Protein AF-0000000081799880 (afdb_homodimer)

Radius of gyration: 46.5 Å; Cα contacts (8 Å, |Δi|>4): 422; chains: 2; bounding box: 68×187×144 Å

Structure (mmCIF, N/CA/C/O backbone):
data_AF-0000000081799880-model_v1
#
loop_
_entity.id
_entity.type
_entity.pdbx_description
1 polymer 'Uncharacterized protein LOC108681017'
#
loop_
_atom_site.group_PDB
_atom_site.id
_atom_site.type_symbol
_atom_site.label_atom_id
_atom_site.label_alt_id
_atom_site.label_comp_id
_atom_site.label_asym_id
_atom_site.label_entity_id
_atom_site.label_seq_id
_atom_site.pdbx_PDB_ins_code
_atom_site.Cartn_x
_atom_site.Cartn_y
_atom_site.Cartn_z
_atom_site.occupancy
_atom_site.B_iso_or_equiv
_atom_site.auth_seq_id
_atom_site.auth_comp_id
_atom_site.auth_asym_id
_atom_site.auth_atom_id
_atom_site.pdbx_PDB_model_num
ATOM 1 N N . MET A 1 1 ? -41.219 83.125 69.812 1 26.05 1 MET A N 1
ATOM 2 C CA . MET A 1 1 ? -40.938 83.125 68.375 1 26.05 1 MET A CA 1
ATOM 3 C C . MET A 1 1 ? -39.438 83.25 68.062 1 26.05 1 MET A C 1
ATOM 5 O O . MET A 1 1 ? -38.719 83.938 68.812 1 26.05 1 MET A O 1
ATOM 9 N N . ALA A 1 2 ? -38.938 82.5 66.875 1 29.02 2 ALA A N 1
ATOM 10 C CA . ALA A 1 2 ? -37.562 82.125 66.625 1 29.02 2 ALA A CA 1
ATOM 11 C C . ALA A 1 2 ? -36.719 83.25 66.125 1 29.02 2 ALA A C 1
ATOM 13 O O . ALA A 1 2 ? -37.25 84.188 65.5 1 29.02 2 ALA A O 1
ATOM 14 N N . PRO A 1 3 ? -35.094 83.188 66.125 1 29.33 3 PRO A N 1
ATOM 15 C CA . PRO A 1 3 ? -33.719 83.75 66.312 1 29.33 3 PRO A CA 1
ATOM 16 C C . PRO A 1 3 ? -33.094 84.062 64.938 1 29.33 3 PRO A C 1
ATOM 18 O O . PRO A 1 3 ? -32.906 83.188 64.125 1 29.33 3 PRO A O 1
ATOM 21 N N . LYS A 1 4 ? -33.125 85.375 64.312 1 34.03 4 LYS A N 1
ATOM 22 C CA . LYS A 1 4 ? -32.844 85.875 62.969 1 34.03 4 LYS A CA 1
ATOM 23 C C . LYS A 1 4 ? -31.359 85.875 62.656 1 34.03 4 LYS A C 1
ATOM 25 O O . LYS A 1 4 ? -30.922 86.5 61.688 1 34.03 4 LYS A O 1
ATOM 30 N N . ARG A 1 5 ? -30.359 85.188 63.625 1 28.98 5 ARG A N 1
ATOM 31 C CA . ARG A 1 5 ? -29.016 85.75 63.469 1 28.98 5 ARG A CA 1
ATOM 32 C C . ARG A 1 5 ? -28.438 85.438 62.094 1 28.98 5 ARG A C 1
ATOM 34 O O . ARG A 1 5 ? -28.906 84.5 61.406 1 28.98 5 ARG A O 1
ATOM 41 N N . ILE A 1 6 ? -27.078 85.75 61.688 1 30.75 6 ILE A N 1
ATOM 42 C CA . ILE A 1 6 ? -26.062 86.562 60.969 1 30.75 6 ILE A CA 1
ATOM 43 C C . ILE A 1 6 ? -25.312 85.625 60 1 30.75 6 ILE A C 1
ATOM 45 O O . ILE A 1 6 ? -24.859 84.562 60.406 1 30.75 6 ILE A O 1
ATOM 49 N N . PHE A 1 7 ? -25.078 85.875 58.562 1 31.64 7 PHE A N 1
ATOM 50 C CA . PHE A 1 7 ? -24.734 85.375 57.25 1 31.64 7 PHE A CA 1
ATOM 51 C C . PHE A 1 7 ? -23.234 85.438 57 1 31.64 7 PHE A C 1
ATOM 53 O O . PHE A 1 7 ? -22.75 85.125 55.906 1 31.64 7 PHE A O 1
ATOM 60 N N . TYR A 1 8 ? -22.25 85.688 57.844 1 29.42 8 TYR A N 1
ATOM 61 C CA . TYR A 1 8 ? -21.078 86.312 57.25 1 29.42 8 TYR A CA 1
ATOM 62 C C . TYR A 1 8 ? -20.406 85.375 56.25 1 29.42 8 TYR A C 1
ATOM 64 O O . TYR A 1 8 ? -20.547 84.125 56.344 1 29.42 8 TYR A O 1
ATOM 72 N N . LEU A 1 9 ? -19.531 85.875 55.188 1 33.25 9 LEU A N 1
ATOM 73 C CA . LEU A 1 9 ? -18.859 85.812 53.906 1 33.25 9 LEU A CA 1
ATOM 74 C C . LEU A 1 9 ? -17.578 85 54.031 1 33.25 9 LEU A C 1
ATOM 76 O O . LEU A 1 9 ? -16.578 85.438 54.594 1 33.25 9 LEU A O 1
ATOM 80 N N . PHE A 1 10 ? -17.516 83.625 54.281 1 33.22 10 PHE A N 1
ATOM 81 C CA . PHE A 1 10 ? -16.297 82.875 54.5 1 33.22 10 PHE A CA 1
ATOM 82 C C . PHE A 1 10 ? -15.453 82.812 53.219 1 33.22 10 PHE A C 1
ATOM 84 O O . PHE A 1 10 ? -15.969 82.562 52.125 1 33.22 10 PHE A O 1
ATOM 91 N N . LYS A 1 11 ? -14.203 83.625 53.156 1 33.72 11 LYS A N 1
ATOM 92 C CA . LYS A 1 11 ? -13.094 83.75 52.219 1 33.72 11 LYS A CA 1
ATOM 93 C C . LYS A 1 11 ? -12.664 82.375 51.688 1 33.72 11 LYS A C 1
ATOM 95 O O . LYS A 1 11 ? -12.352 81.438 52.469 1 33.72 11 LYS A O 1
ATOM 100 N N . ILE A 1 12 ? -12.828 82.062 50.375 1 36 12 ILE A N 1
ATOM 101 C CA . ILE A 1 12 ? -12.586 80.938 49.469 1 36 12 ILE A CA 1
ATOM 102 C C . ILE A 1 12 ? -11.078 80.75 49.25 1 36 12 ILE A C 1
ATOM 104 O O . ILE A 1 12 ? -10.43 81.625 48.656 1 36 12 ILE A O 1
ATOM 108 N N . PHE A 1 13 ? -10.203 80.5 50.312 1 36.09 13 PHE A N 1
ATOM 109 C CA . PHE A 1 13 ? -8.789 80.312 50 1 36.09 13 PHE A CA 1
ATOM 110 C C . PHE A 1 13 ? -8.586 79.25 48.906 1 36.09 13 PHE A C 1
ATOM 112 O O . PHE A 1 13 ? -9.055 78.125 49.062 1 36.09 13 PHE A O 1
ATOM 119 N N . LEU A 1 14 ? -8.25 79.625 47.656 1 30.84 14 LEU A N 1
ATOM 120 C CA . LEU A 1 14 ? -7.945 78.938 46.375 1 30.84 14 LEU A CA 1
ATOM 121 C C . LEU A 1 14 ? -6.699 78.062 46.531 1 30.84 14 LEU A C 1
ATOM 123 O O . LEU A 1 14 ? -5.586 78.562 46.625 1 30.84 14 LEU A O 1
ATOM 127 N N . VAL A 1 15 ? -6.621 77.062 47.406 1 31.48 15 VAL A N 1
ATOM 128 C CA . VAL A 1 15 ? -5.441 76.188 47.469 1 31.48 15 VAL A CA 1
ATOM 129 C C . VAL A 1 15 ? -5.172 75.625 46.062 1 31.48 15 VAL A C 1
ATOM 131 O O . VAL A 1 15 ? -6.043 74.938 45.469 1 31.48 15 VAL A O 1
ATOM 134 N N . TYR A 1 16 ? -4.254 76.188 45.281 1 32.91 16 TYR A N 1
ATOM 135 C CA . TYR A 1 16 ? -3.648 75.75 44 1 32.91 16 TYR A CA 1
ATOM 136 C C . TYR A 1 16 ? -3.07 74.312 44.125 1 32.91 16 TYR A C 1
ATOM 138 O O . TYR A 1 16 ? -2.064 74.125 44.812 1 32.91 16 TYR A O 1
ATOM 146 N N . PHE A 1 17 ? -3.846 73.312 44.344 1 34.97 17 PHE A N 1
ATOM 147 C CA . PHE A 1 17 ? -3.328 71.938 44.25 1 34.97 17 PHE A CA 1
ATOM 148 C C . PHE A 1 17 ? -2.693 71.688 42.906 1 34.97 17 PHE A C 1
ATOM 150 O O . PHE A 1 17 ? -3.389 71.625 41.875 1 34.97 17 PHE A O 1
ATOM 157 N N . SER A 1 18 ? -1.539 72.25 42.562 1 35.66 18 SER A N 1
ATOM 158 C CA . SER A 1 18 ? -0.854 71.812 41.344 1 35.66 18 SER A CA 1
ATOM 159 C C . SER A 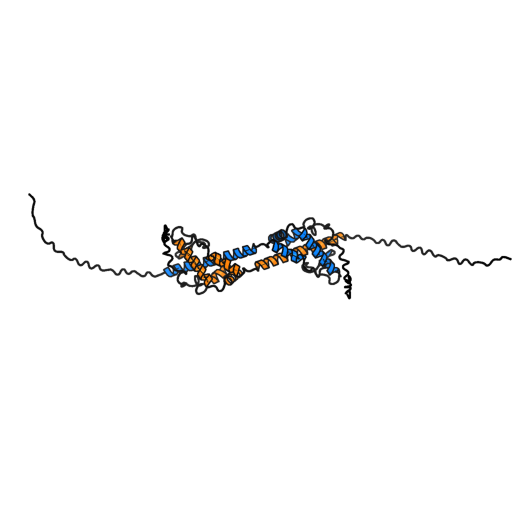1 18 ? -0.684 70.312 41.312 1 35.66 18 SER A C 1
ATOM 161 O O . SER A 1 18 ? -0.075 69.75 42.219 1 35.66 18 SER A O 1
ATOM 163 N N . LEU A 1 19 ? -1.609 69.562 40.719 1 33.81 19 LEU A N 1
ATOM 164 C CA . LEU A 1 19 ? -1.618 68.188 40.281 1 33.81 19 LEU A CA 1
ATOM 165 C C . LEU A 1 19 ? -0.362 67.875 39.469 1 33.81 19 LEU A C 1
ATOM 167 O O . LEU A 1 19 ? -0.137 68.5 38.406 1 33.81 19 LEU A O 1
ATOM 171 N N . ASN A 1 20 ? 0.802 67.875 40.094 1 35.25 20 ASN A N 1
ATOM 172 C CA . ASN A 1 20 ? 1.95 67.312 39.375 1 35.25 20 ASN A CA 1
ATOM 173 C C . ASN A 1 20 ? 1.619 65.938 38.781 1 35.25 20 ASN A C 1
ATOM 175 O O . ASN A 1 20 ? 1.229 65 39.469 1 35.25 20 ASN A O 1
ATOM 179 N N . PHE A 1 21 ? 1.078 65.938 37.531 1 32.31 21 PHE A N 1
ATOM 180 C CA . PHE A 1 21 ? 0.936 64.812 36.688 1 32.31 21 PHE A CA 1
ATOM 181 C C . PHE A 1 21 ? 2.244 64 36.625 1 32.31 21 PHE A C 1
ATOM 183 O O . PHE A 1 21 ? 3.236 64.5 36.062 1 32.31 21 PHE A O 1
ATOM 190 N N . GLY A 1 22 ? 2.678 63.406 37.688 1 29.98 22 GLY A N 1
ATOM 191 C CA . GLY A 1 22 ? 3.84 62.531 37.562 1 29.98 22 GLY A CA 1
ATOM 192 C C . GLY A 1 22 ? 3.791 61.656 36.312 1 29.98 22 GLY A C 1
ATOM 193 O O . GLY A 1 22 ? 2.721 61.188 35.906 1 29.98 22 GLY A O 1
ATOM 194 N N . SER A 1 23 ? 4.695 61.969 35.375 1 32.34 23 SER A N 1
ATOM 195 C CA . SER A 1 23 ? 4.945 61.219 34.156 1 32.34 23 SER A CA 1
ATOM 196 C C . SER A 1 23 ? 4.895 59.719 34.438 1 32.34 23 SER A C 1
ATOM 198 O O . SER A 1 23 ? 5.637 59.188 35.281 1 32.34 23 SER A O 1
ATOM 200 N N . VAL A 1 24 ? 3.697 59.219 34.594 1 33.09 24 VAL A N 1
ATOM 201 C CA . VAL A 1 24 ? 3.637 57.75 34.562 1 33.09 24 VAL A CA 1
ATOM 202 C C . VAL A 1 24 ? 4.531 57.219 33.438 1 33.09 24 VAL A C 1
ATOM 204 O O . VAL A 1 24 ? 4.363 57.594 32.281 1 33.09 24 VAL A O 1
ATOM 207 N N . ASN A 1 25 ? 5.824 57.156 33.781 1 31.14 25 ASN A N 1
ATOM 208 C CA . ASN A 1 25 ? 6.684 56.375 32.875 1 31.14 25 ASN A CA 1
ATOM 209 C C . ASN A 1 25 ? 6.051 55.031 32.531 1 31.14 25 ASN A C 1
ATOM 211 O O . ASN A 1 25 ? 5.902 54.156 33.406 1 31.14 25 ASN A O 1
ATOM 215 N N . VAL A 1 26 ? 4.945 55.094 31.781 1 34.97 26 VAL A N 1
ATOM 216 C CA . VAL A 1 26 ? 4.586 53.844 31.125 1 34.97 26 VAL A CA 1
ATOM 217 C C . VAL A 1 26 ? 5.844 53.125 30.641 1 34.97 26 VAL A C 1
ATOM 219 O O . VAL A 1 26 ? 6.492 53.562 29.688 1 34.97 26 VAL A O 1
ATOM 222 N N . GLY A 1 27 ? 6.695 52.812 31.484 1 30.3 27 GLY A N 1
ATOM 223 C CA . GLY A 1 27 ? 7.758 51.969 30.984 1 30.3 27 GLY A CA 1
ATOM 224 C C . GLY A 1 27 ? 7.273 50.938 29.969 1 30.3 27 GLY A C 1
ATOM 225 O O . GLY A 1 27 ? 6.262 50.281 30.188 1 30.3 27 GLY A O 1
ATOM 226 N N . ALA A 1 28 ? 7.445 51.188 28.688 1 35.44 28 ALA A N 1
ATOM 227 C CA . ALA A 1 28 ? 7.426 50.375 27.484 1 35.44 28 ALA A CA 1
ATOM 228 C C . ALA A 1 28 ? 7.949 48.969 27.766 1 35.44 28 ALA A C 1
ATOM 230 O O . ALA A 1 28 ? 9.156 48.75 27.781 1 35.44 28 ALA A O 1
ATOM 231 N N . THR A 1 29 ? 7.719 48.375 28.844 1 34.88 29 THR A N 1
ATOM 232 C CA . THR A 1 29 ? 8.273 47 28.781 1 34.88 29 THR A CA 1
ATOM 233 C C . THR A 1 29 ? 7.844 46.312 27.5 1 34.88 29 THR A C 1
ATOM 235 O O . THR A 1 29 ? 6.719 45.812 27.391 1 34.88 29 THR A O 1
ATOM 238 N N . ASP A 1 30 ? 7.883 46.781 26.406 1 36.31 30 ASP A N 1
ATOM 239 C CA . ASP A 1 30 ? 7.809 46.312 25.016 1 36.31 30 ASP A CA 1
ATOM 240 C C . ASP A 1 30 ? 8.445 44.938 24.875 1 36.31 30 ASP A C 1
ATOM 242 O O . ASP A 1 30 ? 8.758 44.5 23.766 1 36.31 30 ASP A O 1
ATOM 246 N N . ALA A 1 31 ? 9.219 44.5 25.812 1 38.53 31 ALA A N 1
ATOM 247 C CA . ALA A 1 31 ? 10.148 43.406 25.547 1 38.53 31 ALA A CA 1
ATOM 248 C C . ALA A 1 31 ? 9.469 42.312 24.75 1 38.53 31 ALA A C 1
ATOM 250 O O . ALA A 1 31 ? 9.914 41.938 23.656 1 38.53 31 ALA A O 1
ATOM 251 N N . ASN A 1 32 ? 9.461 40.875 25.281 1 40.19 32 ASN A N 1
ATOM 252 C CA . ASN A 1 32 ? 9.602 39.469 24.891 1 40.19 32 ASN A CA 1
ATOM 253 C C . ASN A 1 32 ? 8.297 38.906 24.344 1 40.19 32 ASN A C 1
ATOM 255 O O . ASN A 1 32 ? 8.031 37.719 24.469 1 40.19 32 ASN A O 1
ATOM 259 N N . GLU A 1 33 ? 7.402 39.5 24.266 1 45.22 33 GLU A N 1
ATOM 260 C CA . GLU A 1 33 ? 6.121 39.062 23.703 1 45.22 33 GLU A CA 1
ATOM 261 C C . GLU A 1 33 ? 6.297 38.469 22.312 1 45.22 33 GLU A C 1
ATOM 263 O O . GLU A 1 33 ? 5.504 37.594 21.906 1 45.22 33 GLU A O 1
ATOM 268 N N . GLY A 1 34 ? 7.168 39.031 21.562 1 49.84 34 GLY A N 1
ATOM 269 C CA . GLY A 1 34 ? 7.547 38.594 20.234 1 49.84 34 GLY A CA 1
ATOM 270 C C . GLY A 1 34 ? 7.977 37.125 20.188 1 49.84 34 GLY A C 1
ATOM 271 O O . GLY A 1 34 ? 7.676 36.406 19.234 1 49.84 34 GLY A O 1
ATOM 272 N N . ASP A 1 35 ? 8.805 36.844 21.266 1 55.59 35 ASP A N 1
ATOM 273 C CA . ASP A 1 35 ? 9.43 35.531 21.406 1 55.59 35 ASP A CA 1
ATOM 274 C C . ASP A 1 35 ? 8.398 34.438 21.75 1 55.59 35 ASP A C 1
ATOM 276 O O . ASP A 1 35 ? 8.508 33.312 21.297 1 55.59 35 ASP A O 1
ATOM 280 N N . ALA A 1 36 ? 7.402 34.969 22.547 1 66.44 36 ALA A N 1
ATOM 281 C CA . ALA A 1 36 ? 6.422 34 23.031 1 66.44 36 ALA A CA 1
ATOM 282 C C . ALA A 1 36 ? 5.527 33.5 21.906 1 66.44 36 ALA A C 1
ATOM 284 O O . ALA A 1 36 ? 5.199 32.312 21.844 1 66.44 36 ALA A O 1
ATOM 285 N N . GLU A 1 37 ? 5.445 34.406 20.875 1 84.44 37 GLU A N 1
ATOM 286 C CA . GLU A 1 37 ? 4.547 33.969 19.797 1 84.44 37 GLU A CA 1
ATOM 287 C C . GLU A 1 37 ? 5.266 33.094 18.781 1 84.44 37 GLU A C 1
ATOM 289 O O . GLU A 1 37 ? 4.652 32.219 18.172 1 84.44 37 GLU A O 1
ATOM 294 N N . ALA A 1 38 ? 6.648 33.375 18.844 1 87.62 38 ALA A N 1
ATOM 295 C CA . ALA A 1 38 ? 7.418 32.594 17.875 1 87.62 38 ALA A CA 1
ATOM 296 C C . ALA A 1 38 ? 7.371 31.109 18.203 1 87.62 38 ALA A C 1
ATOM 298 O O . ALA A 1 38 ? 7.227 30.281 17.312 1 87.62 38 ALA A O 1
ATOM 299 N N . ALA A 1 39 ? 7.449 30.844 19.516 1 92.12 39 ALA A N 1
ATOM 300 C CA . ALA A 1 39 ? 7.426 29.438 19.938 1 92.12 39 ALA A CA 1
ATOM 301 C C . ALA A 1 39 ? 6.074 28.797 19.641 1 92.12 39 ALA A C 1
ATOM 303 O O . ALA A 1 39 ? 6.008 27.641 19.234 1 92.12 39 ALA A O 1
ATOM 304 N N . VAL A 1 40 ? 5.016 29.516 19.812 1 92.88 40 VAL A N 1
ATOM 305 C CA . VAL A 1 40 ? 3.668 29 19.594 1 92.88 40 VAL A CA 1
ATOM 306 C C . VAL A 1 40 ? 3.445 28.781 18.094 1 92.88 40 VAL A C 1
ATOM 308 O O . VAL A 1 40 ? 2.842 27.797 17.688 1 92.88 40 VAL A O 1
ATOM 311 N N . LYS A 1 41 ? 3.951 29.719 17.297 1 94.75 41 LYS A N 1
ATOM 312 C CA . LYS A 1 41 ? 3.826 29.578 15.844 1 94.75 41 LYS A CA 1
ATOM 313 C C . LYS A 1 41 ? 4.594 28.359 15.344 1 94.75 41 LYS A C 1
ATOM 315 O O . LYS A 1 41 ? 4.117 27.641 14.461 1 94.75 41 LYS A O 1
ATOM 320 N N . CYS A 1 42 ? 5.719 28.156 15.914 1 96.56 42 CYS A N 1
ATOM 321 C CA . CYS A 1 42 ? 6.473 26.953 15.586 1 96.56 42 CYS A CA 1
ATOM 322 C C . CYS A 1 42 ? 5.699 25.703 15.977 1 96.56 42 CYS A C 1
ATOM 324 O O . CYS A 1 42 ? 5.586 24.766 15.188 1 96.56 42 CYS A O 1
ATOM 326 N N . ASP A 1 43 ? 5.145 25.719 17.188 1 96.12 43 ASP A N 1
ATOM 327 C CA . ASP A 1 43 ? 4.348 24.578 17.641 1 96.12 43 ASP A CA 1
ATOM 328 C C . ASP A 1 43 ? 3.174 24.312 16.703 1 96.12 43 ASP A C 1
ATOM 330 O O . ASP A 1 43 ? 2.863 23.172 16.391 1 96.12 43 ASP A O 1
ATOM 334 N N . ALA A 1 44 ? 2.531 25.391 16.266 1 97 44 ALA A N 1
ATOM 335 C CA . ALA A 1 44 ? 1.371 25.25 15.383 1 97 44 ALA A CA 1
ATOM 336 C C . ALA A 1 44 ? 1.762 24.641 14.039 1 97 44 ALA A C 1
ATOM 338 O O . ALA A 1 44 ? 1.071 23.75 13.539 1 97 44 ALA A O 1
ATOM 339 N N . CYS A 1 45 ? 2.842 25.078 13.477 1 98.31 45 CYS A N 1
ATOM 340 C CA . CYS A 1 45 ? 3.32 24.547 12.203 1 98.31 45 CYS A CA 1
ATOM 341 C C . CYS A 1 45 ? 3.688 23.062 12.344 1 98.31 45 CYS A C 1
ATOM 343 O O . CYS A 1 45 ? 3.328 22.25 11.492 1 98.31 45 CYS A O 1
ATOM 345 N N . MET A 1 46 ? 4.359 22.734 13.461 1 97.94 46 MET A N 1
ATOM 346 C CA . MET A 1 46 ? 4.738 21.359 13.711 1 97.94 46 MET A CA 1
ATOM 347 C C . MET A 1 46 ? 3.508 20.469 13.859 1 97.94 46 MET A C 1
ATOM 349 O O . MET A 1 46 ? 3.504 19.328 13.398 1 97.94 46 MET A O 1
ATOM 353 N N . LEU A 1 47 ? 2.49 21 14.5 1 98.06 47 LEU A N 1
ATOM 354 C CA . LEU A 1 47 ? 1.24 20.266 14.648 1 98.06 47 LEU A CA 1
ATOM 355 C C . LEU A 1 47 ? 0.622 19.969 13.289 1 98.06 47 LEU A C 1
ATOM 357 O O . LEU A 1 47 ? 0.183 18.844 13.039 1 98.06 47 LEU A O 1
ATOM 361 N N . ILE A 1 48 ? 0.599 20.922 12.391 1 98.56 48 ILE A N 1
ATOM 362 C CA . ILE A 1 48 ? 0.026 20.75 11.055 1 98.56 48 ILE A CA 1
ATOM 363 C C . ILE A 1 48 ? 0.826 19.703 10.281 1 98.56 48 ILE A C 1
ATOM 365 O O . ILE A 1 48 ? 0.25 18.812 9.656 1 98.56 48 ILE A O 1
ATOM 369 N N . ALA A 1 49 ? 2.16 19.75 10.352 1 98.5 49 ALA A N 1
ATOM 370 C CA . ALA A 1 49 ? 3.004 18.75 9.703 1 98.5 49 ALA A CA 1
ATOM 371 C C . ALA A 1 49 ? 2.713 17.359 10.242 1 98.5 49 ALA A C 1
ATOM 373 O O . ALA A 1 49 ? 2.646 16.391 9.477 1 98.5 49 ALA A O 1
ATOM 374 N N . THR A 1 50 ? 2.537 17.25 11.57 1 97.94 50 THR A N 1
ATOM 375 C CA . THR A 1 50 ? 2.205 15.977 12.203 1 97.94 50 THR A CA 1
ATOM 376 C C . THR A 1 50 ? 0.881 15.438 11.672 1 97.94 50 THR A C 1
ATOM 378 O O . THR A 1 50 ? 0.774 14.258 11.352 1 97.94 50 THR A O 1
ATOM 381 N N . LYS A 1 51 ? -0.061 16.297 11.555 1 98.19 51 LYS A N 1
ATOM 382 C CA . LYS A 1 51 ? -1.382 15.859 11.117 1 98.19 51 LYS A CA 1
ATOM 383 C C . LYS A 1 51 ? -1.374 15.484 9.641 1 98.19 51 LYS A C 1
ATOM 385 O O . LYS A 1 51 ? -2.064 14.555 9.227 1 98.19 51 LYS A O 1
ATOM 390 N N . PHE A 1 52 ? -0.557 16.188 8.789 1 98.44 52 PHE A N 1
ATOM 391 C CA . PHE A 1 52 ? -0.368 15.766 7.406 1 98.44 52 PHE A CA 1
ATOM 392 C C . PHE A 1 52 ? 0.267 14.383 7.344 1 98.44 52 PHE A C 1
ATOM 394 O O . PHE A 1 52 ? -0.168 13.531 6.566 1 98.44 52 PHE A O 1
ATOM 401 N N . SER A 1 53 ? 1.254 14.133 8.156 1 96.69 53 SER A N 1
ATOM 402 C CA . SER A 1 53 ? 1.931 12.836 8.188 1 96.69 53 SER A CA 1
ATOM 403 C C . SER A 1 53 ? 0.957 11.711 8.516 1 96.69 53 SER A C 1
ATOM 405 O O . SER A 1 53 ? 0.936 10.68 7.84 1 96.69 53 SER A O 1
ATOM 407 N N . LYS A 1 54 ? 0.157 11.945 9.492 1 95.81 54 LYS A N 1
ATOM 408 C CA . LYS A 1 54 ? -0.83 10.938 9.883 1 95.81 54 LYS A CA 1
ATOM 409 C C . LYS A 1 54 ? -1.834 10.695 8.758 1 95.81 54 LYS A C 1
ATOM 411 O O . LYS A 1 54 ? -2.221 9.555 8.5 1 95.81 54 LYS A O 1
ATOM 416 N N . SER A 1 55 ? -2.211 11.781 8.125 1 96.5 55 SER A N 1
ATOM 417 C CA . SER A 1 55 ? -3.201 11.664 7.059 1 96.5 55 SER A CA 1
ATOM 418 C C . SER A 1 55 ? -2.643 10.898 5.863 1 96.5 55 SER A C 1
ATOM 420 O O . SER A 1 55 ? -3.332 10.062 5.281 1 96.5 55 SER A O 1
ATOM 422 N N . PHE A 1 56 ? -1.393 11.219 5.465 1 93.69 56 PHE A N 1
ATOM 423 C CA . PHE A 1 56 ? -0.751 10.492 4.379 1 93.69 56 PHE A CA 1
ATOM 424 C C . PHE A 1 56 ? -0.632 9.008 4.719 1 93.69 56 PHE A C 1
ATOM 426 O O . PHE A 1 56 ? -0.895 8.148 3.875 1 93.69 56 PHE A O 1
ATOM 433 N N . SER A 1 57 ? -0.188 8.719 5.949 1 90.5 57 SER A N 1
ATOM 434 C CA . SER A 1 57 ? -0.069 7.332 6.391 1 90.5 57 SER A CA 1
ATOM 435 C C . SER A 1 57 ? -1.405 6.602 6.297 1 90.5 57 SER A C 1
ATOM 437 O O . SER A 1 57 ? -1.467 5.469 5.816 1 90.5 57 SER A O 1
ATOM 439 N N . ALA A 1 58 ? -2.408 7.285 6.801 1 88.19 58 ALA A N 1
ATOM 440 C CA . ALA A 1 58 ? -3.74 6.688 6.75 1 88.19 58 ALA A CA 1
ATOM 441 C C . ALA A 1 58 ? -4.191 6.469 5.309 1 88.19 58 ALA A C 1
ATOM 443 O O . ALA A 1 58 ? -4.809 5.449 4.996 1 88.19 58 ALA A O 1
ATOM 444 N N . ALA A 1 59 ? -3.951 7.453 4.449 1 87.31 59 ALA A N 1
ATOM 445 C CA . ALA A 1 59 ? -4.324 7.324 3.045 1 87.31 59 ALA A CA 1
ATOM 446 C C . ALA A 1 59 ? -3.613 6.145 2.393 1 87.31 59 ALA A C 1
ATOM 448 O O . ALA A 1 59 ? -4.223 5.383 1.635 1 87.31 59 ALA A O 1
ATOM 449 N N . GLU A 1 60 ? -2.287 6.074 2.717 1 81.06 60 GLU A N 1
ATOM 450 C CA . GLU A 1 60 ? -1.542 4.934 2.193 1 81.06 60 GLU A CA 1
ATOM 451 C C . GLU A 1 60 ? -2.111 3.617 2.715 1 81.06 60 GLU A C 1
ATOM 453 O O . GLU A 1 60 ? -2.213 2.641 1.969 1 81.06 60 GLU A O 1
ATOM 458 N N . GLU A 1 61 ? -2.299 3.604 4.078 1 75.38 61 GLU A N 1
ATOM 459 C CA . GLU A 1 61 ? -2.855 2.393 4.672 1 75.38 61 GLU A CA 1
ATOM 460 C C . GLU A 1 61 ? -4.176 2.01 4.012 1 75.38 61 GLU A C 1
ATOM 462 O O . GLU A 1 61 ? -4.438 0.828 3.775 1 75.38 61 GLU A O 1
ATOM 467 N N . ARG A 1 62 ? -5.02 3.086 3.824 1 75.94 62 ARG A N 1
ATOM 468 C CA . ARG A 1 62 ? -6.301 2.84 3.17 1 75.94 62 ARG A CA 1
ATOM 469 C C . ARG A 1 62 ? -6.102 2.219 1.791 1 75.94 62 ARG A C 1
ATOM 471 O O . ARG A 1 62 ? -6.855 1.325 1.393 1 75.94 62 ARG A O 1
ATOM 478 N N . ILE A 1 63 ? -5.027 2.734 1.146 1 67.94 63 ILE A N 1
ATOM 479 C CA . ILE A 1 63 ? -4.742 2.201 -0.182 1 67.94 63 ILE A CA 1
ATOM 480 C C . ILE A 1 63 ? -4.117 0.813 -0.059 1 67.94 63 ILE A C 1
ATOM 482 O O . ILE A 1 63 ? -4.414 -0.081 -0.856 1 67.94 63 ILE A O 1
ATOM 486 N N . ARG A 1 64 ? -3.115 0.918 0.963 1 58.16 64 ARG A N 1
ATOM 487 C CA . ARG A 1 64 ? -2.488 -0.378 1.196 1 58.16 64 ARG A CA 1
ATOM 488 C C . ARG A 1 64 ? -3.506 -1.398 1.694 1 58.16 64 ARG A C 1
ATOM 490 O O . ARG A 1 64 ? -3.379 -2.594 1.425 1 58.16 64 ARG A O 1
ATOM 497 N N . SER A 1 65 ? -4.031 -0.791 2.889 1 57.19 65 SER A N 1
ATOM 498 C CA . SER A 1 65 ? -5.086 -1.684 3.357 1 57.19 65 SER A CA 1
ATOM 499 C C . SER A 1 65 ? -6.031 -2.062 2.223 1 57.19 65 SER A C 1
ATOM 501 O O . SER A 1 65 ? -6.734 -3.072 2.305 1 57.19 65 SER A O 1
ATOM 503 N N . VAL A 1 66 ? -5.82 -1.194 1.349 1 55.03 66 VAL A N 1
ATOM 504 C CA . VAL A 1 66 ? -6.578 -1.496 0.139 1 55.03 66 VAL A CA 1
ATOM 505 C C . VAL A 1 66 ? -6.117 -2.832 -0.439 1 55.03 66 VAL A C 1
ATOM 507 O O . VAL A 1 66 ? -4.969 -2.969 -0.861 1 55.03 66 VAL A O 1
ATOM 510 N N . ARG A 1 67 ? -5.996 -3.824 0.419 1 65 67 ARG A N 1
ATOM 511 C CA . ARG A 1 67 ? -6.125 -5.223 0.023 1 65 67 ARG A CA 1
ATOM 512 C C . ARG A 1 67 ? -6.691 -5.344 -1.387 1 65 67 ARG A C 1
ATOM 514 O O . ARG A 1 67 ? -7.547 -4.551 -1.787 1 65 67 ARG A O 1
ATOM 521 N N . LEU A 1 68 ? -5.75 -6.043 -2.076 1 80.06 68 LEU A N 1
ATOM 522 C CA . LEU A 1 68 ? -6.32 -6.289 -3.396 1 80.06 68 LEU A CA 1
ATOM 523 C C . LEU A 1 68 ? -7.812 -6.586 -3.295 1 80.06 68 LEU A C 1
ATOM 525 O O . LEU A 1 68 ? -8.242 -7.316 -2.4 1 80.06 68 LEU A O 1
ATOM 529 N N . SER A 1 69 ? -8.578 -5.762 -3.955 1 80.12 69 SER A N 1
ATOM 530 C CA . SER A 1 69 ? -9.992 -6.09 -4.074 1 80.12 69 SER A CA 1
ATOM 531 C C . SER A 1 69 ? -10.188 -7.504 -4.613 1 80.12 69 SER A C 1
ATOM 533 O O . SER A 1 69 ? -9.219 -8.156 -5.027 1 80.12 69 SER A O 1
ATOM 535 N N . ASP A 1 70 ? -11.469 -8.047 -4.562 1 88.19 70 ASP A N 1
ATOM 536 C CA . ASP A 1 70 ? -11.812 -9.328 -5.168 1 88.19 70 ASP A CA 1
ATOM 537 C C . ASP A 1 70 ? -11.398 -9.367 -6.637 1 88.19 70 ASP A C 1
ATOM 539 O O . ASP A 1 70 ? -10.82 -10.359 -7.102 1 88.19 70 ASP A O 1
ATOM 543 N N . GLN A 1 71 ? -11.625 -8.258 -7.285 1 89.69 71 GLN A N 1
ATOM 544 C CA . GLN A 1 71 ? -11.328 -8.188 -8.711 1 89.69 71 GLN A CA 1
ATOM 545 C C . GLN A 1 71 ? -9.82 -8.188 -8.953 1 89.69 71 GLN A C 1
ATOM 547 O O . GLN A 1 71 ? -9.328 -8.852 -9.867 1 89.69 71 GLN A O 1
ATOM 552 N N . GLN A 1 72 ? -9.094 -7.406 -8.102 1 89.25 72 GLN A N 1
ATOM 553 C CA . GLN A 1 72 ? -7.648 -7.324 -8.266 1 89.25 72 GLN A CA 1
ATOM 554 C C . GLN A 1 72 ? -6.984 -8.664 -7.957 1 89.25 72 GLN A C 1
ATOM 556 O O . GLN A 1 72 ? -6.027 -9.062 -8.625 1 89.25 72 GLN A O 1
ATOM 561 N N . SER A 1 73 ? -7.465 -9.352 -6.922 1 94 73 SER A N 1
ATOM 562 C CA . SER A 1 73 ? -6.938 -10.672 -6.59 1 94 73 SER A CA 1
ATOM 563 C C . SER A 1 73 ? -7.176 -11.664 -7.723 1 94 73 SER A C 1
ATOM 565 O O . SER A 1 73 ? -6.297 -12.461 -8.055 1 94 73 SER A O 1
ATOM 567 N N . MET A 1 74 ? -8.367 -11.602 -8.391 1 96.12 74 MET A N 1
ATOM 568 C CA . MET A 1 74 ? -8.711 -12.445 -9.523 1 96.12 74 MET A CA 1
ATOM 569 C C . MET A 1 74 ? -7.789 -12.164 -10.711 1 96.12 74 MET A C 1
ATOM 571 O O . MET A 1 74 ? -7.277 -13.094 -11.336 1 96.12 74 MET A O 1
ATOM 575 N N . GLU A 1 75 ? -7.555 -10.875 -10.922 1 95.94 75 GLU A N 1
ATOM 576 C CA . GLU A 1 75 ? -6.691 -10.5 -12.039 1 95.94 75 GLU A CA 1
ATOM 577 C C . GLU A 1 75 ? -5.266 -10.992 -11.82 1 95.94 75 GLU A C 1
ATOM 579 O O . GLU A 1 75 ? -4.613 -11.461 -12.758 1 95.94 75 GLU A O 1
ATOM 584 N N . ALA A 1 76 ? -4.812 -10.875 -10.609 1 96.25 76 ALA A N 1
ATOM 585 C CA . ALA A 1 76 ? -3.438 -11.258 -10.289 1 96.25 76 ALA A CA 1
ATOM 586 C C . ALA A 1 76 ? -3.217 -12.75 -10.508 1 96.25 76 ALA A C 1
ATOM 588 O O . ALA A 1 76 ? -2.164 -13.164 -11 1 96.25 76 ALA A O 1
ATOM 589 N N . THR A 1 77 ? -4.184 -13.586 -10.195 1 98.5 77 THR A N 1
ATOM 590 C CA . THR A 1 77 ? -4.039 -15.031 -10.344 1 98.5 77 THR A CA 1
ATOM 591 C C . THR A 1 77 ? -4.336 -15.469 -11.773 1 98.5 77 THR A C 1
ATOM 593 O O . THR A 1 77 ? -3.592 -16.266 -12.352 1 98.5 77 THR A O 1
ATOM 596 N N . GLU A 1 78 ? -5.355 -14.961 -12.398 1 98 78 GLU A N 1
ATOM 597 C CA . GLU A 1 78 ? -5.742 -15.344 -13.75 1 98 78 GLU A CA 1
ATOM 598 C C . GLU A 1 78 ? -4.664 -14.969 -14.758 1 98 78 GLU A C 1
ATOM 600 O O . GLU A 1 78 ? -4.422 -15.703 -15.719 1 98 78 GLU A O 1
ATOM 605 N N . SER A 1 79 ? -4.027 -13.844 -14.523 1 97.5 79 SER A N 1
ATOM 606 C CA . SER A 1 79 ? -2.969 -13.43 -15.445 1 97.5 79 SER A CA 1
ATOM 607 C C . SER A 1 79 ? -1.805 -14.414 -15.414 1 97.5 79 SER A C 1
ATOM 609 O O . SER A 1 79 ? -1.139 -14.625 -16.438 1 97.5 79 SER A O 1
ATOM 611 N N . VAL A 1 80 ? -1.567 -15 -14.312 1 98 80 VAL A N 1
ATOM 612 C CA . VAL A 1 80 ? -0.517 -16.016 -14.203 1 98 80 VAL A CA 1
ATOM 613 C C . VAL A 1 80 ? -0.909 -17.25 -15.008 1 98 80 VAL A C 1
ATOM 615 O O . VAL A 1 80 ? -0.125 -17.75 -15.82 1 98 80 VAL A O 1
ATOM 618 N N . CYS A 1 81 ? -2.131 -17.734 -14.781 1 98.19 81 CYS A N 1
ATOM 619 C CA . CYS A 1 81 ? -2.562 -18.969 -15.414 1 98.19 81 CYS A CA 1
ATOM 620 C C . CYS A 1 81 ? -2.717 -18.797 -16.922 1 98.19 81 CYS A C 1
ATOM 622 O O . CYS A 1 81 ? -2.523 -19.734 -17.688 1 98.19 81 CYS A O 1
ATOM 624 N N . ASP A 1 82 ? -2.934 -17.609 -17.344 1 96.06 82 ASP A N 1
ATOM 625 C CA . ASP A 1 82 ? -3.115 -17.312 -18.766 1 96.06 82 ASP A CA 1
ATOM 626 C C . ASP A 1 82 ? -1.779 -16.984 -19.438 1 96.06 82 ASP A C 1
ATOM 628 O O . ASP A 1 82 ? -1.723 -16.766 -20.641 1 96.06 82 ASP A O 1
ATOM 632 N N . SER A 1 83 ? -0.713 -16.969 -18.625 1 94.25 83 SER A N 1
ATOM 633 C CA . SER A 1 83 ? 0.583 -16.625 -19.203 1 94.25 83 SER A CA 1
ATOM 634 C C . SER A 1 83 ? 1.126 -17.75 -20.062 1 94.25 83 SER A C 1
ATOM 636 O O . SER A 1 83 ? 0.54 -18.828 -20.109 1 94.25 83 SER A O 1
ATOM 638 N N . GLN A 1 84 ? 2.223 -17.406 -20.703 1 89.69 84 GLN A N 1
ATOM 639 C CA . GLN A 1 84 ? 2.871 -18.422 -21.531 1 89.69 84 GLN A CA 1
ATOM 640 C C . GLN A 1 84 ? 3.91 -19.188 -20.734 1 89.69 84 GLN A C 1
ATOM 642 O O . GLN A 1 84 ? 4.793 -18.594 -20.109 1 89.69 84 GLN A O 1
ATOM 647 N N . TRP A 1 85 ? 3.66 -20.375 -20.484 1 93.81 85 TRP A N 1
ATOM 648 C CA . TRP A 1 85 ? 4.578 -21.266 -19.781 1 93.81 85 TRP A CA 1
ATOM 649 C C . TRP A 1 85 ? 5.605 -21.859 -20.734 1 93.81 85 TRP A C 1
ATOM 651 O O . TRP A 1 85 ? 5.418 -22.969 -21.25 1 93.81 85 TRP A O 1
ATOM 661 N N . VAL A 1 86 ? 6.695 -21.078 -20.922 1 90.5 86 VAL A N 1
ATOM 662 C CA . VAL A 1 86 ? 7.672 -21.469 -21.938 1 90.5 86 VAL A CA 1
ATOM 663 C C . VAL A 1 86 ? 8.984 -21.859 -21.25 1 90.5 86 VAL A C 1
ATOM 665 O O . VAL A 1 86 ? 9.305 -21.359 -20.172 1 90.5 86 VAL A O 1
ATOM 668 N N . ASN A 1 87 ? 9.688 -22.766 -21.828 1 89.06 87 ASN A N 1
ATOM 669 C CA . ASN A 1 87 ? 11.047 -23.141 -21.453 1 89.06 87 ASN A CA 1
ATOM 670 C C . ASN A 1 87 ? 11.062 -23.984 -20.172 1 89.06 87 ASN A C 1
ATOM 672 O O . ASN A 1 87 ? 11.898 -23.766 -19.297 1 89.06 87 ASN A O 1
ATOM 676 N N . TYR A 1 88 ? 10.055 -24.797 -20.125 1 92.12 88 TYR A N 1
ATOM 677 C CA . TYR A 1 88 ? 10.047 -25.75 -19.031 1 92.12 88 TYR A CA 1
ATOM 678 C C . TYR A 1 88 ? 10.328 -27.172 -19.531 1 92.12 88 TYR A C 1
ATOM 680 O O . TYR A 1 88 ? 9.992 -27.5 -20.672 1 92.12 88 TYR A O 1
ATOM 688 N N . SER A 1 89 ? 11 -27.922 -18.75 1 90.75 89 SER A N 1
ATOM 689 C CA . SER A 1 89 ? 11.336 -29.312 -19.016 1 90.75 89 SER A CA 1
ATOM 690 C C . SER A 1 89 ? 11.578 -30.078 -17.734 1 90.75 89 SER A C 1
ATOM 692 O O . SER A 1 89 ? 11.453 -29.531 -16.641 1 90.75 89 SER A O 1
ATOM 694 N N . THR A 1 90 ? 11.719 -31.391 -17.844 1 90.12 90 THR A N 1
ATOM 695 C CA . THR A 1 90 ? 12.133 -32.188 -16.688 1 90.12 90 THR A CA 1
ATOM 696 C C . THR A 1 90 ? 13.625 -32.531 -16.766 1 90.12 90 THR A C 1
ATOM 698 O O . THR A 1 90 ? 14.156 -32.719 -17.859 1 90.12 90 THR A O 1
ATOM 701 N N . VAL A 1 91 ? 14.242 -32.469 -15.719 1 89.62 91 VAL A N 1
ATOM 702 C CA . VAL A 1 91 ? 15.656 -32.844 -15.633 1 89.62 91 VAL A CA 1
ATOM 703 C C . VAL A 1 91 ? 15.875 -33.844 -14.5 1 89.62 91 VAL A C 1
ATOM 705 O O . VAL A 1 91 ? 15.078 -33.906 -13.562 1 89.62 91 VAL A O 1
ATOM 708 N N . MET A 1 92 ? 16.875 -34.656 -14.664 1 88.5 92 MET A N 1
ATOM 709 C CA . MET A 1 92 ? 17.219 -35.594 -13.617 1 88.5 92 MET A CA 1
ATOM 710 C C . MET A 1 92 ? 18.141 -34.938 -12.586 1 88.5 92 MET A C 1
ATOM 712 O O . MET A 1 92 ? 19.203 -34.406 -12.93 1 88.5 92 MET A O 1
ATOM 716 N N . VAL A 1 93 ? 17.656 -34.875 -11.328 1 87.88 93 VAL A N 1
ATOM 717 C CA . VAL A 1 93 ? 18.453 -34.312 -10.227 1 87.88 93 VAL A CA 1
ATOM 718 C C . VAL A 1 93 ? 18.562 -35.375 -9.117 1 87.88 93 VAL A C 1
ATOM 720 O O . VAL A 1 93 ? 17.578 -35.75 -8.492 1 87.88 93 VAL A O 1
ATOM 723 N N . ASP A 1 94 ? 19.844 -35.75 -8.883 1 88 94 ASP A N 1
ATOM 724 C CA . ASP A 1 94 ? 20.125 -36.719 -7.824 1 88 94 ASP A CA 1
ATOM 725 C C . ASP A 1 94 ? 19.219 -37.969 -7.941 1 88 94 ASP A C 1
ATOM 727 O O . ASP A 1 94 ? 18.625 -38.375 -6.957 1 88 94 ASP A O 1
ATOM 731 N N . GLY A 1 95 ? 18.969 -38.312 -9.094 1 87.06 95 GLY A N 1
ATOM 732 C CA . GLY A 1 95 ? 18.266 -39.531 -9.352 1 87.06 95 GLY A CA 1
ATOM 733 C C . GLY A 1 95 ? 16.75 -39.375 -9.422 1 87.06 95 GLY A C 1
ATOM 734 O O . GLY A 1 95 ? 16.016 -40.344 -9.555 1 87.06 95 GLY A O 1
ATOM 735 N N . ALA A 1 96 ? 16.328 -38.125 -9.281 1 86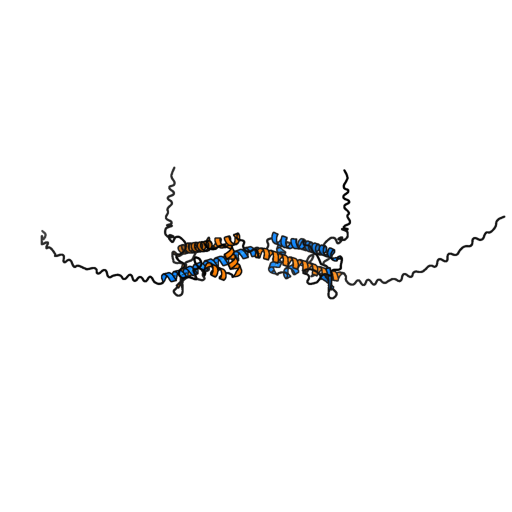.81 96 ALA A N 1
ATOM 736 C CA . ALA A 1 96 ? 14.883 -37.844 -9.344 1 86.81 96 ALA A CA 1
ATOM 737 C C . ALA A 1 96 ? 14.555 -36.844 -10.453 1 86.81 96 ALA A C 1
ATOM 739 O O . ALA A 1 96 ? 15.289 -35.875 -10.664 1 86.81 96 ALA A O 1
ATOM 740 N N . MET A 1 97 ? 13.5 -37.125 -11.156 1 89.25 97 MET A N 1
ATOM 741 C CA . MET A 1 97 ? 13.016 -36.188 -12.172 1 89.25 97 MET A CA 1
ATOM 742 C C . MET A 1 97 ? 12.414 -34.938 -11.523 1 89.25 97 MET A C 1
ATOM 744 O O . MET A 1 97 ? 11.594 -35.062 -10.609 1 89.25 97 MET A O 1
ATOM 748 N N . ARG A 1 98 ? 12.883 -33.75 -11.992 1 92.94 98 ARG A N 1
ATOM 749 C CA . ARG A 1 98 ? 12.422 -32.5 -11.438 1 92.94 98 ARG A CA 1
ATOM 750 C C . ARG A 1 98 ? 12.031 -31.516 -12.547 1 92.94 98 ARG A C 1
ATOM 752 O O . ARG A 1 98 ? 12.602 -31.562 -13.641 1 92.94 98 ARG A O 1
ATOM 759 N N . LEU A 1 99 ? 11.023 -30.75 -12.227 1 92.5 99 LEU A N 1
ATOM 760 C CA . LEU A 1 99 ? 10.688 -29.672 -13.156 1 92.5 99 LEU A CA 1
ATOM 761 C C . LEU A 1 99 ? 11.781 -28.609 -13.188 1 92.5 99 LEU A C 1
ATOM 763 O O . LEU A 1 99 ? 12.312 -28.234 -12.141 1 92.5 99 LEU A O 1
ATOM 767 N N . ALA A 1 100 ? 12.133 -28.156 -14.414 1 92.44 100 ALA A N 1
ATOM 768 C CA . ALA A 1 100 ? 13.148 -27.125 -14.602 1 92.44 100 ALA A CA 1
ATOM 769 C C . ALA A 1 100 ? 12.641 -26.016 -15.508 1 92.44 100 ALA A C 1
ATOM 771 O O . ALA A 1 100 ? 11.766 -26.234 -16.344 1 92.44 100 ALA A O 1
ATOM 772 N N . GLY A 1 101 ? 13.211 -24.828 -15.32 1 91.88 101 GLY A N 1
ATOM 773 C CA . GLY A 1 101 ? 12.805 -23.656 -16.094 1 91.88 101 GLY A CA 1
ATOM 774 C C . GLY A 1 101 ? 12.727 -22.391 -15.258 1 91.88 101 GLY A C 1
ATOM 775 O O . GLY A 1 101 ? 13.156 -22.375 -14.102 1 91.88 101 GLY A O 1
ATOM 776 N N . PRO A 1 102 ? 12.117 -21.375 -15.828 1 93 102 PRO A N 1
ATOM 777 C CA . PRO A 1 102 ? 12.016 -20.094 -15.117 1 93 102 PRO A CA 1
ATOM 778 C C . PRO A 1 102 ? 11.336 -20.234 -13.758 1 93 102 PRO A C 1
ATOM 780 O O . PRO A 1 102 ? 10.289 -20.875 -13.648 1 93 102 PRO A O 1
ATOM 783 N N . ASP A 1 103 ? 11.977 -19.734 -12.719 1 94 103 ASP A N 1
ATOM 784 C CA . ASP A 1 103 ? 11.43 -19.578 -11.375 1 94 103 ASP A CA 1
ATOM 785 C C . ASP A 1 103 ? 11.422 -20.922 -10.633 1 94 103 ASP A C 1
ATOM 787 O O . ASP A 1 103 ? 10.828 -21.047 -9.562 1 94 103 ASP A O 1
ATOM 791 N N . THR A 1 104 ? 12.109 -22 -11.211 1 95.88 104 THR A N 1
ATOM 792 C CA . THR A 1 104 ? 12.18 -23.297 -10.531 1 95.88 104 THR A CA 1
ATOM 793 C C . THR A 1 104 ? 13.5 -23.438 -9.789 1 95.88 104 THR A C 1
ATOM 795 O O . THR A 1 104 ? 13.648 -24.328 -8.953 1 95.88 104 THR A O 1
ATOM 798 N N . GLY A 1 105 ? 14.453 -22.625 -10.133 1 91.75 105 GLY A N 1
ATOM 799 C CA . GLY A 1 105 ? 15.789 -22.75 -9.578 1 91.75 105 GLY A CA 1
ATOM 800 C C . GLY A 1 105 ? 16.656 -23.734 -10.328 1 91.75 105 GLY A C 1
ATOM 801 O O . GLY A 1 105 ? 17.797 -24 -9.938 1 91.75 105 GLY A O 1
ATOM 802 N N . ARG A 1 106 ? 16.125 -24.375 -11.453 1 91.75 106 ARG A N 1
ATOM 803 C CA . ARG A 1 106 ? 16.812 -25.359 -12.289 1 91.75 106 ARG A CA 1
ATOM 804 C C . ARG A 1 106 ? 16.75 -24.953 -13.758 1 91.75 106 ARG A C 1
ATOM 806 O O . ARG A 1 106 ? 15.711 -24.484 -14.234 1 91.75 106 ARG A O 1
ATOM 813 N N . GLU A 1 107 ? 17.859 -25.141 -14.484 1 90.25 107 GLU A N 1
ATOM 814 C CA . GLU A 1 107 ? 17.891 -24.781 -15.898 1 90.25 107 GLU A CA 1
ATOM 815 C C . GLU A 1 107 ? 17.266 -25.875 -16.766 1 90.25 107 GLU A C 1
ATOM 817 O O . GLU A 1 107 ? 17.562 -27.062 -16.594 1 90.25 107 GLU A O 1
ATOM 822 N N . ALA A 1 108 ? 16.297 -25.438 -17.578 1 87.69 108 ALA A N 1
ATOM 823 C CA . ALA A 1 108 ? 15.609 -26.375 -18.469 1 87.69 108 ALA A CA 1
ATOM 824 C C . ALA A 1 108 ? 16.578 -26.984 -19.484 1 87.69 108 ALA A C 1
ATOM 826 O O . ALA A 1 108 ? 17.594 -26.391 -19.812 1 87.69 108 ALA A O 1
ATOM 827 N N . SER A 1 109 ? 16.422 -28.219 -19.844 1 78.56 109 SER A N 1
ATOM 828 C CA . SER A 1 109 ? 17.25 -28.875 -20.844 1 78.56 109 SER A CA 1
ATOM 829 C C . SER A 1 109 ? 16.797 -28.516 -22.266 1 78.56 109 SER A C 1
ATOM 831 O O . SER A 1 109 ? 15.617 -28.25 -22.5 1 78.56 109 SER A O 1
ATOM 833 N N . VAL A 1 110 ? 17.469 -27.703 -23.25 1 63.25 110 VAL A N 1
ATOM 834 C CA . VAL A 1 110 ? 17.219 -27.297 -24.625 1 63.25 110 VAL A CA 1
ATOM 835 C C . VAL A 1 110 ? 16.547 -28.438 -25.391 1 63.25 110 VAL A C 1
ATOM 837 O O . VAL A 1 110 ? 15.828 -28.203 -26.359 1 63.25 110 VAL A O 1
ATOM 840 N N . LEU A 1 111 ? 16.844 -29.672 -25.156 1 53 111 LEU A N 1
ATOM 841 C CA . LEU A 1 111 ? 16.547 -30.703 -26.141 1 53 111 LEU A CA 1
ATOM 842 C C . LEU A 1 111 ? 15.039 -30.828 -26.359 1 53 111 LEU A C 1
ATOM 844 O O . LEU A 1 111 ? 14.594 -31.266 -27.422 1 53 111 LEU A O 1
ATOM 848 N N . ASP A 1 112 ? 14.344 -31.359 -25.375 1 49.69 112 ASP A N 1
ATOM 849 C CA . ASP A 1 112 ? 13.227 -32.25 -25.641 1 49.69 112 ASP A CA 1
ATOM 850 C C . ASP A 1 112 ? 11.992 -31.484 -26.125 1 49.69 112 ASP A C 1
ATOM 852 O O . ASP A 1 112 ? 11.789 -30.344 -25.719 1 49.69 112 ASP A O 1
ATOM 856 N N . GLY A 1 113 ? 11.453 -31.719 -27.359 1 49.62 113 GLY A N 1
ATOM 857 C CA . GLY A 1 113 ? 10.086 -31.516 -27.812 1 49.62 113 GLY A CA 1
ATOM 858 C C . GLY A 1 113 ? 9.117 -31.219 -26.688 1 49.62 113 GLY A C 1
ATOM 859 O O . GLY A 1 113 ? 7.906 -31.172 -26.891 1 49.62 113 GLY A O 1
ATOM 860 N N . GLY A 1 114 ? 9.609 -31.297 -25.516 1 52.09 114 GLY A N 1
ATOM 861 C CA . GLY A 1 114 ? 8.984 -31.297 -24.203 1 52.09 114 GLY A CA 1
ATOM 862 C C . GLY A 1 114 ? 8.398 -29.953 -23.812 1 52.09 114 GLY A C 1
ATOM 863 O O . GLY A 1 114 ? 7.648 -29.844 -22.844 1 52.09 114 GLY A O 1
ATOM 864 N N . ASP A 1 115 ? 8.836 -28.922 -24.531 1 57 115 ASP A N 1
ATOM 865 C CA . ASP A 1 115 ? 8.445 -27.547 -24.219 1 57 115 ASP A CA 1
ATOM 866 C C . ASP A 1 115 ? 6.93 -27.375 -24.297 1 57 115 ASP A C 1
ATOM 868 O O . ASP A 1 115 ? 6.324 -26.719 -23.453 1 57 115 ASP A O 1
ATOM 872 N N . ASN A 1 116 ? 6.355 -28.172 -25.266 1 74.56 116 ASN A N 1
ATOM 873 C CA . ASN A 1 116 ? 4.957 -27.875 -25.547 1 74.56 116 ASN A CA 1
ATOM 874 C C . ASN A 1 116 ? 4.02 -28.578 -24.562 1 74.56 116 ASN A C 1
ATOM 876 O O . ASN A 1 116 ? 2.992 -28.031 -24.172 1 74.56 116 ASN A O 1
ATOM 880 N N . VAL A 1 117 ? 4.559 -29.734 -23.969 1 83.81 117 VAL A N 1
ATOM 881 C CA . VAL A 1 117 ? 3.621 -30.438 -23.094 1 83.81 117 VAL A CA 1
ATOM 882 C C . VAL A 1 117 ? 3.537 -29.719 -21.75 1 83.81 117 VAL A C 1
ATOM 884 O O . VAL A 1 117 ? 2.459 -29.625 -21.156 1 83.81 117 VAL A O 1
ATOM 887 N N . TRP A 1 118 ? 4.684 -29.141 -21.406 1 90.62 118 TRP A N 1
ATOM 888 C CA . TRP A 1 118 ? 4.723 -28.531 -20.078 1 90.62 118 TRP A CA 1
ATOM 889 C C . TRP A 1 118 ? 3.986 -27.203 -20.062 1 90.62 118 TRP A C 1
ATOM 891 O O . TRP A 1 118 ? 3.438 -26.797 -19.031 1 90.62 118 TRP A O 1
ATOM 901 N N . SER A 1 119 ? 3.943 -26.547 -21.172 1 90.94 119 SER A N 1
ATOM 902 C CA . SER A 1 119 ? 3.146 -25.328 -21.25 1 90.94 119 SER A CA 1
ATOM 903 C C . SER A 1 119 ? 1.68 -25.594 -20.938 1 90.94 119 SER A C 1
ATOM 905 O O . SER A 1 119 ? 1.074 -24.922 -20.109 1 90.94 119 SER A O 1
ATOM 907 N N . HIS A 1 120 ? 1.212 -26.656 -21.516 1 90.06 120 HIS A N 1
ATOM 908 C CA . HIS A 1 120 ? -0.192 -27 -21.328 1 90.06 120 HIS A CA 1
ATOM 909 C C . HIS A 1 120 ? -0.434 -27.609 -19.953 1 90.06 120 HIS A C 1
ATOM 911 O O . HIS A 1 120 ? -1.433 -27.312 -19.297 1 90.06 120 HIS A O 1
ATOM 917 N N . ARG A 1 121 ? 0.499 -28.438 -19.562 1 91.5 121 ARG A N 1
ATOM 918 C CA . ARG A 1 121 ? 0.352 -29.094 -18.266 1 91.5 121 ARG A CA 1
ATOM 919 C C . ARG A 1 121 ? 0.316 -28.062 -17.125 1 91.5 121 ARG A C 1
ATOM 921 O O . ARG A 1 121 ? -0.521 -28.156 -16.234 1 91.5 121 ARG A O 1
ATOM 928 N N . LEU A 1 122 ? 1.192 -27.109 -17.25 1 95.44 122 LEU A N 1
ATOM 929 C CA . LEU A 1 122 ? 1.264 -26.094 -16.203 1 95.44 122 LEU A CA 1
ATOM 930 C C . LEU A 1 122 ? 0.045 -25.188 -16.25 1 95.44 122 LEU A C 1
ATOM 932 O O . LEU A 1 122 ? -0.489 -24.797 -15.211 1 95.44 122 LEU A O 1
ATOM 936 N N . GLN A 1 123 ? -0.392 -24.844 -17.406 1 95.81 123 GLN A N 1
ATOM 937 C CA . GLN A 1 123 ? -1.6 -24.031 -17.531 1 95.81 123 GLN A CA 1
ATOM 938 C C . GLN A 1 123 ? -2.814 -24.766 -16.969 1 95.81 123 GLN A C 1
ATOM 940 O O . GLN A 1 123 ? -3.6 -24.188 -16.219 1 95.81 123 GLN A O 1
ATOM 945 N N . ASP A 1 124 ? -2.867 -26.047 -17.344 1 95.62 124 ASP A N 1
ATOM 946 C CA . ASP A 1 124 ? -4 -26.859 -16.891 1 95.62 124 ASP A CA 1
ATOM 947 C C . ASP A 1 124 ? -3.998 -27 -15.375 1 95.62 124 ASP A C 1
ATOM 949 O O . ASP A 1 124 ? -5.051 -26.922 -14.734 1 95.62 124 ASP A O 1
ATOM 953 N N . LEU A 1 125 ? -2.848 -27.297 -14.852 1 97.31 125 LEU A N 1
ATOM 954 C CA . LEU A 1 125 ? -2.762 -27.438 -13.406 1 97.31 125 LEU A CA 1
ATOM 955 C C . LEU A 1 125 ? -3.135 -26.125 -12.711 1 97.31 125 LEU A C 1
ATOM 957 O O . LEU A 1 125 ? -3.85 -26.125 -11.711 1 97.31 125 LEU A O 1
ATOM 961 N N . CYS A 1 126 ? -2.623 -24.984 -13.266 1 98.44 126 CYS A N 1
ATOM 962 C CA . CYS A 1 126 ? -2.959 -23.672 -12.734 1 98.44 126 CYS A CA 1
ATOM 963 C C . CYS A 1 126 ? -4.469 -23.453 -12.734 1 98.44 126 CYS A C 1
ATOM 965 O O . CYS A 1 126 ? -5.039 -23.031 -11.727 1 98.44 126 CYS A O 1
ATOM 967 N N . ASP A 1 127 ? -5.117 -23.797 -13.789 1 97.69 127 ASP A N 1
ATOM 968 C CA . ASP A 1 127 ? -6.562 -23.625 -13.922 1 97.69 127 ASP A CA 1
ATOM 969 C C . ASP A 1 127 ? -7.312 -24.547 -12.953 1 97.69 127 ASP A C 1
ATOM 971 O O . ASP A 1 127 ? -8.32 -24.141 -12.367 1 97.69 127 ASP A O 1
ATOM 975 N N . GLU A 1 128 ? -6.832 -25.719 -12.812 1 97.31 128 GLU A N 1
ATOM 976 C CA . 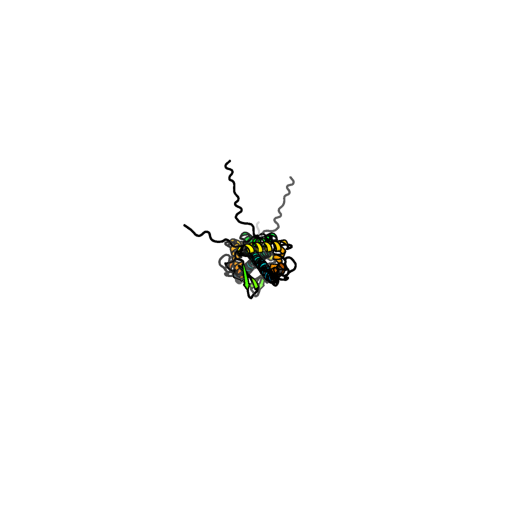GLU A 1 128 ? -7.469 -26.672 -11.906 1 97.31 128 GLU A CA 1
ATOM 977 C C . GLU A 1 128 ? -7.398 -26.188 -10.461 1 97.31 128 GLU A C 1
ATOM 979 O O . GLU A 1 128 ? -8.383 -26.266 -9.727 1 97.31 128 GLU A O 1
ATOM 984 N N . LEU A 1 129 ? -6.246 -25.688 -10.078 1 98 129 LEU A N 1
ATOM 985 C CA . LEU A 1 129 ? -6.098 -25.156 -8.727 1 98 129 LEU A CA 1
ATOM 986 C C . LEU A 1 129 ? -7.055 -24 -8.492 1 98 129 LEU A C 1
ATOM 988 O O . LEU A 1 129 ? -7.742 -23.953 -7.465 1 98 129 LEU A O 1
ATOM 992 N N . LEU A 1 130 ? -7.133 -23.062 -9.438 1 97.81 130 LEU A N 1
ATOM 993 C CA . LEU A 1 130 ? -7.984 -21.891 -9.289 1 97.81 130 LEU A CA 1
ATOM 994 C C . LEU A 1 130 ? -9.461 -22.281 -9.273 1 97.81 130 LEU A C 1
ATOM 996 O O . LEU A 1 130 ? -10.266 -21.641 -8.594 1 97.81 130 LEU A O 1
ATOM 1000 N N . ALA A 1 131 ? -9.781 -23.359 -9.992 1 96.81 131 ALA A N 1
ATOM 1001 C CA . ALA A 1 131 ? -11.172 -23.812 -10.039 1 96.81 131 ALA A CA 1
ATOM 1002 C C . ALA A 1 131 ? -11.609 -24.375 -8.688 1 96.81 131 ALA A C 1
ATOM 1004 O O . ALA A 1 131 ? -12.789 -24.328 -8.344 1 96.81 131 ALA A O 1
ATOM 1005 N N . GLU A 1 132 ? -10.688 -24.859 -7.965 1 96.44 132 GLU A N 1
ATOM 1006 C CA . GLU A 1 132 ? -11.008 -25.562 -6.723 1 96.44 132 GLU A CA 1
ATOM 1007 C C . GLU A 1 132 ? -11.031 -24.594 -5.535 1 96.44 132 GLU A C 1
ATOM 1009 O O . GLU A 1 132 ? -11.672 -24.875 -4.52 1 96.44 132 GLU A O 1
ATOM 1014 N N . VAL A 1 133 ? -10.359 -23.484 -5.668 1 96.06 133 VAL A N 1
ATOM 1015 C CA . VAL A 1 133 ? -10.32 -22.562 -4.543 1 96.06 133 VAL A CA 1
ATOM 1016 C C . VAL A 1 133 ? -11.672 -21.875 -4.383 1 96.06 133 VAL A C 1
ATOM 1018 O O . VAL A 1 133 ? -12.367 -21.625 -5.371 1 96.06 133 VAL A O 1
ATOM 1021 N N . THR A 1 134 ? -12.031 -21.547 -3.082 1 91.38 134 THR A N 1
ATOM 1022 C CA . THR A 1 134 ? -13.297 -20.891 -2.787 1 91.38 134 THR A CA 1
ATOM 1023 C C . THR A 1 134 ? -13.352 -19.5 -3.426 1 91.38 134 THR A C 1
ATOM 1025 O O . THR A 1 134 ? -14.367 -19.109 -4.004 1 91.38 134 THR A O 1
ATOM 1028 N N . SER A 1 135 ? -12.312 -18.734 -3.27 1 94.69 135 SER A N 1
ATOM 1029 C CA . SER A 1 135 ? -12.125 -17.422 -3.889 1 94.69 135 SER A CA 1
ATOM 1030 C C . SER A 1 135 ? -10.641 -17.094 -4.035 1 94.69 135 SER A C 1
ATOM 1032 O O . SER A 1 135 ? -9.812 -17.562 -3.248 1 94.69 135 SER A O 1
ATOM 1034 N N . GLU A 1 136 ? -10.391 -16.344 -5.051 1 95.56 136 GLU A N 1
ATOM 1035 C CA . GLU A 1 136 ? -9.008 -15.922 -5.246 1 95.56 136 GLU A CA 1
ATOM 1036 C C . GLU A 1 136 ? -8.586 -14.898 -4.191 1 95.56 136 GLU A C 1
ATOM 1038 O O . GLU A 1 136 ? -7.398 -14.742 -3.912 1 95.56 136 GLU A O 1
ATOM 1043 N N . ARG A 1 137 ? -9.57 -14.258 -3.592 1 92.12 137 ARG A N 1
ATOM 1044 C CA . ARG A 1 137 ? -9.297 -13.352 -2.479 1 92.12 137 ARG A CA 1
ATOM 1045 C C . ARG A 1 137 ? -8.711 -14.109 -1.291 1 92.12 137 ARG A C 1
ATOM 1047 O O . ARG A 1 137 ? -7.828 -13.594 -0.595 1 92.12 137 ARG A O 1
ATOM 1054 N N . MET A 1 138 ? -9.227 -15.297 -1.117 1 94.56 138 MET A N 1
ATOM 1055 C CA . MET A 1 138 ? -8.711 -16.109 -0.02 1 94.56 138 MET A CA 1
ATOM 1056 C C . MET A 1 138 ? -7.234 -16.422 -0.223 1 94.56 138 MET A C 1
ATOM 1058 O O . MET A 1 138 ? -6.461 -16.438 0.737 1 94.56 138 MET A O 1
ATOM 1062 N N . LEU A 1 139 ? -6.797 -16.594 -1.48 1 96.88 139 LEU A N 1
ATOM 1063 C CA . LEU A 1 139 ? -5.395 -16.844 -1.786 1 96.88 139 LEU A CA 1
ATOM 1064 C C . LEU A 1 139 ? -4.543 -15.625 -1.476 1 96.88 139 LEU A C 1
ATOM 1066 O O . LEU A 1 139 ? -3.461 -15.742 -0.898 1 96.88 139 LEU A O 1
ATOM 1070 N N . TYR A 1 140 ? -5.133 -14.477 -1.834 1 94.94 140 TYR A N 1
ATOM 1071 C CA . TYR A 1 140 ? -4.43 -13.234 -1.538 1 94.94 140 TYR A CA 1
ATOM 1072 C C . TYR A 1 140 ? -4.27 -13.039 -0.034 1 94.94 140 TYR A C 1
ATOM 1074 O O . TYR A 1 140 ? -3.197 -12.664 0.439 1 94.94 140 TYR A O 1
ATOM 1082 N N . GLU A 1 141 ? -5.297 -13.281 0.638 1 90.81 141 GLU A N 1
ATOM 1083 C CA . GLU A 1 141 ? -5.242 -13.102 2.086 1 90.81 141 GLU A CA 1
ATOM 1084 C C . GLU A 1 141 ? -4.234 -14.047 2.721 1 90.81 141 GLU A C 1
ATOM 1086 O O . GLU A 1 141 ? -3.516 -13.672 3.65 1 90.81 141 GLU A O 1
ATOM 1091 N N . ALA A 1 142 ? -4.188 -15.281 2.244 1 93.44 142 ALA A N 1
ATOM 1092 C CA . ALA A 1 142 ? -3.193 -16.234 2.729 1 93.44 142 ALA A CA 1
ATOM 1093 C C . ALA A 1 142 ? -1.775 -15.727 2.477 1 93.44 142 ALA A C 1
ATOM 1095 O O . ALA A 1 142 ? -0.926 -15.773 3.369 1 93.44 142 ALA A O 1
ATOM 1096 N N . TRP A 1 143 ? -1.631 -15.211 1.332 1 94.81 143 TRP A N 1
ATOM 1097 C CA . TRP A 1 143 ? -0.324 -14.672 0.969 1 94.81 143 TRP A CA 1
ATOM 1098 C C . TRP A 1 143 ? 0.029 -13.469 1.84 1 94.81 143 TRP A C 1
ATOM 1100 O O . TRP A 1 143 ? 1.157 -13.359 2.328 1 94.81 143 TRP A O 1
ATOM 1110 N N . ALA A 1 144 ? -0.943 -12.641 1.98 1 86.94 144 ALA A N 1
ATOM 1111 C CA . ALA A 1 144 ? -0.71 -11.406 2.727 1 86.94 144 ALA A CA 1
ATOM 1112 C C . ALA A 1 144 ? -0.34 -11.703 4.176 1 86.94 144 ALA A C 1
ATOM 1114 O O . ALA A 1 144 ? 0.405 -10.945 4.801 1 86.94 144 ALA A O 1
ATOM 1115 N N . SER A 1 145 ? -0.833 -12.828 4.684 1 86 145 SER A N 1
ATOM 1116 C CA . SER A 1 145 ? -0.633 -13.18 6.086 1 86 145 SER A CA 1
ATOM 1117 C C . SER A 1 145 ? 0.623 -14.023 6.273 1 86 145 SER A C 1
ATOM 1119 O O . SER A 1 145 ? 1.277 -13.953 7.312 1 86 145 SER A O 1
ATOM 1121 N N . GLY A 1 146 ? 1.015 -14.789 5.305 1 90.25 146 GLY A N 1
ATOM 1122 C CA . GLY A 1 146 ? 2.084 -15.75 5.52 1 90.25 146 GLY A CA 1
ATOM 1123 C C . GLY A 1 146 ? 3.074 -15.812 4.371 1 90.25 146 GLY A C 1
ATOM 1124 O O . GLY A 1 146 ? 3.939 -16.688 4.336 1 90.25 146 GLY A O 1
ATOM 1125 N N . GLY A 1 147 ? 2.914 -14.961 3.434 1 91.25 147 GLY A N 1
ATOM 1126 C CA . GLY A 1 147 ? 3.842 -14.906 2.314 1 91.25 147 GLY A CA 1
ATOM 1127 C C . GLY A 1 147 ? 3.74 -16.109 1.392 1 91.25 147 GLY A C 1
ATOM 1128 O O . GLY A 1 147 ? 2.684 -16.734 1.29 1 91.25 147 GLY A O 1
ATOM 1129 N N . GLU A 1 148 ? 4.766 -16.344 0.628 1 94.88 148 GLU A N 1
ATOM 1130 C CA . GLU A 1 148 ? 4.836 -17.438 -0.341 1 94.88 148 GLU A CA 1
ATOM 1131 C C . GLU A 1 148 ? 4.652 -18.797 0.337 1 94.88 148 GLU A C 1
ATOM 1133 O O . GLU A 1 148 ? 3.992 -19.688 -0.206 1 94.88 148 GLU A O 1
ATOM 1138 N N . ASP A 1 149 ? 5.195 -18.906 1.523 1 95.44 149 ASP A N 1
ATOM 1139 C CA . ASP A 1 149 ? 5.105 -20.172 2.254 1 95.44 149 ASP A CA 1
ATOM 1140 C C . ASP A 1 149 ? 3.648 -20.547 2.529 1 95.44 149 ASP A C 1
ATOM 1142 O O . ASP A 1 149 ? 3.264 -21.703 2.404 1 95.44 149 ASP A O 1
ATOM 1146 N N . ALA A 1 150 ? 2.885 -19.609 2.889 1 95.62 150 ALA A N 1
ATOM 1147 C CA . ALA A 1 150 ? 1.47 -19.844 3.16 1 95.62 150 ALA A CA 1
ATOM 1148 C C . ALA A 1 150 ? 0.737 -20.281 1.895 1 95.62 150 ALA A C 1
ATOM 1150 O O . ALA A 1 150 ? -0.118 -21.172 1.941 1 95.62 150 ALA A O 1
ATOM 1151 N N . LEU A 1 151 ? 1.068 -19.688 0.698 1 96.56 151 LEU A N 1
ATOM 1152 C CA . LEU A 1 151 ? 0.464 -20.062 -0.575 1 96.56 151 LEU A CA 1
ATOM 1153 C C . LEU A 1 151 ? 0.824 -21.5 -0.944 1 96.56 151 LEU A C 1
ATOM 1155 O O . LEU A 1 151 ? -0.042 -22.266 -1.358 1 96.56 151 LEU A O 1
ATOM 1159 N N . GLU A 1 152 ? 2.109 -21.812 -0.754 1 97.19 152 GLU A N 1
ATOM 1160 C CA . GLU A 1 152 ? 2.572 -23.156 -1.057 1 97.19 152 GLU A CA 1
ATOM 1161 C C . GLU A 1 152 ? 1.848 -24.203 -0.205 1 97.19 152 GLU A C 1
ATOM 1163 O O . GLU A 1 152 ? 1.457 -25.25 -0.704 1 97.19 152 GLU A O 1
ATOM 1168 N N . HIS A 1 153 ? 1.715 -23.828 1.056 1 96.25 153 HIS A N 1
ATOM 1169 C CA . HIS A 1 153 ? 1.011 -24.75 1.945 1 96.25 153 HIS A CA 1
ATOM 1170 C C . HIS A 1 153 ? -0.448 -24.906 1.532 1 96.25 153 HIS A C 1
ATOM 1172 O O . HIS A 1 153 ? -0.962 -26.016 1.469 1 96.25 153 HIS A O 1
ATOM 1178 N N . THR A 1 154 ? -1.076 -23.812 1.219 1 96.56 154 THR A N 1
ATOM 1179 C CA . THR A 1 154 ? -2.494 -23.797 0.875 1 96.56 154 THR A CA 1
ATOM 1180 C C . THR A 1 154 ? -2.74 -24.516 -0.444 1 96.56 154 THR A C 1
ATOM 1182 O O . THR A 1 154 ? -3.688 -25.297 -0.562 1 96.56 154 THR A O 1
ATOM 1185 N N . LEU A 1 155 ? -1.874 -24.344 -1.406 1 97.94 155 LEU A N 1
ATOM 1186 C CA . LEU A 1 155 ? -2.133 -24.812 -2.762 1 97.94 155 LEU A CA 1
ATOM 1187 C C . LEU A 1 155 ? -1.545 -26.219 -2.971 1 97.94 155 LEU A C 1
ATOM 1189 O O . LEU A 1 155 ? -2.047 -26.984 -3.789 1 97.94 155 LEU A O 1
ATOM 1193 N N . CYS A 1 156 ? -0.449 -26.578 -2.172 1 98.19 156 CYS A N 1
ATOM 1194 C CA . CYS A 1 156 ? 0.328 -27.719 -2.648 1 98.19 156 CYS A CA 1
ATOM 1195 C C . CYS A 1 156 ? 0.484 -28.766 -1.554 1 98.19 156 CYS A C 1
ATOM 1197 O O . CYS A 1 156 ? 0.93 -29.891 -1.818 1 98.19 156 CYS A O 1
ATOM 1199 N N . ARG A 1 157 ? 0.114 -28.516 -0.334 1 97.25 157 ARG A N 1
ATOM 1200 C CA . ARG A 1 157 ? 0.382 -29.453 0.753 1 97.25 157 ARG A CA 1
ATOM 1201 C C . ARG A 1 157 ? -0.896 -29.797 1.512 1 97.25 157 ARG A C 1
ATOM 1203 O O . A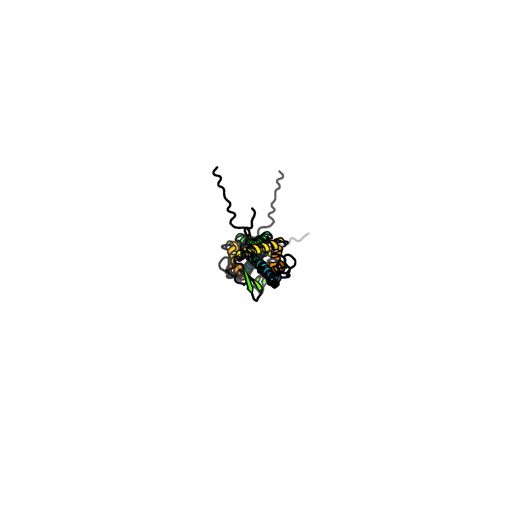RG A 1 157 ? -0.85 -30.141 2.695 1 97.25 157 ARG A O 1
ATOM 1210 N N . GLY A 1 158 ? -2.01 -29.609 0.87 1 94.94 158 GLY A N 1
ATOM 1211 C CA . GLY A 1 158 ? -3.311 -29.938 1.429 1 94.94 158 GLY A CA 1
ATOM 1212 C C . GLY A 1 158 ? -3.82 -31.297 0.99 1 94.94 158 GLY A C 1
ATOM 1213 O O . GLY A 1 158 ? -3.057 -32.281 0.935 1 94.94 158 GLY A O 1
ATOM 1214 N N . VAL A 1 159 ? -5.113 -31.344 0.769 1 94.06 159 VAL A N 1
ATOM 1215 C CA . VAL A 1 159 ? -5.777 -32.594 0.39 1 94.06 159 VAL A CA 1
ATOM 1216 C C . VAL A 1 159 ? -6.406 -32.438 -0.993 1 94.06 159 VAL A C 1
ATOM 1218 O O . VAL A 1 159 ? -6.527 -31.328 -1.509 1 94.06 159 VAL A O 1
ATOM 1221 N N . GLY A 1 160 ? -6.684 -33.5 -1.674 1 92.88 160 GLY A N 1
ATOM 1222 C CA . GLY A 1 160 ? -7.34 -33.469 -2.971 1 92.88 160 GLY A CA 1
ATOM 1223 C C . GLY A 1 160 ? -6.508 -32.781 -4.035 1 92.88 160 GLY A C 1
ATOM 1224 O O . GLY A 1 160 ? -5.34 -33.125 -4.238 1 92.88 160 GLY A O 1
ATOM 1225 N N . THR A 1 161 ? -7.148 -31.766 -4.703 1 94.75 161 THR A N 1
ATOM 1226 C CA . THR A 1 161 ? -6.488 -31.016 -5.766 1 94.75 161 THR A CA 1
ATOM 1227 C C . THR A 1 161 ? -5.254 -30.297 -5.23 1 94.75 161 THR A C 1
ATOM 1229 O O . THR A 1 161 ? -4.34 -29.969 -5.992 1 94.75 161 THR A O 1
ATOM 1232 N N . PHE A 1 162 ? -5.188 -30.141 -3.92 1 96.88 162 PHE A N 1
ATOM 1233 C CA . PHE A 1 162 ? -4.117 -29.375 -3.301 1 96.88 162 PHE A CA 1
ATOM 1234 C C . PHE A 1 162 ? -3.076 -30.297 -2.674 1 96.88 162 PHE A C 1
ATOM 1236 O O . PHE A 1 162 ? -2.291 -29.859 -1.826 1 96.88 162 PHE A O 1
ATOM 1243 N N . SER A 1 163 ? -2.91 -31.562 -3.098 1 96.75 163 SER A N 1
ATOM 1244 C CA . SER A 1 163 ? -2.117 -32.562 -2.391 1 96.75 163 SER A CA 1
ATOM 1245 C C . SER A 1 163 ? -0.856 -32.906 -3.17 1 96.75 163 SER A C 1
ATOM 1247 O O . SER A 1 163 ? -0.228 -33.938 -2.906 1 96.75 163 SER A O 1
ATOM 1249 N N . ALA A 1 164 ? -0.474 -32.125 -4.184 1 96.25 164 ALA A N 1
ATOM 1250 C CA . ALA A 1 164 ? 0.63 -32.469 -5.074 1 96.25 164 ALA A CA 1
ATOM 1251 C C . ALA A 1 164 ? 1.91 -32.719 -4.285 1 96.25 164 ALA A C 1
ATOM 1253 O O . ALA A 1 164 ? 2.758 -33.5 -4.707 1 96.25 164 ALA A O 1
ATOM 1254 N N . CYS A 1 165 ? 2.004 -32.094 -3.078 1 96.5 165 CYS A N 1
ATOM 1255 C CA . CYS A 1 165 ? 3.236 -32.219 -2.312 1 96.5 165 CYS A CA 1
ATOM 1256 C C . CYS A 1 165 ? 2.986 -33 -1.019 1 96.5 165 CYS A C 1
ATOM 1258 O O . CYS A 1 165 ? 3.889 -33.125 -0.193 1 96.5 165 CYS A O 1
ATOM 1260 N N . SER A 1 166 ? 1.825 -33.375 -0.767 1 94.44 166 SER A N 1
ATOM 1261 C CA . SER A 1 166 ? 1.52 -34.031 0.498 1 94.44 166 SER A CA 1
ATOM 1262 C C . SER A 1 166 ? 1.096 -35.5 0.277 1 94.44 166 SER A C 1
ATOM 1264 O O . SER A 1 166 ? 0.894 -36.219 1.237 1 94.44 166 SER A O 1
ATOM 1266 N N . SER A 1 167 ? 0.894 -35.875 -1.015 1 87.94 167 SER A N 1
ATOM 1267 C CA . SER A 1 167 ? 0.495 -37.25 -1.365 1 87.94 167 SER A CA 1
ATOM 1268 C C . SER A 1 167 ? 1.26 -37.75 -2.584 1 87.94 167 SER A C 1
ATOM 1270 O O . SER A 1 167 ? 1.597 -36.969 -3.479 1 87.94 167 SER A O 1
ATOM 1272 N N . ASP A 1 168 ? 1.56 -39.031 -2.596 1 85.06 168 ASP A N 1
ATOM 1273 C CA . ASP A 1 168 ? 2.158 -39.625 -3.779 1 85.06 168 ASP A CA 1
ATOM 1274 C C . ASP A 1 168 ? 1.085 -40.062 -4.77 1 85.06 168 ASP A C 1
ATOM 1276 O O . ASP A 1 168 ? 1.399 -40.594 -5.84 1 85.06 168 ASP A O 1
ATOM 1280 N N . ASN A 1 169 ? -0.135 -39.844 -4.375 1 84.81 169 ASN A N 1
ATOM 1281 C CA . ASN A 1 169 ? -1.259 -40.25 -5.207 1 84.81 169 ASN A CA 1
ATOM 1282 C C . ASN A 1 169 ? -2.076 -39.062 -5.688 1 84.81 169 ASN A C 1
ATOM 1284 O O . ASN A 1 169 ? -3.305 -39.062 -5.578 1 84.81 169 ASN A O 1
ATOM 1288 N N . PHE A 1 170 ? -1.542 -37.969 -6.215 1 88.38 170 PHE A N 1
ATOM 1289 C CA . PHE A 1 170 ? -2.189 -36.781 -6.727 1 88.38 170 PHE A CA 1
ATOM 1290 C C . PHE A 1 170 ? -3.08 -37.094 -7.918 1 88.38 170 PHE A C 1
ATOM 1292 O O . PHE A 1 170 ? -4.078 -36.406 -8.156 1 88.38 170 PHE A O 1
ATOM 1299 N N . GLY A 1 171 ? -2.943 -38.188 -8.523 1 86.75 171 GLY A N 1
ATOM 1300 C CA . GLY A 1 171 ? -3.725 -38.562 -9.695 1 86.75 171 GLY A CA 1
ATOM 1301 C C . GLY A 1 171 ? -3.115 -38.062 -10.992 1 86.75 171 GLY A C 1
ATOM 1302 O O . GLY A 1 171 ? -1.975 -37.594 -11.008 1 86.75 171 GLY A O 1
ATOM 1303 N N . PRO A 1 172 ? -3.809 -38.188 -12.164 1 88.88 172 PRO A N 1
ATOM 1304 C CA . PRO A 1 172 ? -3.279 -37.781 -13.461 1 88.88 172 PRO A CA 1
ATOM 1305 C C . PRO A 1 172 ? -3.135 -36.25 -13.586 1 88.88 172 PRO A C 1
ATOM 1307 O O . PRO A 1 172 ? -3.746 -35.531 -12.812 1 88.88 172 PRO A O 1
ATOM 1310 N N . TRP A 1 173 ? -2.256 -35.812 -14.453 1 90.38 173 TRP A N 1
ATOM 1311 C CA . TRP A 1 173 ? -2.188 -34.406 -14.781 1 90.38 173 TRP A CA 1
ATOM 1312 C C . TRP A 1 173 ? -3.545 -33.875 -15.25 1 90.38 173 TRP A C 1
ATOM 1314 O O . TRP A 1 173 ? -4.262 -34.594 -15.977 1 90.38 173 TRP A O 1
ATOM 1324 N N . PRO A 1 174 ? -3.854 -32.656 -14.719 1 90.06 174 PRO A N 1
ATOM 1325 C CA . PRO A 1 174 ? -5.086 -32.062 -15.266 1 90.06 174 PRO A CA 1
ATOM 1326 C C . PRO A 1 174 ? -5.012 -31.828 -16.766 1 90.06 174 PRO A C 1
ATOM 1328 O O . PRO A 1 174 ? -3.932 -31.562 -17.297 1 90.06 174 PRO A O 1
ATOM 1331 N N . GLY A 1 175 ? -6.164 -31.797 -17.359 1 81.31 175 GLY A N 1
ATOM 1332 C CA . GLY A 1 175 ? -6.258 -31.547 -18.797 1 81.31 175 GLY A CA 1
ATOM 1333 C C . GLY A 1 175 ? -6.238 -32.812 -19.625 1 81.31 175 GLY A C 1
ATOM 1334 O O . GLY A 1 175 ? -6.051 -33.906 -19.094 1 81.31 175 GLY A O 1
ATOM 1335 N N . ASP A 1 176 ? -6.773 -32.875 -20.969 1 62.28 176 ASP A N 1
ATOM 1336 C CA . ASP A 1 176 ? -6.902 -34 -21.875 1 62.28 176 ASP A CA 1
ATOM 1337 C C . ASP A 1 176 ? -5.543 -34.406 -22.438 1 62.28 176 ASP A C 1
ATOM 1339 O O . ASP A 1 176 ? -4.742 -33.562 -22.828 1 62.28 176 ASP A O 1
ATOM 1343 N N . ASP A 1 177 ? -4.859 -35.375 -21.844 1 56.12 177 ASP A N 1
ATOM 1344 C CA . ASP A 1 177 ? -3.613 -35.938 -22.359 1 56.12 177 ASP A CA 1
ATOM 1345 C C . ASP A 1 177 ? -3.578 -35.875 -23.891 1 56.12 177 ASP A C 1
ATOM 1347 O O . ASP A 1 177 ? -2.598 -36.281 -24.516 1 56.12 177 ASP A O 1
ATOM 1351 N N . ASP A 1 178 ? -4.676 -35.781 -24.531 1 52.75 178 ASP A N 1
ATOM 1352 C CA . ASP A 1 178 ? -4.605 -35.906 -25.984 1 52.75 178 ASP A CA 1
ATOM 1353 C C . ASP A 1 178 ? -3.9 -34.719 -26.594 1 52.75 178 ASP A C 1
ATOM 1355 O O . ASP A 1 178 ? -4.504 -33.938 -27.359 1 52.75 178 ASP A O 1
ATOM 1359 N N . TYR A 1 179 ? -3.029 -34.156 -25.906 1 49.78 179 TYR A N 1
ATOM 1360 C CA . TYR A 1 179 ? -2.402 -33 -26.562 1 49.78 179 TYR A CA 1
ATOM 1361 C C . TYR A 1 179 ? -1.787 -33.406 -27.906 1 49.78 179 TYR A C 1
ATOM 1363 O O . TYR A 1 179 ? -1.021 -32.656 -28.5 1 49.78 179 TYR A O 1
ATOM 1371 N N . ASP A 1 180 ? -1.745 -34.688 -28.188 1 42.88 180 ASP A N 1
ATOM 1372 C CA . ASP A 1 180 ? -1.08 -35.094 -29.422 1 42.88 180 ASP A CA 1
ATOM 1373 C C . ASP A 1 180 ? -1.567 -34.281 -30.609 1 42.88 180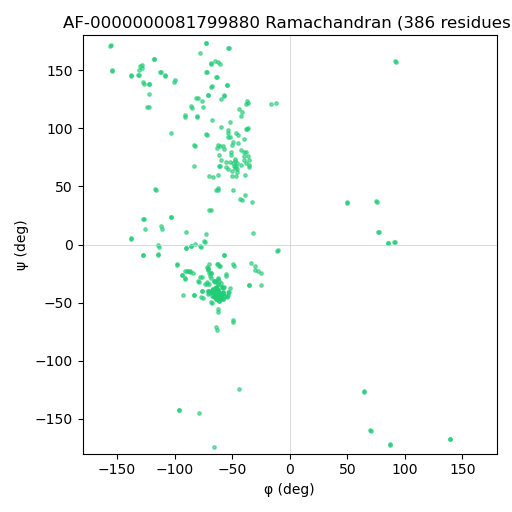 ASP A C 1
ATOM 1375 O O . ASP A 1 180 ? -0.78 -33.938 -31.5 1 42.88 180 ASP A O 1
ATOM 1379 N N . ASP A 1 181 ? -2.961 -34.5 -30.984 1 41.56 181 ASP A N 1
ATOM 1380 C CA . ASP A 1 181 ? -3.32 -34.469 -32.406 1 41.56 181 ASP A CA 1
ATOM 1381 C C . ASP A 1 181 ? -3.418 -33.062 -32.938 1 41.56 181 ASP A C 1
ATOM 1383 O O . ASP A 1 181 ? -4.086 -32.781 -33.938 1 41.56 181 ASP A O 1
ATOM 1387 N N . TYR A 1 182 ? -3.229 -32.062 -32.188 1 39.84 182 TYR A N 1
ATOM 1388 C CA . TYR A 1 182 ? -3.377 -30.891 -33.062 1 39.84 182 TYR A CA 1
ATOM 1389 C C . TYR A 1 182 ? -2.311 -30.891 -34.156 1 39.84 182 TYR A C 1
ATOM 1391 O O . TYR A 1 182 ? -1.183 -30.453 -33.938 1 39.84 182 TYR A O 1
ATOM 1399 N N . ASP A 1 183 ? -2.109 -31.969 -34.844 1 36.53 183 ASP A N 1
ATOM 1400 C CA . ASP A 1 183 ? -1.382 -31.906 -36.125 1 36.53 183 ASP A CA 1
ATOM 1401 C C . ASP A 1 183 ? -1.717 -30.625 -36.875 1 36.53 183 ASP A C 1
ATOM 1403 O O . ASP A 1 183 ? -2.889 -30.266 -37.031 1 36.53 183 ASP A O 1
ATOM 1407 N N . GLU A 1 184 ? -0.839 -29.688 -36.781 1 40.47 184 GLU A N 1
ATOM 1408 C CA . GLU A 1 184 ? -0.809 -28.516 -37.625 1 40.47 184 GLU A CA 1
ATOM 1409 C C . GLU A 1 184 ? -1.434 -28.812 -39 1 40.47 184 GLU A C 1
ATOM 1411 O O . GLU A 1 184 ? -1.581 -27.906 -39.844 1 40.47 184 GLU A O 1
ATOM 1416 N N . ASN A 1 185 ? -1.44 -30.078 -39.344 1 36.91 185 ASN A N 1
ATOM 1417 C CA . ASN A 1 185 ? -1.79 -30.281 -40.75 1 36.91 185 ASN A CA 1
ATOM 1418 C C . ASN A 1 185 ? -3.281 -30.062 -40.969 1 36.91 185 ASN A C 1
ATOM 1420 O O . ASN A 1 185 ? -3.844 -30.594 -41.938 1 36.91 185 ASN A O 1
ATOM 1424 N N . ASP A 1 186 ? -4.082 -29.672 -40 1 37.47 186 ASP A N 1
ATOM 1425 C CA . ASP A 1 186 ? -5.398 -29.422 -40.562 1 37.47 186 ASP A CA 1
ATOM 1426 C C . ASP A 1 186 ? -5.336 -28.297 -41.625 1 37.47 186 ASP A C 1
ATOM 1428 O O . ASP A 1 186 ? -5.168 -27.125 -41.281 1 37.47 186 ASP A O 1
ATOM 1432 N N . ASP A 1 187 ? -4.691 -28.594 -42.688 1 35.06 187 ASP A N 1
ATOM 1433 C CA . ASP A 1 187 ? -4.84 -27.891 -43.969 1 35.06 187 ASP A CA 1
ATOM 1434 C C . ASP A 1 187 ? -6.289 -27.453 -44.188 1 35.06 187 ASP A C 1
ATOM 1436 O O . ASP A 1 187 ? -7.168 -28.297 -44.406 1 35.06 187 ASP A O 1
ATOM 1440 N N . PHE A 1 188 ? -6.848 -26.531 -43.406 1 35.12 188 PHE A N 1
ATOM 1441 C CA . PHE A 1 188 ? -8.055 -25.875 -43.875 1 35.12 188 PHE A CA 1
ATOM 1442 C C . PHE A 1 188 ? -7.949 -25.625 -45.375 1 35.12 188 PHE A C 1
ATOM 1444 O O . PHE A 1 188 ? -7.164 -24.781 -45.844 1 35.12 188 PHE A O 1
ATOM 1451 N N . ASP A 1 189 ? -8.18 -26.609 -46.156 1 35.47 189 ASP A N 1
ATOM 1452 C CA . ASP A 1 189 ? -8.492 -26.422 -47.562 1 35.47 189 ASP A CA 1
ATOM 1453 C C . ASP A 1 189 ? -9.531 -25.312 -47.75 1 35.47 189 ASP A C 1
ATOM 1455 O O . ASP A 1 189 ? -10.695 -25.484 -47.375 1 35.47 189 ASP A O 1
ATOM 1459 N N . TYR A 1 190 ? -9.203 -24.031 -47.344 1 35.81 190 TYR A N 1
ATOM 1460 C CA . TYR A 1 190 ? -9.992 -22.938 -47.906 1 35.81 190 TYR A CA 1
ATOM 1461 C C . TYR A 1 190 ? -10.328 -23.219 -49.375 1 35.81 190 TYR A C 1
ATOM 1463 O O . TYR A 1 190 ? -9.445 -23.188 -50.25 1 35.81 190 TYR A O 1
ATOM 1471 N N . VAL A 1 191 ? -11.164 -24.156 -49.625 1 35.22 191 VAL A N 1
ATOM 1472 C CA . VAL A 1 191 ? -11.797 -24.219 -50.938 1 35.22 191 VAL A CA 1
ATOM 1473 C C . VAL A 1 191 ? -12.414 -22.859 -51.281 1 35.22 191 VAL A C 1
ATOM 1475 O O . VAL A 1 191 ? -13.273 -22.359 -50.562 1 35.22 191 VAL A O 1
ATOM 1478 N N . HIS A 1 192 ? -11.594 -21.828 -51.562 1 36.84 192 HIS A N 1
ATOM 1479 C CA . HIS A 1 192 ? -12.047 -20.688 -52.375 1 36.84 192 HIS A CA 1
ATOM 1480 C C . HIS A 1 192 ? -13.016 -21.141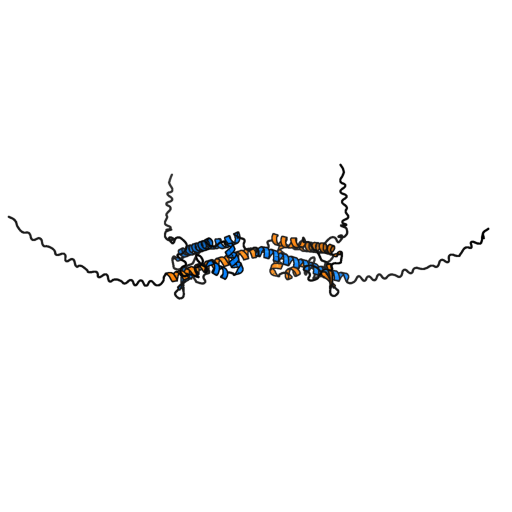 -53.469 1 36.84 192 HIS A C 1
ATOM 1482 O O . HIS A 1 192 ? -12.633 -21.859 -54.375 1 36.84 192 HIS A O 1
ATOM 1488 N N . ASP A 1 193 ? -14.234 -21.484 -53.062 1 33.06 193 ASP A N 1
ATOM 1489 C CA . ASP A 1 193 ? -15.258 -21.594 -54.094 1 33.06 193 ASP A CA 1
ATOM 1490 C C . ASP A 1 193 ? -15.211 -20.391 -55.031 1 33.06 193 ASP A C 1
ATOM 1492 O O . ASP A 1 193 ? -15.172 -19.25 -54.594 1 33.06 193 ASP A O 1
ATOM 1496 N N . GLU A 1 194 ? -14.539 -20.547 -56.125 1 35.06 194 GLU A N 1
ATOM 1497 C CA . GLU A 1 194 ? -14.688 -19.766 -57.344 1 35.06 194 GLU A CA 1
ATOM 1498 C C . GLU A 1 194 ? -16.156 -19.531 -57.688 1 35.06 194 GLU A C 1
ATOM 1500 O O . GLU A 1 194 ? -16.469 -18.984 -58.75 1 35.06 194 GLU A O 1
ATOM 1505 N N . PHE A 1 195 ? -17.141 -19.25 -56.719 1 27.09 195 PHE A N 1
ATOM 1506 C CA . PHE A 1 195 ? -18.312 -18.719 -57.375 1 27.09 195 PHE A CA 1
ATOM 1507 C C . PHE A 1 195 ? -18.062 -17.281 -57.844 1 27.09 195 PHE A C 1
ATOM 1509 O O . PHE A 1 195 ? -17.297 -16.547 -57.25 1 27.09 195 PHE A O 1
ATOM 1516 N N . MET B 1 1 ? -2.564 -99.812 -76.562 1 23.97 1 MET B N 1
ATOM 1517 C CA . MET B 1 1 ? -1.964 -100.125 -75.25 1 23.97 1 MET B CA 1
ATOM 1518 C C . MET B 1 1 ? -1.479 -98.875 -74.5 1 23.97 1 MET B C 1
ATOM 1520 O O . MET B 1 1 ? -1.186 -97.875 -75.125 1 23.97 1 MET B O 1
ATOM 1524 N N . ALA B 1 2 ? -1.128 -99 -73 1 30.95 2 ALA B N 1
ATOM 1525 C CA . ALA B 1 2 ? -1.368 -98.188 -71.75 1 30.95 2 ALA B CA 1
ATOM 1526 C C . ALA B 1 2 ? -0.198 -97.25 -71.5 1 30.95 2 ALA B C 1
ATOM 1528 O O . ALA B 1 2 ? -0.397 -96.125 -71.062 1 30.95 2 ALA B O 1
ATOM 1529 N N . PRO B 1 3 ? 1.021 -97.375 -71.562 1 27.78 3 PRO B N 1
ATOM 1530 C CA . PRO B 1 3 ? 1.644 -97.375 -70.25 1 27.78 3 PRO B CA 1
ATOM 1531 C C . PRO B 1 3 ? 1.779 -95.938 -69.688 1 27.78 3 PRO B C 1
ATOM 1533 O O . PRO B 1 3 ? 1.534 -95 -70.375 1 27.78 3 PRO B O 1
ATOM 1536 N N . LYS B 1 4 ? 3.018 -95.75 -68.875 1 31.06 4 LYS B N 1
ATOM 1537 C CA . LYS B 1 4 ? 3.688 -95.75 -67.562 1 31.06 4 LYS B CA 1
ATOM 1538 C C . LYS B 1 4 ? 4.402 -94.438 -67.312 1 31.06 4 LYS B C 1
ATOM 1540 O O . LYS B 1 4 ? 5.359 -94.375 -66.5 1 31.06 4 LYS B O 1
ATOM 1545 N N . ARG B 1 5 ? 4.195 -93.312 -68.062 1 31.72 5 ARG B N 1
ATOM 1546 C CA . ARG B 1 5 ? 5.285 -92.375 -67.75 1 31.72 5 ARG B CA 1
ATOM 1547 C C . ARG B 1 5 ? 5.309 -92 -66.25 1 31.72 5 ARG B C 1
ATOM 1549 O O . ARG B 1 5 ? 4.254 -91.875 -65.625 1 31.72 5 ARG B O 1
ATOM 1556 N N . ILE B 1 6 ? 6.375 -92.125 -65.438 1 33.88 6 ILE B N 1
ATOM 1557 C CA . ILE B 1 6 ? 7.074 -92 -64.188 1 33.88 6 ILE B CA 1
ATOM 1558 C C . ILE B 1 6 ? 7.105 -90.562 -63.656 1 33.88 6 ILE B C 1
ATOM 1560 O O . ILE B 1 6 ? 7.684 -89.688 -64.312 1 33.88 6 ILE B O 1
ATOM 1564 N N . PHE B 1 7 ? 6.109 -90.062 -63 1 31.3 7 PHE B N 1
ATOM 1565 C CA . PHE B 1 7 ? 5.945 -88.75 -62.375 1 31.3 7 PHE B CA 1
ATOM 1566 C C . PHE B 1 7 ? 6.93 -88.5 -61.25 1 31.3 7 PHE B C 1
ATOM 1568 O O . PHE B 1 7 ? 6.949 -89.312 -60.281 1 31.3 7 PHE B O 1
ATOM 1575 N N . TYR B 1 8 ? 8.148 -88.062 -61.531 1 28.7 8 TYR B N 1
ATOM 1576 C CA . TYR B 1 8 ? 9.203 -87.812 -60.562 1 28.7 8 TYR B CA 1
ATOM 1577 C C . TYR B 1 8 ? 8.727 -86.875 -59.469 1 28.7 8 TYR B C 1
ATOM 1579 O O . TYR B 1 8 ? 8.273 -85.75 -59.781 1 28.7 8 TYR B O 1
ATOM 1587 N N . LEU B 1 9 ? 8.273 -87.312 -58.312 1 31.55 9 LEU B N 1
ATOM 1588 C CA . LEU B 1 9 ? 7.84 -86.75 -57.031 1 31.55 9 LEU B CA 1
ATOM 1589 C C . LEU B 1 9 ? 8.961 -86 -56.344 1 31.55 9 LEU B C 1
ATOM 1591 O O . LEU B 1 9 ? 9.977 -86.562 -55.938 1 31.55 9 LEU B O 1
ATOM 1595 N N . PHE B 1 10 ? 9.258 -84.75 -56.812 1 34.81 10 PHE B N 1
ATOM 1596 C CA . PHE B 1 10 ? 10.242 -83.875 -56.188 1 34.81 10 PHE B CA 1
ATOM 1597 C C . PHE B 1 10 ? 9.883 -83.562 -54.75 1 34.81 10 PHE B C 1
ATOM 1599 O O . PHE B 1 10 ? 8.766 -83.125 -54.438 1 34.81 10 PHE B O 1
ATOM 1606 N N . LYS B 1 11 ? 10.539 -84.25 -53.75 1 33.22 11 LYS B N 1
ATOM 1607 C CA . LYS B 1 11 ? 10.469 -84.188 -52.281 1 33.22 11 LYS B CA 1
ATOM 1608 C C . LYS B 1 11 ? 10.852 -82.812 -51.781 1 33.22 11 LYS B C 1
ATOM 1610 O O . LYS B 1 11 ? 12.008 -82.438 -51.906 1 33.22 11 LYS B O 1
ATOM 1615 N N . ILE B 1 12 ? 9.969 -81.875 -51.719 1 36 12 ILE B N 1
ATOM 1616 C CA . ILE B 1 12 ? 10.125 -80.562 -51.094 1 36 12 ILE B CA 1
ATOM 1617 C C . ILE B 1 12 ? 10.477 -80.75 -49.625 1 36 12 ILE B C 1
ATOM 1619 O O . ILE B 1 12 ? 9.719 -81.312 -48.844 1 36 12 ILE B O 1
ATOM 1623 N N . PHE B 1 13 ? 11.75 -80.938 -49.281 1 34.19 13 PHE B N 1
ATOM 1624 C CA . PHE B 1 13 ? 12.211 -81.062 -47.906 1 34.19 13 PHE B CA 1
ATOM 1625 C C . PHE B 1 13 ? 11.906 -79.75 -47.156 1 34.19 13 PHE B C 1
ATOM 1627 O O . PHE B 1 13 ? 12.438 -78.688 -47.5 1 34.19 13 PHE B O 1
ATOM 1634 N N . LEU B 1 14 ? 10.727 -79.562 -46.594 1 31.5 14 LEU B N 1
ATOM 1635 C CA . LEU B 1 14 ? 10.25 -78.5 -45.719 1 31.5 14 LEU B CA 1
ATOM 1636 C C . LEU B 1 14 ? 11.102 -78.438 -44.438 1 31.5 14 LEU B C 1
ATOM 1638 O O . LEU B 1 14 ? 11.07 -79.312 -43.625 1 31.5 14 LEU B O 1
ATOM 1642 N N . VAL B 1 15 ? 12.359 -77.938 -44.531 1 32 15 VAL B N 1
ATOM 1643 C CA . VAL B 1 15 ? 13.148 -77.688 -43.312 1 32 15 VAL B CA 1
ATOM 1644 C C . VAL B 1 15 ? 12.367 -76.812 -42.344 1 32 15 VAL B C 1
ATOM 1646 O O . VAL B 1 15 ? 11.953 -75.688 -42.688 1 32 15 VAL B O 1
ATOM 1649 N N . TYR B 1 16 ? 11.625 -77.375 -41.406 1 34.97 16 TYR B N 1
ATOM 1650 C CA . TYR B 1 16 ? 10.969 -76.812 -40.25 1 34.97 16 TYR B CA 1
ATOM 1651 C C . TYR B 1 16 ? 11.961 -76.062 -39.375 1 34.97 16 TYR B C 1
ATOM 1653 O O . TYR B 1 16 ? 12.844 -76.625 -38.75 1 34.97 16 TYR B O 1
ATOM 1661 N N . PHE B 1 17 ? 12.508 -74.938 -39.906 1 35.16 17 PHE B N 1
ATOM 1662 C CA . PHE B 1 17 ? 13.297 -74.062 -39 1 35.16 17 PHE B CA 1
ATOM 1663 C C . PHE B 1 17 ? 12.516 -73.75 -37.719 1 35.16 17 PHE B C 1
ATOM 1665 O O . PHE B 1 17 ? 11.414 -73.25 -37.781 1 35.16 17 PHE B O 1
ATOM 1672 N N . SER B 1 18 ? 12.586 -74.625 -36.688 1 36.06 18 SER B N 1
ATOM 1673 C CA . SER B 1 18 ? 12.172 -74.438 -35.312 1 36.06 18 SER B CA 1
ATOM 1674 C C . SER B 1 18 ? 12.75 -73.125 -34.75 1 36.06 18 SER B C 1
ATOM 1676 O O . SER B 1 18 ? 13.93 -73.062 -34.406 1 36.06 18 SER B O 1
ATOM 1678 N N . LEU B 1 19 ? 12.359 -71.938 -35.312 1 33.97 19 LEU B N 1
ATOM 1679 C CA . LEU B 1 19 ? 12.719 -70.688 -34.656 1 33.97 19 LEU B CA 1
ATOM 1680 C C . LEU B 1 19 ? 12.344 -70.688 -33.188 1 33.97 19 LEU B C 1
ATOM 1682 O O . LEU B 1 19 ? 11.164 -70.875 -32.844 1 33.97 19 LEU B O 1
ATOM 1686 N N . ASN B 1 20 ? 13.141 -71.375 -32.312 1 35.84 20 ASN B N 1
ATOM 1687 C CA . ASN B 1 20 ? 13.055 -71.188 -30.875 1 35.84 20 ASN B CA 1
ATOM 1688 C C . ASN B 1 20 ? 13.039 -69.75 -30.484 1 35.84 20 ASN B C 1
ATOM 1690 O O . ASN B 1 20 ? 14.047 -69 -30.641 1 35.84 20 ASN B O 1
ATOM 1694 N N . PHE B 1 21 ? 11.961 -69 -30.688 1 32.5 21 PHE B N 1
ATOM 1695 C CA . PHE B 1 21 ? 11.828 -67.688 -30.141 1 32.5 21 PHE B CA 1
ATOM 1696 C C . PHE B 1 21 ? 12.125 -67.688 -28.641 1 32.5 21 PHE B C 1
ATOM 1698 O O . PHE B 1 21 ? 11.406 -68.312 -27.859 1 32.5 21 PHE B O 1
ATOM 1705 N N . GLY B 1 22 ? 13.391 -67.688 -28.203 1 31.75 22 GLY B N 1
ATOM 1706 C CA . GLY B 1 22 ? 13.75 -67.5 -26.812 1 31.75 22 GLY B CA 1
ATOM 1707 C C . GLY B 1 22 ? 12.977 -66.375 -26.172 1 31.75 22 GLY B C 1
ATOM 1708 O O . GLY B 1 22 ? 12.695 -65.375 -26.812 1 31.75 22 GLY B O 1
ATOM 1709 N N . SER B 1 23 ? 12.172 -66.75 -25.156 1 32.84 23 SER B N 1
ATOM 1710 C CA . SER B 1 23 ? 11.383 -65.875 -24.297 1 32.84 23 SER B CA 1
ATOM 1711 C C . SER B 1 23 ? 12.211 -64.688 -23.812 1 32.84 23 SER B C 1
ATOM 1713 O O . SER B 1 23 ? 13.219 -64.875 -23.125 1 32.84 23 SER B O 1
ATOM 1715 N N . VAL B 1 24 ? 12.555 -63.75 -24.719 1 34.47 24 VAL B N 1
ATOM 1716 C CA . VAL B 1 24 ? 13.141 -62.562 -24.125 1 34.47 24 VAL B CA 1
ATOM 1717 C C . VAL B 1 24 ? 12.336 -62.125 -22.906 1 34.47 24 VAL B C 1
ATOM 1719 O O . VAL B 1 24 ? 11.117 -61.938 -23 1 34.47 24 VAL B O 1
ATOM 1722 N N . ASN B 1 25 ? 12.688 -62.688 -21.75 1 32.12 25 ASN B N 1
ATOM 1723 C CA . ASN B 1 25 ? 12.227 -62.156 -20.484 1 32.12 25 ASN B CA 1
ATOM 1724 C C . ASN B 1 25 ? 12.359 -60.625 -20.422 1 32.12 25 ASN B C 1
ATOM 1726 O O . ASN B 1 25 ? 13.469 -60.094 -20.391 1 32.12 25 ASN B O 1
ATOM 1730 N N . VAL B 1 26 ? 11.625 -59.969 -21.25 1 35.25 26 VAL B N 1
ATOM 1731 C CA . VAL B 1 26 ? 11.539 -58.531 -20.969 1 35.25 26 VAL B CA 1
ATOM 1732 C C . VAL B 1 26 ? 11.367 -58.312 -19.469 1 35.25 26 VAL B C 1
ATOM 1734 O O . VAL B 1 26 ? 10.328 -58.625 -18.891 1 35.25 26 VAL B O 1
ATOM 1737 N N . GLY B 1 27 ? 12.344 -58.594 -18.703 1 30.8 27 GLY B N 1
ATOM 1738 C CA . GLY B 1 27 ? 12.266 -58.156 -17.328 1 30.8 27 GLY B CA 1
ATOM 1739 C C . GLY B 1 27 ? 11.664 -56.781 -17.188 1 30.8 27 GLY B C 1
ATOM 1740 O O . GLY B 1 27 ? 12.148 -55.812 -17.797 1 30.8 27 GLY B O 1
ATOM 1741 N N . ALA B 1 28 ? 10.352 -56.688 -17.031 1 35.41 28 ALA B N 1
ATOM 1742 C CA . ALA B 1 28 ? 9.531 -55.562 -16.578 1 35.41 28 ALA B CA 1
ATOM 1743 C C . ALA B 1 28 ? 10.219 -54.812 -15.438 1 35.41 28 ALA B C 1
ATOM 1745 O O . ALA B 1 28 ? 10.203 -55.25 -14.289 1 35.41 28 ALA B O 1
ATOM 1746 N N . THR B 1 29 ? 11.43 -54.562 -15.461 1 35.53 29 THR B N 1
ATOM 1747 C CA . THR B 1 29 ? 11.766 -53.75 -14.305 1 35.53 29 THR B CA 1
ATOM 1748 C C . THR B 1 29 ? 10.766 -52.594 -14.148 1 35.53 29 THR B C 1
ATOM 1750 O O . THR B 1 29 ? 10.688 -51.719 -14.992 1 35.53 29 THR B O 1
ATOM 1753 N N . ASP B 1 30 ? 9.578 -52.781 -13.773 1 35.31 30 ASP B N 1
ATOM 1754 C CA . ASP B 1 30 ? 8.523 -51.938 -13.219 1 35.31 30 ASP B CA 1
ATOM 1755 C C . ASP B 1 30 ? 9.117 -50.812 -12.367 1 35.31 30 ASP B C 1
ATOM 1757 O O . ASP B 1 30 ? 9.047 -50.844 -11.141 1 35.31 30 ASP B O 1
ATOM 1761 N N . ALA B 1 31 ? 10.289 -50.562 -12.336 1 39.59 31 ALA B N 1
ATOM 1762 C CA . ALA B 1 31 ? 10.734 -49.469 -11.492 1 39.59 31 ALA B CA 1
ATOM 1763 C C . ALA B 1 31 ? 9.727 -48.312 -11.508 1 39.59 31 ALA B C 1
ATOM 1765 O O . ALA B 1 31 ? 9.109 -48.031 -12.539 1 39.59 31 ALA B O 1
ATOM 1766 N N . ASN B 1 32 ? 9.117 -47.781 -10.258 1 41.47 32 ASN B N 1
ATOM 1767 C CA . ASN B 1 32 ? 7.949 -47.031 -9.828 1 41.47 32 ASN B CA 1
ATOM 1768 C C . ASN B 1 32 ? 7.773 -45.75 -10.656 1 41.47 32 ASN B C 1
ATOM 1770 O O . ASN B 1 32 ? 8.406 -44.719 -10.375 1 41.47 32 ASN B O 1
ATOM 1774 N N . GLU B 1 33 ? 7.645 -45.688 -11.781 1 45.34 33 GLU B N 1
ATOM 1775 C CA . GLU B 1 33 ? 7.207 -44.625 -12.688 1 45.34 33 GLU B CA 1
ATOM 1776 C C . GLU B 1 33 ? 6.301 -43.625 -11.969 1 45.34 33 GLU B C 1
ATOM 1778 O O . GLU B 1 33 ? 6.223 -42.469 -12.359 1 45.34 33 GLU B O 1
ATOM 1783 N N . GLY B 1 34 ? 5.488 -44.125 -11.023 1 49.97 34 GLY B N 1
ATOM 1784 C CA . GLY B 1 34 ? 4.543 -43.406 -10.195 1 49.97 34 GLY B CA 1
ATOM 1785 C C . GLY B 1 34 ? 5.188 -42.312 -9.375 1 49.97 34 GLY B C 1
ATOM 1786 O O . GLY B 1 34 ? 4.594 -41.25 -9.18 1 49.97 34 GLY B O 1
ATOM 1787 N N . ASP B 1 35 ? 6.395 -42.656 -8.828 1 56.03 35 ASP B N 1
ATOM 1788 C CA . ASP B 1 35 ? 7.129 -41.812 -7.887 1 56.03 35 ASP B CA 1
ATOM 1789 C C . ASP B 1 35 ? 7.766 -40.625 -8.594 1 56.03 35 ASP B C 1
ATOM 1791 O O . ASP B 1 35 ? 7.836 -39.531 -8.031 1 56.03 35 ASP B O 1
ATOM 1795 N N . ALA B 1 36 ? 8.18 -40.906 -9.844 1 66.56 36 ALA B N 1
ATOM 1796 C CA . ALA B 1 36 ? 8.922 -39.875 -10.562 1 66.56 36 ALA B CA 1
ATOM 1797 C C . ALA B 1 36 ? 8.008 -38.719 -10.945 1 66.56 36 ALA B C 1
ATOM 1799 O O . ALA B 1 36 ? 8.414 -37.562 -10.898 1 66.56 36 ALA B O 1
ATOM 1800 N N . GLU B 1 37 ? 6.695 -39.062 -10.992 1 84.69 37 GLU B N 1
ATOM 1801 C CA . GLU B 1 37 ? 5.797 -38 -11.43 1 84.69 37 GLU B CA 1
ATOM 1802 C C . GLU B 1 37 ? 5.332 -37.156 -10.25 1 84.69 37 GLU B C 1
ATOM 1804 O O . GLU B 1 37 ? 5.062 -35.969 -10.414 1 84.69 37 GLU B O 1
ATOM 1809 N N . ALA B 1 38 ? 5.461 -37.906 -9.07 1 87.94 38 ALA B N 1
ATOM 1810 C CA . ALA B 1 38 ? 4.98 -37.188 -7.895 1 87.94 38 ALA B CA 1
ATOM 1811 C C . ALA B 1 38 ? 5.859 -35.969 -7.598 1 87.94 38 ALA B C 1
ATOM 1813 O O . ALA B 1 38 ? 5.352 -34.906 -7.27 1 87.94 38 ALA B O 1
ATOM 1814 N N . ALA B 1 39 ? 7.168 -36.188 -7.785 1 92.31 39 ALA B N 1
ATOM 1815 C CA . ALA B 1 39 ? 8.094 -35.094 -7.508 1 92.31 39 ALA B CA 1
ATOM 1816 C C . ALA B 1 39 ? 7.902 -33.938 -8.5 1 92.31 39 ALA B C 1
ATOM 1818 O O . ALA B 1 39 ? 7.98 -32.781 -8.133 1 92.31 39 ALA B O 1
ATOM 1819 N N . VAL B 1 40 ? 7.648 -34.25 -9.727 1 92.88 40 VAL B N 1
ATOM 1820 C CA . VAL B 1 40 ? 7.469 -33.25 -10.773 1 92.88 40 VAL B CA 1
ATOM 1821 C C . VAL B 1 40 ? 6.168 -32.469 -10.531 1 92.88 40 VAL B C 1
ATOM 1823 O O . VAL B 1 40 ? 6.113 -31.266 -10.703 1 92.88 40 VAL B O 1
ATOM 1826 N N . LYS B 1 41 ? 5.125 -33.219 -10.125 1 94.81 41 LYS B N 1
ATOM 1827 C CA . LYS B 1 41 ? 3.848 -32.562 -9.836 1 94.81 41 LYS B CA 1
ATOM 1828 C C . LYS B 1 41 ? 3.971 -31.625 -8.648 1 94.81 41 LYS B C 1
ATOM 1830 O O . LYS B 1 41 ? 3.396 -30.531 -8.656 1 94.81 41 LYS B O 1
ATOM 1835 N N . CYS B 1 42 ? 4.723 -32.031 -7.695 1 96.62 42 CYS B N 1
ATOM 1836 C CA . CYS B 1 42 ? 4.992 -31.156 -6.566 1 96.62 42 CYS B CA 1
ATOM 1837 C C . CYS B 1 42 ? 5.746 -29.906 -7.02 1 96.62 42 CYS B C 1
ATOM 1839 O O . CYS B 1 42 ? 5.379 -28.797 -6.656 1 96.62 42 CYS B O 1
ATOM 1841 N N . ASP B 1 43 ? 6.766 -30.109 -7.852 1 96.12 43 ASP B N 1
ATOM 1842 C CA . ASP B 1 43 ? 7.527 -28.984 -8.383 1 96.12 43 ASP B CA 1
ATOM 1843 C C . ASP B 1 43 ? 6.625 -28.016 -9.148 1 96.12 43 ASP B C 1
ATOM 1845 O O . ASP B 1 43 ? 6.758 -26.797 -9.023 1 96.12 43 ASP B O 1
ATOM 1849 N N . ALA B 1 44 ? 5.719 -28.578 -9.93 1 97 44 ALA B N 1
ATOM 1850 C CA . ALA B 1 44 ? 4.824 -27.766 -10.742 1 97 44 ALA B CA 1
ATOM 1851 C C . ALA B 1 44 ? 3.896 -26.922 -9.867 1 97 44 ALA B C 1
ATOM 1853 O O . ALA B 1 44 ? 3.695 -25.734 -10.117 1 97 44 ALA B O 1
ATOM 1854 N N . CYS B 1 45 ? 3.346 -27.516 -8.852 1 98.31 45 CYS B N 1
ATOM 1855 C CA . CYS B 1 45 ? 2.465 -26.797 -7.93 1 98.31 45 CYS B CA 1
ATOM 1856 C C . CYS B 1 45 ? 3.219 -25.688 -7.203 1 98.31 45 CYS B C 1
ATOM 1858 O O . CYS B 1 45 ? 2.721 -24.562 -7.082 1 98.31 45 CYS B O 1
ATOM 1860 N N . MET B 1 46 ? 4.445 -26.016 -6.77 1 97.94 46 MET B N 1
ATOM 1861 C CA . MET B 1 46 ? 5.273 -25.016 -6.082 1 97.94 46 MET B CA 1
ATOM 1862 C C . MET B 1 46 ? 5.598 -23.844 -7.004 1 97.94 46 MET B C 1
ATOM 1864 O O . MET B 1 46 ? 5.637 -22.703 -6.562 1 97.94 46 MET B O 1
ATOM 1868 N N . LEU B 1 47 ? 5.844 -24.156 -8.258 1 98.06 47 LEU B N 1
ATOM 1869 C CA . LEU B 1 47 ? 6.109 -23.109 -9.242 1 98.06 47 LEU B CA 1
ATOM 1870 C C . LEU B 1 47 ? 4.91 -22.188 -9.383 1 98.06 47 LEU B C 1
ATOM 1872 O O . LEU B 1 47 ? 5.074 -20.953 -9.398 1 98.06 47 LEU B O 1
ATOM 1876 N N . ILE B 1 48 ? 3.709 -22.719 -9.445 1 98.56 48 ILE B N 1
ATOM 1877 C CA . ILE B 1 48 ? 2.494 -21.922 -9.586 1 98.56 48 ILE B CA 1
ATOM 1878 C C . ILE B 1 48 ? 2.303 -21.047 -8.344 1 98.56 48 ILE B C 1
ATOM 1880 O O . ILE B 1 48 ? 2.008 -19.859 -8.461 1 98.56 48 ILE B O 1
ATOM 1884 N N . ALA B 1 49 ? 2.521 -21.594 -7.156 1 98.5 49 ALA B N 1
ATOM 1885 C CA . ALA B 1 49 ? 2.432 -20.812 -5.922 1 98.5 49 ALA B CA 1
ATOM 1886 C C . ALA B 1 49 ? 3.438 -19.672 -5.926 1 98.5 49 ALA B C 1
ATOM 1888 O O . ALA B 1 49 ? 3.113 -18.547 -5.512 1 98.5 49 ALA B O 1
ATOM 1889 N N . THR B 1 50 ? 4.652 -19.938 -6.398 1 97.94 50 THR B N 1
ATOM 1890 C CA . THR B 1 50 ? 5.691 -18.922 -6.496 1 97.94 50 THR B CA 1
ATOM 1891 C C . THR B 1 50 ? 5.254 -17.797 -7.43 1 97.94 50 THR B C 1
ATOM 1893 O O . THR B 1 50 ? 5.41 -16.609 -7.102 1 97.94 50 THR B O 1
ATOM 1896 N N . LYS B 1 51 ? 4.691 -18.172 -8.516 1 98.19 51 LYS B N 1
ATOM 1897 C CA . LYS B 1 51 ? 4.301 -17.156 -9.5 1 98.19 51 LYS B CA 1
ATOM 1898 C C . LYS B 1 51 ? 3.096 -16.359 -9.016 1 98.19 51 LYS B C 1
ATOM 1900 O O . LYS B 1 51 ? 2.994 -15.156 -9.281 1 98.19 51 LYS B O 1
ATOM 1905 N N . PHE B 1 52 ? 2.16 -16.984 -8.227 1 98.44 52 PHE B N 1
ATOM 1906 C CA . PHE B 1 52 ? 1.09 -16.234 -7.582 1 98.44 52 PHE B CA 1
ATOM 1907 C C . PHE B 1 52 ? 1.657 -15.242 -6.578 1 98.44 52 PHE B C 1
ATOM 1909 O O . PHE B 1 52 ? 1.229 -14.086 -6.531 1 98.44 52 PHE B O 1
ATOM 1916 N N . SER B 1 53 ? 2.621 -15.633 -5.824 1 96.62 53 SER B N 1
ATOM 1917 C CA . SER B 1 53 ? 3.246 -14.766 -4.832 1 96.62 53 SER B CA 1
ATOM 1918 C C . SER B 1 53 ? 3.867 -13.531 -5.488 1 96.62 53 SER B C 1
ATOM 1920 O O . SER B 1 53 ? 3.648 -12.406 -5.043 1 96.62 53 SER B O 1
ATOM 1922 N N . LYS B 1 54 ? 4.559 -13.773 -6.547 1 95.75 54 LYS B N 1
ATOM 1923 C CA . LYS B 1 54 ? 5.184 -12.664 -7.262 1 95.75 54 LYS B CA 1
ATOM 1924 C C . LYS B 1 54 ? 4.129 -11.719 -7.836 1 95.75 54 LYS B C 1
ATOM 1926 O O . LYS B 1 54 ? 4.297 -10.5 -7.797 1 95.75 54 LYS B O 1
ATOM 1931 N N . SER B 1 55 ? 3.068 -12.32 -8.328 1 96.5 55 SER B N 1
ATOM 1932 C CA . SER B 1 55 ? 2.018 -11.516 -8.938 1 96.5 55 SER B CA 1
ATOM 1933 C C . SER B 1 55 ? 1.303 -10.656 -7.898 1 96.5 55 SER B C 1
ATOM 1935 O O . SER B 1 55 ? 1.016 -9.484 -8.148 1 96.5 55 SER B O 1
ATOM 1937 N N . PHE B 1 56 ? 0.984 -11.258 -6.734 1 93.75 56 PHE B N 1
ATOM 1938 C CA . PHE B 1 56 ? 0.365 -10.5 -5.656 1 93.75 56 PHE B CA 1
ATOM 1939 C C . PHE B 1 56 ? 1.273 -9.367 -5.199 1 93.75 56 PHE B C 1
ATOM 1941 O O . PHE B 1 56 ? 0.811 -8.242 -4.977 1 93.75 56 PHE B O 1
ATOM 1948 N N . SER B 1 57 ? 2.557 -9.664 -5.027 1 90.44 57 SER B N 1
ATOM 1949 C CA . SER B 1 57 ? 3.52 -8.641 -4.625 1 90.44 57 SER B CA 1
ATOM 1950 C C . SER B 1 57 ? 3.551 -7.492 -5.625 1 90.44 57 SER B C 1
ATOM 1952 O O . SER B 1 57 ? 3.557 -6.324 -5.23 1 90.44 57 SER B O 1
ATOM 1954 N N . ALA B 1 58 ? 3.619 -7.879 -6.867 1 88.44 58 ALA B N 1
ATOM 1955 C CA . ALA B 1 58 ? 3.643 -6.859 -7.91 1 88.44 58 ALA B CA 1
ATOM 1956 C C . ALA B 1 58 ? 2.359 -6.031 -7.898 1 88.44 58 ALA B C 1
ATOM 1958 O O . ALA B 1 58 ? 2.396 -4.812 -8.086 1 88.44 58 ALA B O 1
ATOM 1959 N N . ALA B 1 59 ? 1.219 -6.699 -7.75 1 87.38 59 ALA B N 1
ATOM 1960 C CA . ALA B 1 59 ? -0.058 -5.992 -7.699 1 87.38 59 ALA B CA 1
ATOM 1961 C C . ALA B 1 59 ? -0.094 -5.008 -6.531 1 87.38 59 ALA B C 1
ATOM 1963 O O . ALA B 1 59 ? -0.562 -3.877 -6.68 1 87.38 59 ALA B O 1
ATOM 1964 N N . GLU B 1 60 ? 0.399 -5.527 -5.371 1 81.12 60 GLU B N 1
ATOM 1965 C CA . GLU B 1 60 ? 0.464 -4.633 -4.219 1 81.12 60 GLU B CA 1
ATOM 1966 C C . GLU B 1 60 ? 1.386 -3.447 -4.492 1 81.12 60 GLU B C 1
ATOM 1968 O O . GLU B 1 60 ? 1.079 -2.316 -4.109 1 81.12 60 GLU B O 1
ATOM 1973 N N . GLU B 1 61 ? 2.604 -3.807 -5.004 1 75.62 61 GLU B N 1
ATOM 1974 C CA . GLU B 1 61 ? 3.553 -2.74 -5.312 1 75.62 61 GLU B CA 1
ATOM 1975 C C . GLU B 1 61 ? 2.936 -1.705 -6.25 1 75.62 61 GLU B C 1
ATOM 1977 O O . GLU B 1 61 ? 3.15 -0.503 -6.078 1 75.62 61 GLU B O 1
ATOM 1982 N N . ARG B 1 62 ? 2.244 -2.27 -7.297 1 76.12 62 ARG B N 1
ATOM 1983 C CA . ARG B 1 62 ? 1.581 -1.373 -8.234 1 76.12 62 ARG B CA 1
ATOM 1984 C C . ARG B 1 62 ? 0.595 -0.457 -7.52 1 76.12 62 ARG B C 1
ATOM 1986 O O . ARG B 1 62 ? 0.488 0.727 -7.848 1 76.12 62 ARG B O 1
ATOM 1993 N N . ILE B 1 63 ? -0.056 -1.091 -6.492 1 68.5 63 ILE B N 1
ATOM 1994 C CA . ILE B 1 63 ? -1.024 -0.3 -5.742 1 68.5 63 ILE B CA 1
ATOM 1995 C C . ILE B 1 63 ? -0.293 0.627 -4.773 1 68.5 63 ILE B C 1
ATOM 1997 O O . ILE B 1 63 ? -0.714 1.767 -4.559 1 68.5 63 ILE B O 1
ATOM 2001 N N . ARG B 1 64 ? 0.72 -0.162 -4.141 1 58.59 64 ARG B N 1
ATOM 2002 C CA . ARG B 1 64 ? 1.507 0.651 -3.219 1 58.59 64 ARG B CA 1
ATOM 2003 C C . ARG B 1 64 ? 2.234 1.769 -3.959 1 58.59 64 ARG B C 1
ATOM 2005 O O . ARG B 1 64 ? 2.475 2.84 -3.398 1 58.59 64 ARG B O 1
ATOM 2012 N N . SER B 1 65 ? 2.984 1.052 -4.957 1 57.5 65 SER B N 1
ATOM 2013 C CA . SER B 1 65 ? 3.654 2.082 -5.742 1 57.5 65 SER B CA 1
ATOM 2014 C C . SER B 1 65 ? 2.678 3.168 -6.176 1 57.5 65 SER B C 1
ATOM 2016 O O . SER B 1 65 ? 3.092 4.254 -6.59 1 57.5 65 SER B O 1
ATOM 2018 N N . VAL B 1 66 ? 1.57 2.646 -6.02 1 55.22 66 VAL B N 1
ATOM 2019 C CA . VAL B 1 66 ? 0.541 3.629 -6.34 1 55.22 66 VAL B CA 1
ATOM 2020 C C . VAL B 1 66 ? 0.567 4.758 -5.312 1 55.22 66 VAL B C 1
ATOM 2022 O O . VAL B 1 66 ? 0.361 4.523 -4.121 1 55.22 66 VAL B O 1
ATOM 2025 N N . ARG B 1 67 ? 1.703 5.426 -5.176 1 65.69 67 ARG B N 1
ATOM 2026 C CA . ARG B 1 67 ? 1.819 6.816 -4.746 1 65.69 67 ARG B CA 1
ATOM 2027 C C . ARG B 1 67 ? 0.479 7.539 -4.855 1 65.69 67 ARG B C 1
ATOM 2029 O O . ARG B 1 67 ? -0.29 7.293 -5.785 1 65.69 67 ARG B O 1
ATOM 2036 N N . LEU B 1 68 ? 0.183 7.973 -3.578 1 80.12 68 LEU B N 1
ATOM 2037 C CA . LEU B 1 68 ? -1.022 8.789 -3.678 1 80.12 68 LEU B CA 1
ATOM 2038 C C . LEU B 1 68 ? -1.02 9.602 -4.965 1 80.12 68 LEU B C 1
ATOM 2040 O O . LEU B 1 68 ? 0.015 10.148 -5.359 1 80.12 68 LEU B O 1
ATOM 2044 N N . SER B 1 69 ? -2.045 9.391 -5.746 1 80.12 69 SER B N 1
ATOM 2045 C CA . SER B 1 69 ? -2.219 10.273 -6.895 1 80.12 69 SER B CA 1
ATOM 2046 C C . SER B 1 69 ? -2.229 11.742 -6.473 1 80.12 69 SER B C 1
ATOM 2048 O O . SER B 1 69 ? -2.248 12.047 -5.277 1 80.12 69 SER B O 1
ATOM 2050 N N . ASP B 1 70 ? -2.154 12.695 -7.477 1 88.25 70 ASP B N 1
ATOM 2051 C CA . ASP B 1 70 ? -2.291 14.125 -7.207 1 88.25 70 ASP B CA 1
ATOM 2052 C C . ASP B 1 70 ? -3.58 14.414 -6.445 1 88.25 70 ASP B C 1
ATOM 2054 O O . ASP B 1 70 ? -3.576 15.18 -5.48 1 88.25 70 ASP B O 1
ATOM 2058 N N . GLN B 1 71 ? -4.613 13.719 -6.867 1 89.88 71 GLN B N 1
ATOM 2059 C CA . GLN B 1 71 ? -5.918 13.953 -6.25 1 89.88 71 GLN B CA 1
ATOM 2060 C C . GLN B 1 71 ? -5.953 13.43 -4.82 1 89.88 71 GLN B C 1
ATOM 2062 O O . GLN B 1 71 ? -6.488 14.086 -3.924 1 89.88 71 GLN B O 1
ATOM 2067 N N . GLN B 1 72 ? -5.352 12.219 -4.625 1 89.44 72 GLN B N 1
ATOM 2068 C CA . GLN B 1 72 ? -5.34 11.625 -3.293 1 89.44 72 GLN B CA 1
ATOM 2069 C C . GLN B 1 72 ? -4.488 12.445 -2.332 1 89.44 72 GLN B C 1
ATOM 2071 O O . GLN B 1 72 ? -4.844 12.609 -1.163 1 89.44 72 GLN B O 1
ATOM 2076 N N . SER B 1 73 ? -3.34 12.93 -2.807 1 94.12 73 SER B N 1
ATOM 2077 C CA . SER B 1 73 ? -2.484 13.781 -1.981 1 94.12 73 SER B CA 1
ATOM 2078 C C . SER B 1 73 ? -3.199 15.07 -1.589 1 94.12 73 SER B C 1
ATOM 2080 O O . SER B 1 73 ? -3.1 15.516 -0.445 1 94.12 73 SER B O 1
ATOM 2082 N N . MET B 1 74 ? -3.992 15.664 -2.521 1 96.19 74 MET B N 1
ATOM 2083 C CA . MET B 1 74 ? -4.777 16.875 -2.268 1 96.19 74 MET B CA 1
ATOM 2084 C C . MET B 1 74 ? -5.855 16.609 -1.221 1 96.19 74 MET B C 1
ATOM 2086 O O . MET B 1 74 ? -6.027 17.391 -0.29 1 96.19 74 MET B O 1
ATOM 2090 N N . GLU B 1 75 ? -6.492 15.453 -1.381 1 96 75 GLU B N 1
ATOM 2091 C CA . GLU B 1 75 ? -7.551 15.102 -0.434 1 96 75 GLU B CA 1
ATOM 2092 C C . GLU B 1 75 ? -6.988 14.906 0.971 1 96 75 GLU B C 1
ATOM 2094 O O . GLU B 1 75 ? -7.602 15.328 1.954 1 96 75 GLU B O 1
ATOM 2099 N N . ALA B 1 76 ? -5.855 14.281 1.03 1 96.31 76 ALA B N 1
ATOM 2100 C CA . ALA B 1 76 ? -5.246 13.977 2.324 1 96.31 76 ALA B CA 1
ATOM 2101 C C . ALA B 1 76 ? -4.883 15.258 3.07 1 96.31 76 ALA B C 1
ATOM 2103 O O . ALA B 1 76 ? -5.051 15.344 4.289 1 96.31 76 ALA B O 1
ATOM 2104 N N . THR B 1 77 ? -4.41 16.281 2.389 1 98.5 77 THR B N 1
ATOM 2105 C CA . THR B 1 77 ? -4 17.531 3.029 1 98.5 77 THR B CA 1
ATOM 2106 C C . THR B 1 77 ? -5.203 18.438 3.268 1 98.5 77 THR B C 1
ATOM 2108 O O . THR B 1 77 ? -5.355 19 4.352 1 98.5 77 THR B O 1
ATOM 2111 N N . GLU B 1 78 ? -6.09 18.578 2.334 1 98 78 GLU B N 1
ATOM 2112 C CA . GLU B 1 78 ? -7.254 19.453 2.449 1 98 78 GLU B CA 1
ATOM 2113 C C . GLU B 1 78 ? -8.18 18.984 3.568 1 98 78 GLU B C 1
ATOM 2115 O O . GLU B 1 78 ? -8.766 19.812 4.277 1 98 78 GLU B O 1
ATOM 2120 N N . SER B 1 79 ? -8.297 17.688 3.709 1 97.5 79 SER B N 1
ATOM 2121 C CA . SER B 1 79 ? -9.156 17.172 4.77 1 97.5 79 SER B CA 1
ATOM 2122 C C . SER B 1 79 ? -8.625 17.562 6.148 1 97.5 79 SER B C 1
ATOM 2124 O O . SER B 1 79 ? -9.406 17.781 7.078 1 97.5 79 SER B O 1
ATOM 2126 N N . VAL B 1 80 ? -7.367 17.672 6.281 1 97.94 80 VAL B N 1
ATOM 2127 C CA . VAL B 1 80 ? -6.773 18.094 7.539 1 97.94 80 VAL B CA 1
ATOM 2128 C C . VAL B 1 80 ? -7.109 19.562 7.793 1 97.94 80 VAL B C 1
ATOM 2130 O O . VAL B 1 80 ? -7.574 19.922 8.875 1 97.94 80 VAL B O 1
ATOM 2133 N N . CYS B 1 81 ? -6.879 20.406 6.789 1 98.12 81 CYS B N 1
ATOM 2134 C CA . CYS B 1 81 ? -7.062 21.844 6.961 1 98.12 81 CYS B CA 1
ATOM 2135 C C . CYS B 1 81 ? -8.539 22.188 7.145 1 98.12 81 CYS B C 1
ATOM 2137 O O . CYS B 1 81 ? -8.875 23.156 7.824 1 98.12 81 CYS B O 1
ATOM 2139 N N . ASP B 1 82 ? -9.383 21.344 6.66 1 96.06 82 ASP B N 1
ATOM 2140 C CA . ASP B 1 82 ? -10.82 21.578 6.762 1 96.06 82 ASP B CA 1
ATOM 2141 C C . ASP B 1 82 ? -11.391 20.969 8.039 1 96.06 82 ASP B C 1
ATOM 2143 O O . ASP B 1 82 ? -12.578 21.094 8.328 1 96.06 82 ASP B O 1
ATOM 2147 N N . SER B 1 83 ? -10.516 20.297 8.797 1 94.25 83 SER B N 1
ATOM 2148 C CA . SER B 1 83 ? -11.008 19.656 10.008 1 94.25 83 SER B CA 1
ATOM 2149 C C . SER B 1 83 ? -11.328 20.688 11.094 1 94.25 83 SER B C 1
ATOM 2151 O O . SER B 1 83 ? -11.055 21.875 10.922 1 94.25 83 SER B O 1
ATOM 2153 N N . GLN B 1 84 ? -11.906 20.125 12.148 1 89.5 84 GLN B N 1
ATOM 2154 C CA . GLN B 1 84 ? -12.227 21 13.273 1 89.5 84 GLN B CA 1
ATOM 2155 C C . GLN B 1 84 ? -11.078 21.047 14.281 1 89.5 84 GLN B C 1
ATOM 2157 O O . GLN B 1 84 ? -10.633 20 14.758 1 89.5 84 GLN B O 1
ATOM 2162 N N . TRP B 1 85 ? -10.43 22.078 14.367 1 93.75 85 TRP B N 1
ATOM 2163 C CA . TRP B 1 85 ? -9.344 22.281 15.312 1 93.75 85 TRP B CA 1
ATOM 2164 C C . TRP B 1 85 ? -9.883 22.672 16.688 1 93.75 85 TRP B C 1
ATOM 2166 O O . TRP B 1 85 ? -9.969 23.859 17.016 1 93.75 85 TRP B O 1
ATOM 2176 N N . VAL B 1 86 ? -10.227 21.609 17.453 1 90.5 86 VAL B N 1
ATOM 2177 C CA . VAL B 1 86 ? -10.891 21.859 18.734 1 90.5 86 VAL B CA 1
ATOM 2178 C C . VAL B 1 86 ? -9.961 21.469 19.891 1 90.5 86 VAL B C 1
ATOM 2180 O O . VAL B 1 86 ? -9.102 20.594 19.734 1 90.5 86 VAL B O 1
ATOM 2183 N N . ASN B 1 87 ? -10.07 22.156 20.984 1 89.12 87 ASN B N 1
ATOM 2184 C CA . ASN B 1 87 ? -9.414 21.828 22.25 1 89.12 87 ASN B CA 1
ATOM 2185 C C . ASN B 1 87 ? -7.934 22.188 22.219 1 89.12 87 ASN B C 1
ATOM 2187 O O . ASN B 1 87 ? -7.094 21.422 22.672 1 89.12 87 ASN B O 1
ATOM 2191 N N . TYR B 1 88 ? -7.723 23.297 21.547 1 92.06 88 TYR B N 1
ATOM 2192 C CA . TYR B 1 88 ? -6.359 23.828 21.594 1 92.06 88 TYR B CA 1
ATOM 2193 C C . TYR B 1 88 ? -6.277 25.078 22.438 1 92.06 88 TYR B C 1
ATOM 2195 O O . TYR B 1 88 ? -7.25 25.844 22.531 1 92.06 88 TYR B O 1
ATOM 2203 N N . SER B 1 89 ? -5.188 25.25 23.094 1 90.75 89 SER B N 1
ATOM 2204 C CA . SER B 1 89 ? -4.898 26.422 23.922 1 90.75 89 SER B CA 1
ATOM 2205 C C . SER B 1 89 ? -3.395 26.625 24.078 1 90.75 89 SER B C 1
ATOM 2207 O O . SER B 1 89 ? -2.598 25.875 23.516 1 90.75 89 SER B O 1
ATOM 2209 N N . THR B 1 90 ? -3.021 27.75 24.641 1 90.06 90 THR B N 1
ATOM 2210 C CA . THR B 1 90 ? -1.617 27.938 24.984 1 90.06 90 THR B CA 1
ATOM 2211 C C . THR B 1 90 ? -1.385 27.672 26.469 1 90.06 90 THR B C 1
ATOM 2213 O O . THR B 1 90 ? -2.248 27.953 27.312 1 90.06 90 THR B O 1
ATOM 2216 N N . VAL B 1 91 ? -0.332 27.094 26.766 1 89.56 91 VAL B N 1
ATOM 2217 C CA . VAL B 1 91 ? 0.048 26.812 28.141 1 89.56 91 VAL B CA 1
ATOM 2218 C C . VAL B 1 91 ? 1.486 27.266 28.391 1 89.56 91 VAL B C 1
ATOM 2220 O O . VAL B 1 91 ? 2.275 27.375 27.453 1 89.56 91 VAL B O 1
ATOM 2223 N N . MET B 1 92 ? 1.742 27.641 29.609 1 88.5 92 MET B N 1
ATOM 2224 C CA . MET B 1 92 ? 3.104 28.016 29.969 1 88.5 92 MET B CA 1
ATOM 2225 C C . MET B 1 92 ? 3.934 26.797 30.344 1 88.5 92 MET B C 1
ATOM 2227 O O . MET B 1 92 ? 3.549 26.016 31.219 1 88.5 92 MET B O 1
ATOM 2231 N N . VAL B 1 93 ? 5.012 26.547 29.547 1 87.88 93 VAL B N 1
ATOM 2232 C CA . VAL B 1 93 ? 5.926 25.453 29.828 1 87.88 93 VAL B CA 1
ATOM 2233 C C . VAL B 1 93 ? 7.348 25.984 30 1 87.88 93 VAL B C 1
ATOM 2235 O O . VAL B 1 93 ? 7.934 26.516 29.047 1 87.88 93 VAL B O 1
ATOM 2238 N N . ASP B 1 94 ? 7.863 25.75 31.219 1 87.94 94 ASP B N 1
ATOM 2239 C CA . ASP B 1 94 ? 9.227 26.172 31.531 1 87.94 94 ASP B CA 1
ATOM 2240 C C . ASP B 1 94 ? 9.453 27.625 31.141 1 87.94 94 ASP B C 1
ATOM 2242 O O . ASP B 1 94 ? 10.445 27.953 30.484 1 87.94 94 ASP B O 1
ATOM 2246 N N . GLY B 1 95 ? 8.5 28.359 31.312 1 87.06 95 GLY B N 1
ATOM 2247 C CA . GLY B 1 95 ? 8.625 29.797 31.141 1 87.06 95 GLY B CA 1
ATOM 2248 C C . GLY B 1 95 ? 8.305 30.25 29.719 1 87.06 95 GLY B C 1
ATOM 2249 O O . GLY B 1 95 ? 8.445 31.438 29.406 1 87.06 95 GLY B O 1
ATOM 2250 N N . ALA B 1 96 ? 7.918 29.312 28.875 1 86.75 96 ALA B N 1
ATOM 2251 C CA . ALA B 1 96 ? 7.586 29.656 27.5 1 86.75 96 ALA B CA 1
ATOM 2252 C C . ALA B 1 96 ? 6.156 29.25 27.156 1 86.75 96 ALA B C 1
ATOM 2254 O O . ALA B 1 96 ? 5.699 28.172 27.562 1 86.75 96 ALA B O 1
ATOM 2255 N N . MET B 1 97 ? 5.477 30.109 26.469 1 89.38 97 MET B N 1
ATOM 2256 C CA . MET B 1 97 ? 4.141 29.781 25.984 1 89.38 97 MET B CA 1
ATOM 2257 C C . MET B 1 97 ? 4.211 28.75 24.859 1 89.38 97 MET B C 1
ATOM 2259 O O . MET B 1 97 ? 4.992 28.906 23.922 1 89.38 97 MET B O 1
ATOM 2263 N N . ARG B 1 98 ? 3.408 27.656 25.016 1 92.94 98 ARG B N 1
ATOM 2264 C CA . ARG B 1 98 ? 3.4 26.578 24.031 1 92.94 98 ARG B CA 1
ATOM 2265 C C . ARG B 1 98 ? 1.974 26.219 23.641 1 92.94 98 ARG B C 1
ATOM 2267 O O . ARG B 1 98 ? 1.051 26.328 24.453 1 92.94 98 ARG B O 1
ATOM 2274 N N . LEU B 1 99 ? 1.868 25.844 22.375 1 92.56 99 LEU B N 1
ATOM 2275 C CA . LEU B 1 99 ? 0.577 25.312 21.953 1 92.56 99 LEU B CA 1
ATOM 2276 C C . LEU B 1 99 ? 0.308 23.953 22.609 1 92.56 99 LEU B C 1
ATOM 2278 O O . LEU B 1 99 ? 1.206 23.125 22.703 1 92.56 99 LEU B O 1
ATOM 2282 N N . ALA B 1 100 ? -0.955 23.781 23.109 1 92.44 100 ALA B N 1
ATOM 2283 C CA . ALA B 1 100 ? -1.367 22.531 23.734 1 92.44 100 ALA B CA 1
ATOM 2284 C C . ALA B 1 100 ? -2.672 22.016 23.125 1 92.44 100 ALA B C 1
ATOM 2286 O O . ALA B 1 100 ? -3.473 22.797 22.609 1 92.44 100 ALA B O 1
ATOM 2287 N N . GLY B 1 101 ? -2.855 20.688 23.219 1 91.88 101 GLY B N 1
ATOM 2288 C CA . GLY B 1 101 ? -4.039 20.062 22.672 1 91.88 101 GLY B CA 1
ATOM 2289 C C . GLY B 1 101 ? -3.738 18.75 21.969 1 91.88 101 GLY B C 1
ATOM 2290 O O . GLY B 1 101 ? -2.623 18.234 22.062 1 91.88 101 GLY B O 1
ATOM 2291 N N . PRO B 1 102 ? -4.723 18.266 21.234 1 93.06 102 PRO B N 1
ATOM 2292 C CA . PRO B 1 102 ? -4.543 16.984 20.547 1 93.06 102 PRO B CA 1
ATOM 2293 C C . PRO B 1 102 ? -3.326 16.984 19.609 1 93.06 102 PRO B C 1
ATOM 2295 O O . PRO B 1 102 ? -3.119 17.922 18.859 1 93.06 102 PRO B O 1
ATOM 2298 N N . ASP B 1 103 ? -2.459 15.969 19.766 1 94 103 ASP B N 1
ATOM 2299 C CA . ASP B 1 103 ? -1.337 15.664 18.891 1 94 103 ASP B CA 1
ATOM 2300 C C . ASP B 1 103 ? -0.175 16.625 19.125 1 94 103 ASP B C 1
ATOM 2302 O O . ASP B 1 103 ? 0.781 16.656 18.344 1 94 103 ASP B O 1
ATOM 2306 N N . THR B 1 104 ? -0.225 17.469 20.25 1 95.88 104 THR B N 1
ATOM 2307 C CA . THR B 1 104 ? 0.875 18.375 20.562 1 95.88 104 THR B CA 1
ATOM 2308 C C . THR B 1 104 ? 1.784 17.766 21.625 1 95.88 104 THR B C 1
ATOM 2310 O O . THR B 1 104 ? 2.898 18.25 21.844 1 95.88 104 THR B O 1
ATOM 2313 N N . GLY B 1 105 ? 1.302 16.781 22.312 1 91.88 105 GLY B N 1
ATOM 2314 C CA . GLY B 1 105 ? 2.027 16.203 23.438 1 91.88 105 GLY B CA 1
ATOM 2315 C C . GLY B 1 105 ? 1.799 16.938 24.734 1 91.88 105 GLY B C 1
ATOM 2316 O O . GLY B 1 105 ? 2.4 16.609 25.766 1 91.88 105 GLY B O 1
ATOM 2317 N N . ARG B 1 106 ? 0.925 18.047 24.734 1 91.81 106 ARG B N 1
ATOM 2318 C CA . ARG B 1 106 ? 0.595 18.875 25.891 1 91.81 106 ARG B CA 1
ATOM 2319 C C . ARG B 1 106 ? -0.915 18.969 26.078 1 91.81 106 ARG B C 1
ATOM 2321 O O . ARG B 1 106 ? -1.658 19.109 25.109 1 91.81 106 ARG B O 1
ATOM 2328 N N . GLU B 1 107 ? -1.378 18.875 27.328 1 90.31 107 GLU B N 1
ATOM 2329 C CA . GLU B 1 107 ? -2.809 18.969 27.609 1 90.31 107 GLU B CA 1
ATOM 2330 C C . GLU B 1 107 ? -3.289 20.406 27.609 1 90.31 107 GLU B C 1
ATOM 2332 O O . GLU B 1 107 ? -2.664 21.281 28.234 1 90.31 107 GLU B O 1
ATOM 2337 N N . ALA B 1 108 ? -4.332 20.641 26.797 1 87.81 108 ALA B N 1
ATOM 2338 C CA . ALA B 1 108 ? -4.898 21.984 26.703 1 87.81 108 ALA B CA 1
ATOM 2339 C C . ALA B 1 108 ? -5.492 22.422 28.031 1 87.81 108 ALA B C 1
ATOM 2341 O O . ALA B 1 108 ? -5.891 21.594 28.844 1 87.81 108 ALA B O 1
ATOM 2342 N N . SER B 1 109 ? -5.402 23.656 28.391 1 78.62 109 SER B N 1
ATOM 2343 C CA . SER B 1 109 ? -5.988 24.203 29.625 1 78.62 109 SER B CA 1
ATOM 2344 C C . SER B 1 109 ? -7.477 24.484 29.438 1 78.62 109 SER B C 1
ATOM 2346 O O . SER B 1 109 ? -7.93 24.797 28.328 1 78.62 109 SER B O 1
ATOM 2348 N N . VAL B 1 110 ? -8.602 23.797 30.016 1 63.22 110 VAL B N 1
ATOM 2349 C CA . VAL B 1 110 ? -10.055 23.953 29.984 1 63.22 110 VAL B CA 1
ATOM 2350 C C . VAL B 1 110 ? -10.414 25.438 29.938 1 63.22 110 VAL B C 1
ATOM 2352 O O . VAL B 1 110 ? -11.508 25.797 29.5 1 63.22 110 VAL B O 1
ATOM 2355 N N . LEU B 1 111 ? -9.695 26.297 30.562 1 53.25 111 LEU B N 1
ATOM 2356 C CA . LEU B 1 111 ? -10.289 27.594 30.875 1 53.25 111 LEU B CA 1
ATOM 2357 C C . LEU B 1 111 ? -10.641 28.359 29.609 1 53.25 111 LEU B C 1
ATOM 2359 O O . LEU B 1 111 ? -11.547 29.203 29.609 1 53.25 111 LEU B O 1
ATOM 2363 N N . ASP B 1 112 ? -9.633 28.875 28.922 1 49.81 112 ASP B N 1
ATOM 2364 C CA . ASP B 1 112 ? -9.688 30.203 28.312 1 49.81 112 ASP B CA 1
ATOM 2365 C C . ASP B 1 112 ? -10.531 30.172 27.031 1 49.81 112 ASP B C 1
ATOM 2367 O O . ASP B 1 112 ? -10.625 29.141 26.359 1 49.81 112 ASP B O 1
ATOM 2371 N N . GLY B 1 113 ? -11.617 31 26.891 1 49.88 113 GLY B N 1
ATOM 2372 C CA . GLY B 1 113 ? -12.25 31.531 25.688 1 49.88 113 GLY B CA 1
ATOM 2373 C C . GLY B 1 113 ? -11.438 31.281 24.422 1 49.88 113 GLY B C 1
ATOM 2374 O O . GLY B 1 113 ? -11.773 31.766 23.344 1 49.88 113 GLY B O 1
ATOM 2375 N N . GLY B 1 114 ? -10.289 30.734 24.594 1 52.72 114 GLY B N 1
ATOM 2376 C CA . GLY B 1 114 ? -9.148 30.531 23.719 1 52.72 114 GLY B CA 1
ATOM 2377 C C . GLY B 1 114 ? -9.398 29.469 22.656 1 52.72 114 GLY B C 1
ATOM 2378 O O . GLY B 1 114 ? -8.641 29.359 21.688 1 52.72 114 GLY B O 1
ATOM 2379 N N . ASP B 1 115 ? -10.422 28.625 22.922 1 57.09 115 ASP B N 1
ATOM 2380 C CA . ASP B 1 115 ? -10.695 27.484 22.031 1 57.09 115 ASP B CA 1
ATOM 2381 C C . ASP B 1 115 ? -11.047 27.969 20.625 1 57.09 115 ASP B C 1
ATOM 2383 O O . ASP B 1 115 ? -10.602 27.375 19.641 1 57.09 115 ASP B O 1
ATOM 2387 N N . ASN B 1 116 ? -11.68 29.188 20.641 1 74.75 116 ASN B N 1
ATOM 2388 C CA . ASN B 1 116 ? -12.234 29.562 19.328 1 74.75 116 ASN B CA 1
ATOM 2389 C C . ASN B 1 116 ? -11.195 30.281 18.469 1 74.75 116 ASN B C 1
ATOM 2391 O O . ASN B 1 116 ? -11.172 30.094 17.25 1 74.75 116 ASN B O 1
ATOM 2395 N N . VAL B 1 117 ? -10.156 30.891 19.172 1 84.06 117 VAL B N 1
ATOM 2396 C CA . VAL B 1 117 ? -9.219 31.625 18.328 1 84.06 117 VAL B CA 1
ATOM 2397 C C . VAL B 1 117 ? -8.242 30.656 17.672 1 84.06 117 VAL B C 1
ATOM 2399 O O . VAL B 1 117 ? -7.867 30.828 16.5 1 84.06 117 VAL B O 1
ATOM 2402 N N . TRP B 1 118 ? -7.98 29.578 18.422 1 90.69 118 TRP B N 1
ATOM 2403 C CA . TRP B 1 118 ? -6.965 28.656 17.922 1 90.69 118 TRP B CA 1
ATOM 2404 C C . TRP B 1 118 ? -7.531 27.781 16.812 1 90.69 118 TRP B C 1
ATOM 2406 O O . TRP B 1 118 ? -6.801 27.359 15.914 1 90.69 118 TRP B O 1
ATOM 2416 N N . SER B 1 119 ? -8.82 27.547 16.844 1 91.06 119 SER B N 1
ATOM 2417 C CA . SER B 1 119 ? -9.43 26.812 15.742 1 91.06 119 SER B CA 1
ATOM 2418 C C . SER B 1 119 ? -9.234 27.547 14.422 1 91.06 119 SER B C 1
ATOM 2420 O O . SER B 1 119 ? -8.789 26.969 13.438 1 91.06 119 SER B O 1
ATOM 2422 N N . HIS B 1 120 ? -9.438 28.828 14.477 1 90.06 120 HIS B N 1
ATOM 2423 C CA . HIS B 1 120 ? -9.32 29.625 13.266 1 90.06 120 HIS B CA 1
ATOM 2424 C C . HIS B 1 120 ? -7.859 29.859 12.891 1 90.06 120 HIS B C 1
ATOM 2426 O O . HIS B 1 120 ? -7.5 29.812 11.711 1 90.06 120 HIS B O 1
ATOM 2432 N N . ARG B 1 121 ? -7.066 30.094 13.914 1 91.56 121 ARG B N 1
ATOM 2433 C CA . ARG B 1 121 ? -5.652 30.344 13.664 1 91.56 121 ARG B CA 1
ATOM 2434 C C . ARG B 1 121 ? -4.988 29.141 13.008 1 91.56 121 ARG B C 1
ATOM 2436 O O . ARG B 1 121 ? -4.23 29.281 12.047 1 91.56 121 ARG B O 1
ATOM 2443 N N . LEU B 1 122 ? -5.332 28 13.523 1 95.44 122 LEU B N 1
ATOM 2444 C CA . LEU B 1 122 ? -4.727 26.781 12.984 1 95.44 122 LEU B CA 1
ATOM 2445 C C . LEU B 1 122 ? -5.254 26.484 11.586 1 95.44 122 LEU B C 1
ATOM 2447 O O . LEU B 1 122 ? -4.496 26.062 10.711 1 95.44 122 LEU B O 1
ATOM 2451 N N . GLN B 1 123 ? -6.492 26.688 11.375 1 95.81 123 GLN B N 1
ATOM 2452 C CA . GLN B 1 123 ? -7.062 26.5 10.047 1 95.81 123 GLN B CA 1
ATOM 2453 C C . GLN B 1 123 ? -6.434 27.469 9.039 1 95.81 123 GLN B C 1
ATOM 2455 O O . GLN B 1 123 ? -6.047 27.047 7.941 1 95.81 123 GLN B O 1
ATOM 2460 N N . ASP B 1 124 ? -6.328 28.719 9.5 1 95.62 124 ASP B N 1
ATOM 2461 C CA . ASP B 1 124 ? -5.766 29.734 8.609 1 95.62 124 ASP B CA 1
ATOM 2462 C C . ASP B 1 124 ? -4.309 29.422 8.273 1 95.62 124 ASP B C 1
ATOM 2464 O O . ASP B 1 124 ? -3.885 29.578 7.133 1 95.62 124 ASP B O 1
ATOM 2468 N N . LEU B 1 125 ? -3.561 29.078 9.289 1 97.31 125 LEU B N 1
ATOM 2469 C CA . LEU B 1 125 ? -2.162 28.734 9.039 1 97.31 125 LEU B CA 1
ATOM 2470 C C . LEU B 1 125 ? -2.049 27.547 8.102 1 97.31 125 LEU B C 1
ATOM 2472 O O . LEU B 1 125 ? -1.21 27.547 7.195 1 97.31 125 LEU B O 1
ATOM 2476 N N . CYS B 1 126 ? -2.904 26.516 8.344 1 98.44 126 CYS B N 1
ATOM 2477 C CA . CYS B 1 126 ? -2.932 25.344 7.469 1 98.44 126 CYS B CA 1
ATOM 2478 C C . CYS B 1 126 ? -3.205 25.75 6.023 1 98.44 126 CYS B C 1
ATOM 2480 O O . CYS B 1 126 ? -2.498 25.312 5.113 1 98.44 126 CYS B O 1
ATOM 2482 N N . ASP B 1 127 ? -4.133 26.609 5.816 1 97.75 127 ASP B N 1
ATOM 2483 C CA . ASP B 1 127 ? -4.5 27.078 4.48 1 97.75 127 ASP B CA 1
ATOM 2484 C C . ASP B 1 127 ? -3.371 27.875 3.848 1 97.75 127 ASP B C 1
ATOM 2486 O O . ASP B 1 127 ? -3.111 27.766 2.648 1 97.75 127 ASP B O 1
ATOM 2490 N N . GLU B 1 128 ? -2.758 28.672 4.637 1 97.31 128 GLU B N 1
ATOM 2491 C CA . GLU B 1 128 ? -1.66 29.5 4.133 1 97.31 128 GLU B CA 1
ATOM 2492 C C . GLU B 1 128 ? -0.492 28.625 3.67 1 97.31 128 GLU B C 1
ATOM 2494 O O . GLU B 1 128 ? 0.096 28.875 2.617 1 97.31 128 GLU B O 1
ATOM 2499 N N . LEU B 1 129 ? -0.17 27.625 4.453 1 98 129 LEU B N 1
ATOM 2500 C CA . LEU B 1 129 ? 0.906 26.719 4.074 1 98 129 LEU B CA 1
ATOM 2501 C C . LEU B 1 129 ? 0.584 26.016 2.76 1 98 129 LEU B C 1
ATOM 2503 O O . LEU B 1 129 ? 1.428 25.953 1.862 1 98 129 LEU B O 1
ATOM 2507 N N . LEU B 1 130 ? -0.639 25.5 2.635 1 97.81 130 LEU B N 1
ATOM 2508 C CA . LEU B 1 130 ? -1.036 24.766 1.437 1 97.81 130 LEU B CA 1
ATOM 2509 C C . LEU B 1 130 ? -1.062 25.688 0.221 1 97.81 130 LEU B C 1
ATOM 2511 O O . LEU B 1 130 ? -0.769 25.25 -0.896 1 97.81 130 LEU B O 1
ATOM 2515 N N . ALA B 1 131 ? -1.389 26.969 0.456 1 96.88 131 ALA B N 1
ATOM 2516 C CA . ALA B 1 131 ? -1.443 27.922 -0.645 1 96.88 131 ALA B CA 1
ATOM 2517 C C . ALA B 1 131 ? -0.05 28.188 -1.203 1 96.88 131 ALA B C 1
ATOM 2519 O O . ALA B 1 131 ? 0.1 28.516 -2.383 1 96.88 131 ALA B O 1
ATOM 2520 N N . GLU B 1 132 ? 0.917 28.062 -0.386 1 96.5 132 GLU B N 1
ATOM 2521 C CA . GLU B 1 132 ? 2.275 28.438 -0.764 1 96.5 132 GLU B CA 1
ATOM 2522 C C . GLU B 1 132 ? 3.016 27.266 -1.4 1 96.5 132 GLU B C 1
ATOM 2524 O O . GLU B 1 132 ? 3.967 27.453 -2.16 1 96.5 132 GLU B O 1
ATOM 2529 N N . VAL B 1 133 ? 2.592 26.062 -1.113 1 96.06 133 VAL B N 1
ATOM 2530 C CA . VAL B 1 133 ? 3.299 24.922 -1.667 1 96.06 133 VAL B CA 1
ATOM 2531 C C . VAL B 1 133 ? 3.02 24.812 -3.164 1 96.06 133 VAL B C 1
ATOM 2533 O O . VAL B 1 133 ? 1.93 25.156 -3.625 1 96.06 133 VAL B O 1
ATOM 2536 N N . THR B 1 134 ? 4.059 24.281 -3.938 1 91.31 134 THR B N 1
ATOM 2537 C CA . THR B 1 134 ? 3.928 24.125 -5.383 1 91.31 134 THR B CA 1
ATOM 2538 C C . THR B 1 134 ? 2.832 23.125 -5.719 1 91.31 134 THR B C 1
ATOM 2540 O O . THR B 1 134 ? 2.033 23.344 -6.629 1 91.31 134 THR B O 1
ATOM 2543 N N . SER B 1 135 ? 2.826 22 -5.059 1 94.69 135 SER B N 1
ATOM 2544 C CA . SER B 1 135 ? 1.805 20.969 -5.164 1 94.69 135 SER B CA 1
ATOM 2545 C C . SER B 1 135 ? 1.737 20.125 -3.891 1 94.69 135 SER B C 1
ATOM 2547 O O . SER B 1 135 ? 2.74 19.969 -3.191 1 94.69 135 SER B O 1
ATOM 2549 N N . GLU B 1 136 ? 0.553 19.656 -3.648 1 95.62 136 GLU B N 1
ATOM 2550 C CA . GLU B 1 136 ? 0.396 18.781 -2.482 1 95.62 136 GLU B CA 1
ATOM 2551 C C . GLU B 1 136 ? 1.053 17.422 -2.709 1 95.62 136 GLU B C 1
ATOM 2553 O O . GLU B 1 136 ? 1.41 16.734 -1.753 1 95.62 136 GLU B O 1
ATOM 2558 N N . ARG B 1 137 ? 1.257 17.094 -3.973 1 92.19 137 ARG B N 1
ATOM 2559 C CA . ARG B 1 137 ? 1.992 15.883 -4.309 1 92.19 137 ARG B CA 1
ATOM 2560 C C . ARG B 1 137 ? 3.438 15.977 -3.834 1 92.19 137 ARG B C 1
ATOM 2562 O O . ARG B 1 137 ? 4.008 14.977 -3.381 1 92.19 137 ARG B O 1
ATOM 2569 N N . MET B 1 138 ? 3.961 17.156 -3.971 1 94.56 138 MET B N 1
ATOM 2570 C CA . MET B 1 138 ? 5.336 17.344 -3.516 1 94.56 138 MET B CA 1
ATOM 2571 C C . MET B 1 138 ? 5.449 17.094 -2.016 1 94.56 138 MET B C 1
ATOM 2573 O O . MET B 1 138 ? 6.441 16.531 -1.552 1 94.56 138 MET B O 1
ATOM 2577 N N . LEU B 1 139 ? 4.414 17.453 -1.22 1 96.88 139 LEU B N 1
ATOM 2578 C CA . LEU B 1 139 ? 4.402 17.203 0.218 1 96.88 139 LEU B CA 1
ATOM 2579 C C . LEU B 1 139 ? 4.348 15.703 0.511 1 96.88 139 LEU B C 1
ATOM 2581 O O . LEU B 1 139 ? 5.062 15.211 1.388 1 96.88 139 LEU B O 1
ATOM 2585 N N . TYR B 1 140 ? 3.527 15.047 -0.31 1 95.06 140 TYR B N 1
ATOM 2586 C CA . TYR B 1 140 ? 3.434 13.602 -0.15 1 95.06 140 TYR B CA 1
ATOM 2587 C C . TYR B 1 140 ? 4.77 12.93 -0.448 1 95.06 140 TYR B C 1
ATOM 2589 O O . TYR B 1 140 ? 5.203 12.039 0.287 1 95.06 140 TYR B O 1
ATOM 2597 N N . GLU B 1 141 ? 5.344 13.344 -1.479 1 90.94 141 GLU B N 1
ATOM 2598 C CA . GLU B 1 141 ? 6.621 12.742 -1.854 1 90.94 141 GLU B CA 1
ATOM 2599 C C . GLU B 1 141 ? 7.684 12.992 -0.787 1 90.94 141 GLU B C 1
ATOM 2601 O O . GLU B 1 141 ? 8.492 12.109 -0.49 1 90.94 141 GLU B O 1
ATOM 2606 N N . ALA B 1 142 ? 7.699 14.188 -0.218 1 93.56 142 ALA B N 1
ATOM 2607 C CA . ALA B 1 142 ? 8.625 14.492 0.873 1 93.56 142 ALA B CA 1
ATOM 2608 C C . ALA B 1 142 ? 8.383 13.562 2.062 1 93.56 142 ALA B C 1
ATOM 2610 O O . ALA B 1 142 ? 9.336 13.016 2.627 1 93.56 142 ALA B O 1
ATOM 2611 N N . TRP B 1 143 ? 7.164 13.391 2.322 1 95 143 TRP B N 1
ATOM 2612 C CA . TRP B 1 143 ? 6.801 12.508 3.428 1 95 143 TRP B CA 1
ATOM 2613 C C . TRP B 1 143 ? 7.215 11.07 3.135 1 95 143 TRP B C 1
ATOM 2615 O O . TRP B 1 143 ? 7.773 10.391 4 1 95 143 TRP B O 1
ATOM 2625 N N . ALA B 1 144 ? 6.926 10.688 1.954 1 87.25 144 ALA B N 1
ATOM 2626 C CA . ALA B 1 144 ? 7.195 9.305 1.573 1 87.25 144 ALA B CA 1
ATOM 2627 C C . ALA B 1 144 ? 8.688 9 1.638 1 87.25 144 ALA B C 1
ATOM 2629 O O . ALA B 1 144 ? 9.086 7.859 1.905 1 87.25 144 ALA B O 1
ATOM 2630 N N . SER B 1 145 ? 9.5 10.023 1.415 1 86.19 145 SER B N 1
ATOM 2631 C CA . SER B 1 145 ? 10.945 9.844 1.354 1 86.19 145 SER B CA 1
ATOM 2632 C C . SER B 1 145 ? 11.586 10.039 2.727 1 86.19 145 SER B C 1
ATOM 2634 O O . SER B 1 145 ? 12.602 9.422 3.031 1 86.19 145 SER B O 1
ATOM 2636 N N . GLY B 1 146 ? 11.016 10.828 3.576 1 90.62 146 GLY B N 1
ATOM 2637 C CA . GLY B 1 146 ? 11.703 11.18 4.805 1 90.62 146 GLY B CA 1
ATOM 2638 C C . GLY B 1 146 ? 10.797 11.172 6.023 1 90.62 146 GLY B C 1
ATOM 2639 O O . GLY B 1 146 ? 11.203 11.602 7.105 1 90.62 146 GLY B O 1
ATOM 2640 N N . GLY B 1 147 ? 9.602 10.781 5.852 1 91.5 147 GLY B N 1
ATOM 2641 C CA . GLY B 1 147 ? 8.672 10.688 6.961 1 91.5 147 GLY B CA 1
ATOM 2642 C C . GLY B 1 147 ? 8.242 12.039 7.496 1 91.5 147 GLY B C 1
ATOM 2643 O O . GLY B 1 147 ? 8.242 13.031 6.766 1 91.5 147 GLY B O 1
ATOM 2644 N N . GLU B 1 148 ? 7.746 12.062 8.703 1 95.06 148 GLU B N 1
ATOM 2645 C CA . GLU B 1 148 ? 7.254 13.266 9.367 1 95.06 148 GLU B CA 1
ATOM 2646 C C . GLU B 1 148 ? 8.352 14.32 9.477 1 95.06 148 GLU B C 1
ATOM 2648 O O . GLU B 1 148 ? 8.086 15.516 9.305 1 95.06 148 GLU B O 1
ATOM 2653 N N . ASP B 1 149 ? 9.555 13.875 9.711 1 95.56 149 ASP B N 1
ATOM 2654 C CA . ASP B 1 149 ? 10.672 14.797 9.859 1 95.56 149 ASP B CA 1
ATOM 2655 C C . ASP B 1 149 ? 10.875 15.617 8.586 1 95.56 149 ASP B C 1
ATOM 2657 O O . ASP B 1 149 ? 11.133 16.812 8.648 1 95.56 149 ASP B O 1
ATOM 2661 N N . ALA B 1 150 ? 10.781 14.992 7.484 1 95.81 150 ALA B N 1
ATOM 2662 C CA . ALA B 1 150 ? 10.938 15.68 6.207 1 95.81 150 ALA B CA 1
ATOM 2663 C C . ALA B 1 150 ? 9.828 16.719 6.004 1 95.81 150 ALA B C 1
ATOM 2665 O O . ALA B 1 150 ? 10.086 17.812 5.508 1 95.81 150 ALA B O 1
ATOM 2666 N N . LEU B 1 151 ? 8.547 16.406 6.418 1 96.69 151 LEU B N 1
ATOM 2667 C CA . LEU B 1 151 ? 7.426 17.328 6.316 1 96.69 151 LEU B CA 1
ATOM 2668 C C . LEU B 1 151 ? 7.652 18.547 7.211 1 96.69 151 LEU B C 1
ATOM 2670 O O . LEU B 1 151 ? 7.441 19.688 6.781 1 96.69 151 LEU B O 1
ATOM 2674 N N . GLU B 1 152 ? 8.117 18.266 8.422 1 97.19 152 GLU B N 1
ATOM 2675 C CA . GLU B 1 152 ? 8.383 19.344 9.367 1 97.19 152 GLU B CA 1
ATOM 2676 C C . GLU B 1 152 ? 9.453 20.297 8.828 1 97.19 152 GLU B C 1
ATOM 2678 O O . GLU B 1 152 ? 9.328 21.516 8.953 1 97.19 152 GLU B O 1
ATOM 2683 N N . HIS B 1 153 ? 10.461 19.672 8.273 1 96.25 153 HIS B N 1
ATOM 2684 C CA . HIS B 1 153 ? 11.523 20.5 7.703 1 96.25 153 HIS B CA 1
ATOM 2685 C C . HIS B 1 153 ? 11.008 21.328 6.531 1 96.25 153 HIS B C 1
ATOM 2687 O O . HIS B 1 153 ? 11.281 22.531 6.445 1 96.25 153 HIS B O 1
ATOM 2693 N N . THR B 1 154 ? 10.25 20.719 5.688 1 96.62 154 THR B N 1
ATOM 2694 C CA . THR B 1 154 ? 9.742 21.344 4.477 1 96.62 154 THR B CA 1
ATOM 2695 C C . THR B 1 154 ? 8.75 22.453 4.824 1 96.62 154 THR B C 1
ATOM 2697 O O . THR B 1 154 ? 8.805 23.547 4.246 1 96.62 154 THR B O 1
ATOM 2700 N N . LEU B 1 155 ? 7.91 22.234 5.801 1 97.94 155 LEU B N 1
ATOM 2701 C CA . LEU B 1 155 ? 6.797 23.141 6.066 1 97.94 155 LEU B CA 1
ATOM 2702 C C . LEU B 1 155 ? 7.18 24.188 7.109 1 97.94 155 LEU B C 1
ATOM 2704 O O . LEU B 1 155 ? 6.641 25.297 7.113 1 97.94 155 LEU B O 1
ATOM 2708 N N . CYS B 1 156 ? 8.188 23.859 8.023 1 98.19 156 CYS B N 1
ATOM 2709 C CA . CYS B 1 156 ? 8.266 24.672 9.219 1 98.19 156 CYS B CA 1
ATOM 2710 C C . CYS B 1 156 ? 9.672 25.219 9.43 1 98.19 156 CYS B C 1
ATOM 2712 O O . CYS B 1 156 ? 9.891 26.094 10.266 1 98.19 156 CYS B O 1
ATOM 2714 N N . ARG B 1 157 ? 10.656 24.797 8.695 1 97.25 157 ARG B N 1
ATOM 2715 C CA . ARG B 1 157 ? 12.031 25.203 8.969 1 97.25 157 ARG B CA 1
ATOM 2716 C C . ARG B 1 157 ? 12.688 25.781 7.723 1 97.25 157 ARG B C 1
ATOM 2718 O O . ARG B 1 157 ? 13.914 25.719 7.578 1 97.25 157 ARG B O 1
ATOM 2725 N N . GLY B 1 158 ? 11.898 26.234 6.82 1 95 158 GLY B N 1
ATOM 2726 C CA . GLY B 1 158 ? 12.367 26.875 5.602 1 95 158 GLY B CA 1
ATOM 2727 C C . GLY B 1 158 ? 12.391 28.391 5.695 1 95 158 GLY B C 1
ATOM 2728 O O . GLY B 1 158 ? 12.789 28.953 6.719 1 95 158 GLY B O 1
ATOM 2729 N N . VAL B 1 159 ? 12.039 29 4.594 1 94.12 159 VAL B N 1
ATOM 2730 C CA . VAL B 1 159 ? 12.055 30.453 4.496 1 94.12 159 VAL B CA 1
ATOM 2731 C C . VAL B 1 159 ? 10.648 30.969 4.227 1 94.12 159 VAL B C 1
ATOM 2733 O O . VAL B 1 159 ? 9.75 30.203 3.873 1 94.12 159 VAL B O 1
ATOM 2736 N N . GLY B 1 160 ? 10.367 32.219 4.508 1 92.88 160 GLY B N 1
ATOM 2737 C CA . GLY B 1 160 ? 9.07 32.812 4.23 1 92.88 160 GLY B CA 1
ATOM 2738 C C . GLY B 1 160 ? 7.945 32.188 5.031 1 92.88 160 GLY B C 1
ATOM 2739 O O . GLY B 1 160 ? 8.031 32.094 6.254 1 92.88 160 GLY B O 1
ATOM 2740 N N . THR B 1 161 ? 6.875 31.75 4.266 1 94.69 161 THR B N 1
ATOM 2741 C CA . THR B 1 161 ? 5.707 31.141 4.887 1 94.69 161 THR B CA 1
ATOM 2742 C C . THR B 1 161 ? 6.098 29.875 5.641 1 94.69 161 THR B C 1
ATOM 2744 O O . THR B 1 161 ? 5.391 29.453 6.559 1 94.69 161 THR B O 1
ATOM 2747 N N . PHE B 1 162 ? 7.266 29.344 5.316 1 96.94 162 PHE B N 1
ATOM 2748 C CA . PHE B 1 162 ? 7.695 28.078 5.879 1 96.94 162 PHE B CA 1
ATOM 2749 C C . PHE B 1 162 ? 8.734 28.281 6.969 1 96.94 162 PHE B C 1
ATOM 2751 O O . PHE B 1 162 ? 9.469 27.359 7.324 1 96.94 162 PHE B O 1
ATOM 2758 N N . SER B 1 163 ? 8.82 29.453 7.641 1 96.75 163 SER B N 1
ATOM 2759 C CA . SER B 1 163 ? 9.938 29.797 8.508 1 96.75 163 SER B CA 1
ATOM 2760 C C . SER B 1 163 ? 9.508 29.844 9.969 1 96.75 163 SER B C 1
ATOM 2762 O O . SER B 1 163 ? 10.195 30.422 10.812 1 96.75 163 SER B O 1
ATOM 2764 N N . ALA B 1 164 ? 8.336 29.281 10.312 1 96.19 164 ALA B N 1
ATOM 2765 C CA . ALA B 1 164 ? 7.781 29.391 11.656 1 96.19 164 ALA B CA 1
ATOM 2766 C C . ALA B 1 164 ? 8.766 28.891 12.711 1 96.19 164 ALA B C 1
ATOM 2768 O O . ALA B 1 164 ? 8.773 29.375 13.844 1 96.19 164 ALA B O 1
ATOM 2769 N N . CYS B 1 165 ? 9.664 27.953 12.281 1 96.44 165 CYS B N 1
ATOM 2770 C CA . CYS B 1 165 ? 10.578 27.375 13.266 1 96.44 165 CYS B CA 1
ATOM 2771 C C . CYS B 1 165 ? 12.016 27.766 12.961 1 96.44 165 CYS B C 1
ATOM 2773 O O . CYS B 1 165 ? 12.945 27.297 13.617 1 96.44 165 CYS B O 1
ATOM 2775 N N . SER B 1 166 ? 12.234 28.484 11.961 1 94.38 166 SER B N 1
ATOM 2776 C CA . SER B 1 166 ? 13.602 28.812 11.586 1 94.38 166 SER B CA 1
ATOM 2777 C C . SER B 1 166 ? 13.867 30.312 11.734 1 94.38 166 SER B C 1
ATOM 2779 O O . SER B 1 166 ? 15 30.766 11.547 1 94.38 166 SER B O 1
ATOM 2781 N N . SER B 1 167 ? 12.797 31.109 12.008 1 87.75 167 SER B N 1
ATOM 2782 C CA . SER B 1 167 ? 12.906 32.562 12.18 1 87.75 167 SER B CA 1
ATOM 2783 C C . SER B 1 167 ? 12.062 33.031 13.352 1 87.75 167 SER B C 1
ATOM 2785 O O . SER B 1 167 ? 11 32.5 13.625 1 87.75 167 SER B O 1
ATOM 2787 N N . ASP B 1 168 ? 12.562 34.031 14.039 1 85 168 ASP B N 1
ATOM 2788 C CA . ASP B 1 168 ? 11.766 34.688 15.086 1 85 168 ASP B CA 1
ATOM 2789 C C . ASP B 1 168 ? 10.875 35.781 14.508 1 85 168 ASP B C 1
ATOM 2791 O O . ASP B 1 168 ? 10.117 36.406 15.234 1 85 168 ASP B O 1
ATOM 2795 N N . ASN B 1 169 ? 11 35.938 13.227 1 84.69 169 ASN B N 1
ATOM 2796 C CA . ASN B 1 169 ? 10.242 36.969 12.555 1 84.69 169 ASN B CA 1
ATOM 2797 C C . ASN B 1 169 ? 9.266 36.406 11.531 1 84.69 169 ASN B C 1
ATOM 2799 O O . ASN B 1 169 ? 9.219 36.844 10.391 1 84.69 169 ASN B O 1
ATOM 2803 N N . PHE B 1 170 ? 8.453 35.406 11.805 1 88.38 170 PHE B N 1
ATOM 2804 C CA . PHE B 1 170 ? 7.469 34.75 10.953 1 88.38 170 PHE B CA 1
ATOM 2805 C C . PHE B 1 170 ? 6.371 35.719 10.547 1 88.38 170 PHE B C 1
ATOM 2807 O O . PHE B 1 170 ? 5.781 35.594 9.477 1 88.38 170 PHE B O 1
ATOM 2814 N N . GLY B 1 171 ? 6.223 36.812 11.203 1 86.62 171 GLY B N 1
ATOM 2815 C CA . GLY B 1 171 ? 5.168 37.75 10.906 1 86.62 171 GLY B CA 1
ATOM 2816 C C . GLY B 1 171 ? 3.867 37.469 11.625 1 86.62 171 GLY B C 1
ATOM 2817 O O . GLY B 1 171 ? 3.828 36.594 12.516 1 86.62 171 GLY B O 1
ATOM 2818 N N . PRO B 1 172 ? 2.746 38.188 11.32 1 88.88 172 PRO B N 1
ATOM 2819 C CA . PRO B 1 172 ? 1.461 38 11.992 1 88.88 172 PRO B CA 1
ATOM 2820 C C . PRO B 1 172 ? 0.819 36.656 11.656 1 88.88 172 PRO B C 1
ATOM 2822 O O . PRO B 1 172 ? 1.186 36 10.656 1 88.88 172 PRO B O 1
ATOM 2825 N N . TRP B 1 173 ? -0.036 36.156 12.523 1 90.38 173 TRP B N 1
ATOM 2826 C CA . TRP B 1 173 ? -0.848 35 12.203 1 90.38 173 TRP B CA 1
ATOM 2827 C C . TRP B 1 173 ? -1.64 35.219 10.922 1 90.38 173 TRP B C 1
ATOM 2829 O O . TRP B 1 173 ? -2.146 36.312 10.68 1 90.38 173 TRP B O 1
ATOM 2839 N N . PRO B 1 174 ? -1.635 34.094 10.109 1 89.94 174 PRO B N 1
ATOM 2840 C CA . PRO B 1 174 ? -2.5 34.25 8.938 1 89.94 174 PRO B CA 1
ATOM 2841 C C . PRO B 1 174 ? -3.969 34.438 9.305 1 89.94 174 PRO B C 1
ATOM 2843 O O . PRO B 1 174 ? -4.422 33.938 10.336 1 89.94 174 PRO B O 1
ATOM 2846 N N . GLY B 1 175 ? -4.703 35.031 8.398 1 81.31 175 GLY B N 1
ATOM 2847 C CA . GLY B 1 175 ? -6.125 35.25 8.586 1 81.31 175 GLY B CA 1
ATOM 2848 C C . GLY B 1 175 ? -6.438 36.594 9.211 1 81.31 175 GLY B C 1
ATOM 2849 O O . GLY B 1 175 ? -5.527 37.344 9.602 1 81.31 175 GLY B O 1
ATOM 2850 N N . ASP B 1 176 ? -7.719 37.25 9.062 1 62.25 176 ASP B N 1
ATOM 2851 C CA . ASP B 1 176 ? -8.156 38.562 9.531 1 62.25 176 ASP B CA 1
ATOM 2852 C C . ASP B 1 176 ? -8.344 38.594 11.047 1 62.25 176 ASP B C 1
ATOM 2854 O O . ASP B 1 176 ? -8.906 37.656 11.617 1 62.25 176 ASP B O 1
ATOM 2858 N N . ASP B 1 177 ? -7.367 39 11.836 1 55.53 177 ASP B N 1
ATOM 2859 C CA . ASP B 1 177 ? -7.484 39.156 13.281 1 55.53 177 ASP B CA 1
ATOM 2860 C C . ASP B 1 177 ? -8.914 39.531 13.672 1 55.53 177 ASP B C 1
ATOM 2862 O O . ASP B 1 177 ? -9.211 39.719 14.852 1 55.53 177 ASP B O 1
ATOM 28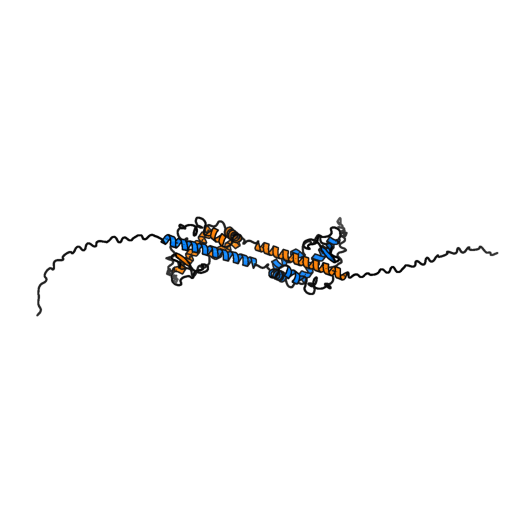66 N N . ASP B 1 178 ? -9.688 40 12.805 1 52.41 178 ASP B N 1
ATOM 2867 C CA . ASP B 1 178 ? -10.984 40.5 13.266 1 52.41 178 ASP B CA 1
ATOM 2868 C C . ASP B 1 178 ? -11.883 39.344 13.703 1 52.41 178 ASP B C 1
ATOM 2870 O O . ASP B 1 178 ? -12.945 39.125 13.117 1 52.41 178 ASP B O 1
ATOM 2874 N N . TYR B 1 179 ? -11.336 38.344 14.141 1 49.59 179 TYR B N 1
ATOM 2875 C CA . TYR B 1 179 ? -12.266 37.281 14.531 1 49.59 179 TYR B CA 1
ATOM 2876 C C . TYR B 1 179 ? -13.266 37.781 15.57 1 49.59 179 TYR B C 1
ATOM 2878 O O . TYR B 1 179 ? -13.992 37 16.172 1 49.59 179 TYR B O 1
ATOM 2886 N N . ASP B 1 180 ? -13.07 38.969 16.094 1 42.91 180 ASP B N 1
ATOM 2887 C CA . ASP B 1 180 ? -13.977 39.438 17.141 1 42.91 180 ASP B CA 1
ATOM 2888 C C . ASP B 1 180 ? -15.43 39.25 16.719 1 42.91 180 ASP B C 1
ATOM 2890 O O . ASP B 1 180 ? -16.297 38.969 17.547 1 42.91 180 ASP B O 1
ATOM 2894 N N . ASP B 1 181 ? -15.828 40.062 15.578 1 41.31 181 ASP B N 1
ATOM 2895 C CA . ASP B 1 181 ? -17.188 40.562 15.562 1 41.31 181 ASP B CA 1
ATOM 2896 C C . ASP B 1 181 ? -18.188 39.469 15.164 1 41.31 181 ASP B C 1
ATOM 2898 O O . ASP B 1 181 ? -19.297 39.781 14.711 1 41.31 181 ASP B O 1
ATOM 2902 N N . TYR B 1 182 ? -17.828 38.312 14.852 1 39.81 182 TYR B N 1
ATOM 2903 C CA . TYR B 1 182 ? -19.062 37.594 14.57 1 39.81 182 TYR B CA 1
ATOM 2904 C C . TYR B 1 182 ? -19.938 37.469 15.82 1 39.81 182 TYR B C 1
ATOM 2906 O O . TYR B 1 182 ? -19.734 36.562 16.641 1 39.81 182 TYR B O 1
ATOM 2914 N N . ASP B 1 183 ? -20.156 38.5 16.562 1 36.47 183 ASP B N 1
ATOM 2915 C CA . ASP B 1 183 ? -21.234 38.5 17.531 1 36.47 183 ASP B CA 1
ATOM 2916 C C . ASP B 1 183 ? -22.469 37.781 16.984 1 36.47 183 ASP B C 1
ATOM 2918 O O . ASP B 1 183 ? -22.875 38 15.836 1 36.47 183 ASP B O 1
ATOM 2922 N N . GLU B 1 184 ? -22.594 36.562 17.406 1 40.44 184 GLU B N 1
ATOM 2923 C CA . GLU B 1 184 ? -23.828 35.781 17.266 1 40.44 184 GLU B CA 1
ATOM 2924 C C . GLU B 1 184 ? -25.047 36.688 17.172 1 40.44 184 GLU B C 1
ATOM 2926 O O . GLU B 1 184 ? -26.156 36.219 16.922 1 40.44 184 GLU B O 1
ATOM 2931 N N . ASN B 1 185 ? -24.875 37.875 17.719 1 37.06 185 ASN B N 1
ATOM 2932 C CA . ASN B 1 185 ? -26.141 38.594 17.844 1 37.06 185 ASN B CA 1
ATOM 2933 C C . ASN B 1 185 ? -26.625 39.094 16.484 1 37.06 185 ASN B C 1
ATOM 2935 O O . ASN B 1 185 ? -27.391 40.062 16.422 1 37.06 185 ASN B O 1
ATOM 2939 N N . ASP B 1 186 ? -25.938 38.812 15.383 1 37.56 186 ASP B N 1
ATOM 2940 C CA . ASP B 1 186 ? -26.719 39.281 14.25 1 37.56 186 ASP B CA 1
ATOM 2941 C C . ASP B 1 186 ? -28.078 38.594 14.18 1 37.56 186 ASP B C 1
ATOM 2943 O O . ASP B 1 186 ? -28.141 37.406 13.844 1 37.56 186 ASP B O 1
ATOM 2947 N N . ASP B 1 187 ? -28.922 38.875 15.141 1 35.5 187 ASP B N 1
ATOM 2948 C CA . ASP B 1 187 ? -30.359 38.656 15.086 1 35.5 187 ASP B CA 1
ATOM 2949 C C . ASP B 1 187 ? -30.891 38.906 13.68 1 35.5 187 ASP B C 1
ATOM 2951 O O . ASP B 1 187 ? -30.922 40.062 13.211 1 35.5 187 ASP B O 1
ATOM 2955 N N . PHE B 1 188 ? -30.547 38.062 12.672 1 34.91 188 PHE B N 1
ATOM 2956 C CA . PHE B 1 188 ? -31.391 38.125 11.484 1 34.91 188 PHE B CA 1
ATOM 2957 C C . PHE B 1 188 ? -32.875 38.281 11.867 1 34.91 188 PHE B C 1
ATOM 2959 O O . PHE B 1 188 ? -33.469 37.375 12.398 1 34.91 188 PHE B O 1
ATOM 2966 N N . ASP B 1 189 ? -33.219 39.469 12.188 1 35.69 189 ASP B N 1
ATOM 2967 C CA . ASP B 1 189 ? -34.625 39.844 12.18 1 35.69 189 ASP B CA 1
ATOM 2968 C C . ASP B 1 189 ? -35.312 39.375 10.906 1 35.69 189 ASP B C 1
ATOM 2970 O O . ASP B 1 189 ? -35.094 39.906 9.828 1 35.69 189 ASP B O 1
ATOM 2974 N N . TYR B 1 190 ? -35.312 38 10.602 1 36.12 190 TYR B N 1
ATOM 2975 C CA . TYR B 1 190 ? -36.312 37.562 9.648 1 36.12 190 TYR B CA 1
ATOM 2976 C C . TYR B 1 190 ? -37.625 38.281 9.883 1 36.12 190 TYR B C 1
ATOM 2978 O O . TYR B 1 190 ? -38.281 38.062 10.898 1 36.12 190 TYR B O 1
ATOM 2986 N N . VAL B 1 191 ? -37.719 39.5 9.555 1 35.47 191 VAL B N 1
ATOM 2987 C CA . VAL B 1 191 ? -39.031 40.156 9.367 1 35.47 191 VAL B CA 1
ATOM 2988 C C . VAL B 1 191 ? -39.906 39.281 8.461 1 35.47 191 VAL B C 1
ATOM 2990 O O . VAL B 1 191 ? -39.531 39 7.316 1 35.47 191 VAL B O 1
ATOM 2993 N N . HIS B 1 192 ? -40.375 38.125 8.93 1 36.81 192 HIS B N 1
ATOM 2994 C CA . HIS B 1 192 ? -41.562 37.531 8.359 1 36.81 192 HIS B CA 1
ATOM 2995 C C . HIS B 1 192 ? -42.594 38.594 7.949 1 36.81 192 HIS B C 1
ATOM 2997 O O . HIS B 1 192 ? -43.125 39.312 8.797 1 36.81 192 HIS B O 1
ATOM 3003 N N . ASP B 1 193 ? -42.312 39.25 6.828 1 33.59 193 ASP B N 1
ATOM 3004 C CA . ASP B 1 193 ? -43.375 40.031 6.23 1 33.59 193 ASP B CA 1
ATOM 3005 C C . ASP B 1 193 ? -44.688 39.219 6.207 1 33.59 193 ASP B C 1
ATOM 3007 O O . ASP B 1 193 ? -44.688 38.062 5.789 1 33.59 193 ASP B O 1
ATOM 3011 N N . GLU B 1 194 ? -45.5 39.406 7.199 1 35.44 194 GLU B N 1
ATOM 3012 C CA . GLU B 1 194 ? -46.938 39.125 7.184 1 35.44 194 GLU B CA 1
ATOM 3013 C C . GLU B 1 194 ? -47.562 39.562 5.863 1 35.44 194 GLU B C 1
ATOM 3015 O O . GLU B 1 194 ? -48.781 39.469 5.699 1 35.44 194 GLU B O 1
ATOM 3020 N N . PHE B 1 195 ? -46.906 39.406 4.609 1 27.5 195 PHE B N 1
ATOM 3021 C CA . PHE B 1 195 ? -47.906 39.594 3.549 1 27.5 195 PHE B CA 1
ATOM 3022 C C . PHE B 1 195 ? -48.812 38.375 3.461 1 27.5 195 PHE B C 1
ATOM 3024 O O . PHE B 1 195 ? -48.438 37.25 3.783 1 27.5 195 PHE B O 1
#

Foldseek 3Di:
DDDPDDDDDPDPPPPPPPPPPPPPCPVCPVPCPVVVVVVVVVVVVVVVVVVVVVVVVVVVCVVVVVQQDLVRLVCVLVCVLPDFQFQWDWDADPNDTDIADPPRPHHRDPDDPRRVVVRVLSSQLSVVLCVPDPGSSVLSVQCVVPNPVSNLCVQDVDDASNNVPPDPCNDDGGDDVVPPPPPVPPPPPPPPPPD/DDDDPDDPPDPPPPPPPPPPPPPPPPVCPPPPPVVVVVVVVVVVVVVVVVVVVVVVVVVVCVVVVVQQDLVRLVCVLVCVLPDFQFQWDWDADPNDTDIADPPRPHHRDPDDPRRVVVRVLSSQLSVVLCVPDPGSSVLSVQCVVPNPVSNLCVQDVDDASNNVPPDPCNDDGGDDVVPPPPPVPPPPPPPPPPD

pLDDT: mean 74.59, std 25.82, range [23.97, 98.56]

Secondary structure (DSSP, 8-state):
-------------------------------THHHHHHHHHHHHHHHHHHHHHHHHHHHHHHHHSS---HHHHHHHHHHHHTS---S-EEEEETTEEEEEBTTTTB---S--TTHHHHHHHHHHHHHHHHHHSS-HHHHHHHHHHHHHHHHHHHHHSSSGGG-TTT-S---SPSS-S--S---TT----------/--------------------------------HHHHHHHHHHHHHHHHHHHHHHHHHHHHHHHHSS---HHHHHHHHHHHHTS---S-EEEEETTE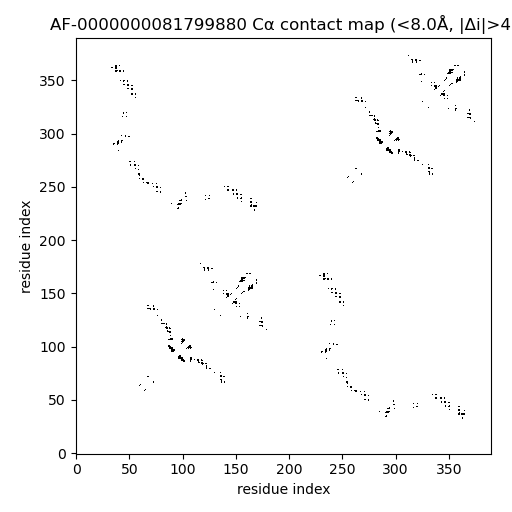EEEEBTTTTB---S-STTHHHHHHHHHHHHHHHHHHSS-HHHHHHHHHHHHHHHHHHHHHSSSGGG-TTT-S---SPSS-S-TT---TT----------

InterPro domains:
  IPR052682 Marginal zone B- and B1-cell-specific protein [PTHR15881] (39-168)

Sequence (390 aa):
MAPKRIFYLFKIFLVYFSLNFGSVNVGATDANEGDAEAAVKCDACMLIATKFSKSFSAAEERIRSVRLSDQQSMEATESVCDSQWVNYSTVMVDGAMRLAGPDTGREASVLDGGDNVWSHRLQDLCDELLAEVTSERMLYEAWASGGEDALEHTLCRGVGTFSACSSDNFGPWPGDDDYDDYDENDDFDYVHDEFMAPKRIFYLFKIFLVYFSLNFGSVNVGATDANEGDAEAAVKCDACMLIATKFSKSFSAAEERIRSVRLSDQQSMEATESVCDSQWVNYSTVMVDGAMRLAGPDTGREASVLDGGDNVWSHRLQDLCDELLAEVTSERMLYEAWASGGEDALEHTLCRGVGTFSACSSDNFGPWPGDDDYDDYDENDDFDYVHDEF

Organism: Hyalella azteca (NCBI:txid294128)

Solvent-accessible surface area (backbone atoms only — not comparable to full-atom values): 22764 Å² total; per-residue (Å²): 140,95,87,89,84,88,80,84,84,83,83,80,77,79,78,80,74,77,77,74,74,68,77,72,72,72,70,75,78,73,72,65,65,61,58,40,47,27,49,25,44,22,43,51,43,46,40,52,29,50,52,41,42,53,31,49,51,49,52,46,40,56,49,51,62,38,48,71,45,64,66,52,26,40,50,37,47,50,54,60,41,70,44,85,52,66,58,30,29,69,41,79,52,97,88,35,45,32,50,15,14,85,86,55,87,35,81,40,66,88,75,60,88,43,33,63,57,42,23,51,42,52,32,29,41,43,48,51,50,61,68,68,46,93,46,51,43,57,51,45,51,38,27,75,74,48,36,53,63,37,32,33,42,63,53,19,50,41,62,68,93,15,8,31,61,61,39,78,72,58,68,77,75,52,66,76,81,72,70,69,70,76,54,82,69,69,67,75,74,73,71,74,72,83,120,142,81,86,74,90,79,78,82,79,81,79,78,78,76,78,77,77,76,76,74,76,70,78,73,73,72,72,70,75,72,68,69,66,62,58,44,47,26,48,26,44,23,43,51,43,47,40,52,29,48,53,41,41,54,31,48,51,49,52,46,41,57,50,52,64,39,51,72,46,63,66,51,26,40,50,36,45,50,53,57,42,69,46,83,51,67,58,31,25,70,41,80,50,96,88,35,46,32,52,16,15,86,85,55,88,35,82,40,65,88,74,61,87,40,35,64,57,43,23,50,40,51,31,31,41,43,48,51,51,61,70,68,46,94,46,50,42,59,53,47,50,39,27,76,73,49,37,52,63,36,31,32,43,63,52,20,49,41,64,70,92,16,8,31,62,62,39,77,74,57,68,78,74,53,67,77,83,69,69,71,71,75,54,80,69,70,66,74,73,72,72,73,72,82,119

Nearest PDB structures (foldseek):
  8gxu-assembly1_G  TM=2.510E-01  e=3.302E+00  Thermus thermophilus HB8
  6r0w-assembly1_G  TM=2.506E-01  e=4.463E+00  Thermus thermophilus HB8
  4jng-assembly1_B  TM=1.832E-01  e=1.808E+00  Schmallenberg virus
  5y5z-assembly1_G  TM=2.498E-01  e=6.805E+00  Thermus thermophilus HB8
  8gxu-assembly1_G  TM=2.504E-01  e=3.231E+00  Thermus thermophilus HB8